Protein AF-A0A975H8K4-F1 (afdb_monomer_lite)

Structure (mmCIF, N/CA/C/O backbone):
data_AF-A0A975H8K4-F1
#
_entry.id   AF-A0A975H8K4-F1
#
loop_
_atom_site.group_PDB
_atom_site.id
_atom_site.type_symbol
_atom_site.label_atom_id
_atom_site.label_alt_id
_atom_site.label_comp_id
_atom_site.label_asym_id
_atom_site.label_entity_id
_atom_site.label_seq_id
_atom_site.pdbx_PDB_ins_code
_atom_site.Cartn_x
_atom_site.Cartn_y
_atom_site.Cartn_z
_atom_site.occupancy
_atom_site.B_iso_or_equiv
_atom_site.auth_seq_id
_atom_site.auth_comp_id
_atom_site.auth_asym_id
_atom_site.auth_atom_id
_atom_site.pdbx_PDB_model_num
ATOM 1 N N . MET A 1 1 ? 27.566 -12.452 -52.734 1.00 35.41 1 MET A N 1
ATOM 2 C CA . MET A 1 1 ? 27.056 -13.699 -52.132 1.00 35.41 1 MET A CA 1
ATOM 3 C C . MET A 1 1 ? 27.583 -13.811 -50.710 1.00 35.41 1 MET A C 1
ATOM 5 O O . MET A 1 1 ? 28.627 -14.406 -50.515 1.00 35.41 1 MET A O 1
ATOM 9 N N . ILE A 1 2 ? 26.891 -13.215 -49.740 1.00 30.59 2 ILE A N 1
ATOM 10 C CA . ILE A 1 2 ? 26.898 -13.660 -48.341 1.00 30.59 2 ILE A CA 1
ATOM 11 C C . ILE A 1 2 ? 25.443 -13.503 -47.901 1.00 30.59 2 ILE A C 1
ATOM 13 O O . ILE A 1 2 ? 24.845 -12.446 -48.091 1.00 30.59 2 ILE A O 1
ATOM 17 N N . GLN A 1 3 ? 24.848 -14.625 -47.516 1.00 28.48 3 GLN A N 1
ATOM 18 C CA . GLN A 1 3 ? 23.419 -14.814 -47.326 1.00 28.48 3 GLN A CA 1
ATOM 19 C C . GLN A 1 3 ? 22.925 -14.102 -46.065 1.00 28.48 3 GLN A C 1
ATOM 21 O O . GLN A 1 3 ? 23.463 -14.299 -44.979 1.00 28.48 3 GLN A O 1
ATOM 26 N N . ASN A 1 4 ? 21.844 -13.341 -46.233 1.00 30.23 4 ASN A N 1
ATOM 27 C CA . ASN A 1 4 ? 20.923 -12.965 -45.170 1.00 30.23 4 ASN A CA 1
ATOM 28 C C . ASN A 1 4 ? 20.310 -14.239 -44.576 1.00 30.23 4 ASN A C 1
ATOM 30 O O . ASN A 1 4 ? 19.493 -14.888 -45.228 1.00 30.23 4 ASN A O 1
ATOM 34 N N . GLN A 1 5 ? 20.659 -14.576 -43.338 1.00 28.14 5 GLN A N 1
ATOM 35 C CA . GLN A 1 5 ? 19.802 -15.405 -42.497 1.00 28.14 5 GLN A CA 1
ATOM 36 C C . GLN A 1 5 ? 18.831 -14.474 -41.769 1.00 28.14 5 GLN A C 1
ATOM 38 O O . GLN A 1 5 ? 19.069 -14.044 -40.645 1.00 28.14 5 GLN A O 1
ATOM 43 N N . ALA A 1 6 ? 17.742 -14.126 -42.455 1.00 30.73 6 ALA A N 1
ATOM 44 C CA . ALA A 1 6 ? 16.536 -13.676 -41.781 1.00 30.73 6 ALA A CA 1
ATOM 45 C C . ALA A 1 6 ? 15.956 -14.898 -41.062 1.00 30.73 6 ALA A C 1
ATOM 47 O O . ALA A 1 6 ? 15.593 -15.882 -41.705 1.00 30.73 6 ALA A O 1
ATOM 48 N N . ALA A 1 7 ? 15.937 -14.852 -39.733 1.00 31.00 7 ALA A N 1
ATOM 49 C CA . ALA A 1 7 ? 15.248 -15.838 -38.923 1.00 31.00 7 ALA A CA 1
ATOM 50 C C . ALA A 1 7 ? 13.764 -15.846 -39.319 1.00 31.00 7 ALA A C 1
ATOM 52 O O . ALA A 1 7 ? 13.081 -14.826 -39.217 1.00 31.00 7 ALA A O 1
ATOM 53 N N . GLU A 1 8 ? 13.286 -16.994 -39.797 1.00 29.86 8 GLU A N 1
ATOM 54 C CA . GLU A 1 8 ? 11.869 -17.280 -39.993 1.00 29.86 8 GLU A CA 1
ATOM 55 C C . GLU A 1 8 ? 11.163 -17.160 -38.638 1.00 29.86 8 GLU A C 1
ATOM 57 O O . GLU A 1 8 ? 11.212 -18.058 -37.797 1.00 29.86 8 GLU A O 1
ATOM 62 N N . SER A 1 9 ? 10.525 -16.017 -38.393 1.00 36.16 9 SER A N 1
ATOM 63 C CA . SER A 1 9 ? 9.577 -15.885 -37.300 1.00 36.16 9 SER A CA 1
ATOM 64 C C . SER A 1 9 ? 8.310 -16.651 -37.677 1.00 36.16 9 SER A C 1
ATOM 66 O O . SER A 1 9 ? 7.699 -16.418 -38.722 1.00 36.16 9 SER A O 1
ATOM 68 N N . ASN A 1 10 ? 7.943 -17.612 -36.824 1.00 37.59 10 ASN A N 1
ATOM 69 C CA . ASN A 1 10 ? 6.667 -18.327 -36.847 1.00 37.59 10 ASN A CA 1
ATOM 70 C C . ASN A 1 10 ? 5.536 -17.366 -37.239 1.00 37.59 10 ASN A C 1
ATOM 72 O O . ASN A 1 10 ? 5.459 -16.292 -36.654 1.00 37.59 10 ASN A O 1
ATOM 76 N N . GLY A 1 11 ? 4.688 -17.747 -38.204 1.00 35.19 11 GLY A N 1
ATOM 77 C CA . GLY A 1 11 ? 3.717 -16.904 -38.929 1.00 35.19 11 GLY A CA 1
ATOM 78 C C . GLY A 1 11 ? 2.617 -16.186 -38.122 1.00 35.19 11 GLY A C 1
ATOM 79 O O . GLY A 1 11 ? 1.448 -16.204 -38.508 1.00 35.19 11 GLY A O 1
ATOM 80 N N . LEU A 1 12 ? 2.964 -15.527 -37.019 1.00 47.84 12 LEU A N 1
ATOM 81 C CA . LEU A 1 12 ? 2.132 -14.590 -36.287 1.00 47.84 12 LEU A CA 1
ATOM 82 C C . LEU A 1 12 ? 2.156 -13.237 -37.003 1.00 47.84 12 LEU A C 1
ATOM 84 O O . LEU A 1 12 ? 3.206 -12.630 -37.208 1.00 47.84 12 LEU A O 1
ATOM 88 N N . LYS A 1 13 ? 0.971 -12.744 -37.377 1.00 51.69 13 LYS A N 1
ATOM 89 C CA . LYS A 1 13 ? 0.819 -11.391 -37.925 1.00 51.69 13 LYS A CA 1
ATOM 90 C C . LYS A 1 13 ? 1.237 -10.349 -36.870 1.00 51.69 13 LYS A C 1
ATOM 92 O O . LYS A 1 13 ? 0.873 -10.521 -35.704 1.00 51.69 13 LYS A O 1
ATOM 97 N N . PRO A 1 14 ? 1.942 -9.267 -37.261 1.00 51.59 14 PRO A N 1
ATOM 98 C CA . PRO A 1 14 ? 2.296 -8.182 -36.350 1.00 51.59 14 PRO A CA 1
ATOM 99 C C . PRO A 1 14 ? 1.039 -7.584 -35.696 1.00 51.59 14 PRO A C 1
ATOM 101 O O . PRO A 1 14 ? -0.010 -7.514 -36.351 1.00 51.59 14 PRO A O 1
ATOM 104 N N . PRO A 1 15 ? 1.106 -7.162 -34.419 1.00 57.44 15 PRO A N 1
ATOM 105 C CA . PRO A 1 15 ? 0.000 -6.459 -33.784 1.00 57.44 15 PRO A CA 1
ATOM 106 C C . PRO A 1 15 ? -0.314 -5.187 -34.573 1.00 57.44 15 PRO A C 1
ATOM 108 O O . PRO A 1 15 ? 0.580 -4.471 -35.022 1.00 57.44 15 PRO A O 1
ATOM 111 N N . PHE A 1 16 ? -1.603 -4.920 -34.766 1.00 53.22 16 PHE A N 1
ATOM 112 C CA . PHE A 1 16 ? -2.057 -3.766 -35.532 1.00 53.22 16 PHE A CA 1
ATOM 113 C C . PHE A 1 16 ? -2.240 -2.572 -34.593 1.00 53.22 16 PHE A C 1
ATOM 115 O O . PHE A 1 16 ? -2.993 -2.656 -33.618 1.00 53.22 16 PHE A O 1
ATOM 122 N N . THR A 1 17 ? -1.587 -1.453 -34.898 1.00 51.91 17 THR A N 1
ATOM 123 C CA . THR A 1 17 ? -1.872 -0.165 -34.264 1.00 51.91 17 THR A CA 1
ATOM 124 C C . THR A 1 17 ? -3.164 0.385 -34.860 1.00 51.91 17 THR A C 1
ATOM 126 O O . THR A 1 17 ? -3.251 0.713 -36.042 1.00 51.91 17 THR A O 1
ATOM 129 N N . SER A 1 18 ? -4.225 0.414 -34.059 1.00 49.50 18 SER A N 1
ATOM 130 C CA . SER A 1 18 ? -5.490 1.032 -34.462 1.00 49.50 18 SER A CA 1
ATOM 131 C C . SER A 1 18 ? -5.490 2.515 -34.092 1.00 49.50 18 SER A C 1
ATOM 133 O O . SER A 1 18 ? -4.680 2.942 -33.274 1.00 49.50 18 SER A O 1
ATOM 135 N N . LYS A 1 19 ? -6.457 3.288 -34.603 1.00 47.75 19 LYS A N 1
ATOM 136 C CA . LYS A 1 19 ? -6.717 4.657 -34.115 1.00 47.75 19 LYS A CA 1
ATOM 137 C C . LYS A 1 19 ? -7.014 4.727 -32.600 1.00 47.75 19 LYS A C 1
ATOM 139 O O . LYS A 1 19 ? -7.036 5.821 -32.064 1.00 47.75 19 LYS A O 1
ATOM 144 N N . ASN A 1 20 ? -7.207 3.583 -31.929 1.00 52.06 20 ASN A N 1
ATOM 145 C CA . ASN A 1 20 ? -7.594 3.463 -30.522 1.00 52.06 20 ASN A CA 1
ATOM 146 C C . ASN A 1 20 ? -6.581 2.609 -29.714 1.00 52.06 20 ASN A C 1
ATOM 148 O O . ASN A 1 20 ? -6.985 1.823 -28.853 1.00 52.06 20 ASN A O 1
ATOM 152 N N . GLY A 1 21 ? -5.283 2.665 -30.049 1.00 61.88 21 GLY A N 1
ATOM 153 C CA . GLY A 1 21 ? -4.206 1.977 -29.314 1.00 61.88 21 GLY A CA 1
ATOM 154 C C . GLY A 1 21 ? -3.690 0.663 -29.928 1.00 61.88 21 GLY A C 1
ATOM 155 O O . GLY A 1 21 ? -4.051 0.278 -31.052 1.00 61.88 21 GLY A O 1
ATOM 156 N N . ILE A 1 22 ? -2.813 -0.017 -29.174 1.00 69.75 22 ILE A N 1
ATOM 157 C CA . ILE A 1 22 ? -2.134 -1.274 -29.533 1.00 69.75 22 ILE A CA 1
ATOM 158 C C . ILE A 1 22 ? -3.016 -2.463 -29.129 1.00 69.75 22 ILE A C 1
ATOM 160 O O . ILE A 1 22 ? -3.084 -2.841 -27.962 1.00 69.75 22 ILE A O 1
ATOM 164 N N . ASN A 1 23 ? -3.644 -3.113 -30.110 1.00 71.19 23 ASN A N 1
ATOM 165 C CA . ASN A 1 23 ? -4.523 -4.254 -29.858 1.00 71.19 23 ASN A CA 1
ATOM 166 C C . ASN A 1 23 ? -3.874 -5.578 -30.289 1.00 71.19 23 ASN A C 1
ATOM 168 O O . ASN A 1 23 ? -3.678 -5.835 -31.481 1.00 71.19 23 ASN A O 1
ATOM 172 N N . PHE A 1 24 ? -3.598 -6.454 -29.319 1.00 80.88 24 PHE A N 1
ATOM 173 C CA . PHE A 1 24 ? -3.106 -7.810 -29.571 1.00 80.88 24 PHE A CA 1
ATOM 174 C C . PHE A 1 24 ? -4.263 -8.742 -29.952 1.00 80.88 24 PHE A C 1
ATOM 176 O O . PHE A 1 24 ? -5.242 -8.881 -29.214 1.00 80.88 24 PHE A O 1
ATOM 183 N N . ARG A 1 25 ? -4.154 -9.392 -31.117 1.00 83.94 25 ARG A N 1
ATOM 184 C CA . ARG A 1 25 ? -5.183 -10.294 -31.654 1.00 83.94 25 ARG A CA 1
ATOM 185 C C . ARG A 1 25 ? -4.705 -11.738 -31.668 1.00 83.94 25 ARG A C 1
ATOM 187 O O . ARG A 1 25 ? -3.551 -12.022 -31.974 1.00 83.94 25 ARG A O 1
ATOM 194 N N . CYS A 1 26 ? -5.620 -12.657 -31.384 1.00 86.38 26 CYS A N 1
ATOM 195 C CA . CYS A 1 26 ? -5.357 -14.087 -31.441 1.00 86.38 26 CYS A CA 1
ATOM 196 C C . CYS A 1 26 ? -5.047 -14.531 -32.887 1.00 86.38 26 CYS A C 1
ATOM 198 O O . CYS A 1 26 ? -5.858 -14.266 -33.777 1.00 86.38 26 CYS A O 1
ATOM 200 N N . PRO A 1 27 ? -3.954 -15.272 -33.145 1.00 85.38 27 PRO A N 1
ATOM 201 C CA . PRO A 1 27 ? -3.621 -15.753 -34.487 1.00 85.38 27 PRO A CA 1
ATOM 202 C C . PRO A 1 27 ? -4.645 -16.762 -35.031 1.00 85.38 27 PRO A C 1
ATOM 204 O O . PRO A 1 27 ? -4.815 -16.863 -36.242 1.00 85.38 27 PRO A O 1
ATOM 207 N N . LYS A 1 28 ? -5.361 -17.483 -34.155 1.00 87.00 28 LYS A N 1
ATOM 208 C CA . LYS A 1 28 ? -6.337 -18.514 -34.543 1.00 87.00 28 LYS A CA 1
ATOM 209 C C . LYS A 1 28 ? -7.712 -17.959 -34.920 1.00 87.00 28 LYS A C 1
ATOM 211 O O . LYS A 1 28 ? -8.334 -18.472 -35.841 1.00 87.00 28 LYS A O 1
ATOM 216 N N . CYS A 1 29 ? -8.216 -16.960 -34.194 1.00 88.81 29 CYS A N 1
ATOM 217 C CA . CYS A 1 29 ? -9.597 -16.472 -34.355 1.00 88.81 29 CYS A CA 1
ATOM 218 C C . CYS A 1 29 ? -9.731 -14.946 -34.447 1.00 88.81 29 CYS A C 1
ATOM 220 O O . CYS A 1 29 ? -10.844 -14.441 -34.514 1.00 88.81 29 CYS A O 1
ATOM 222 N N . ALA A 1 30 ? -8.620 -14.204 -34.422 1.00 85.12 30 ALA A N 1
ATOM 223 C CA . ALA A 1 30 ? -8.576 -12.740 -34.401 1.00 85.12 30 ALA A CA 1
ATOM 224 C C . ALA A 1 30 ? -9.266 -12.057 -33.199 1.00 85.12 30 ALA A C 1
ATOM 226 O O . ALA A 1 30 ? -9.311 -10.827 -33.156 1.00 85.12 30 ALA A O 1
ATOM 227 N N . GLY A 1 31 ? -9.742 -12.821 -32.210 1.00 83.81 31 GLY A N 1
ATOM 228 C CA . GLY A 1 31 ? -10.306 -12.293 -30.969 1.00 83.81 31 GLY A CA 1
ATOM 229 C C . GLY A 1 31 ? -9.288 -11.546 -30.105 1.00 83.81 31 GLY A C 1
ATOM 230 O O . GLY A 1 31 ? -8.077 -11.758 -30.227 1.00 83.81 31 GLY A O 1
ATOM 231 N N . ALA A 1 32 ? -9.789 -10.692 -29.210 1.00 83.88 32 ALA A N 1
ATOM 232 C CA . ALA A 1 32 ? -8.970 -9.946 -28.259 1.00 83.88 32 ALA A CA 1
ATOM 233 C C . ALA A 1 32 ? -8.244 -10.885 -27.281 1.00 83.88 32 ALA A C 1
ATOM 235 O O . ALA A 1 32 ? -8.795 -11.900 -26.835 1.00 83.88 32 ALA A O 1
ATOM 236 N N . LEU A 1 33 ? -6.993 -10.543 -26.973 1.00 86.94 33 LEU A N 1
ATOM 237 C CA . LEU A 1 33 ? -6.167 -11.223 -25.980 1.00 86.94 33 LEU A CA 1
ATOM 238 C C . LEU A 1 33 ? -6.152 -10.413 -24.680 1.00 86.94 33 LEU A C 1
ATOM 240 O O . LEU A 1 33 ? -5.948 -9.203 -24.716 1.00 86.94 33 LEU A O 1
ATOM 244 N N . LYS A 1 34 ? -6.335 -11.082 -23.540 1.00 88.31 34 LYS A N 1
ATOM 245 C CA . LYS A 1 34 ? -6.187 -10.496 -22.198 1.00 88.31 34 LYS A CA 1
ATOM 246 C C . LYS A 1 34 ? -5.190 -11.298 -21.387 1.00 88.31 34 LYS A C 1
ATOM 248 O O . LYS A 1 34 ? -5.109 -12.513 -21.548 1.00 88.31 34 LYS A O 1
ATOM 253 N N . PHE A 1 35 ? -4.423 -10.643 -20.526 1.00 89.81 35 PHE A N 1
ATOM 254 C CA . PHE A 1 35 ? -3.447 -11.346 -19.704 1.00 89.81 35 PHE A CA 1
ATOM 255 C C . PHE A 1 35 ? -4.149 -12.094 -18.556 1.00 89.81 35 PHE A C 1
ATOM 257 O O . PHE A 1 35 ? -4.890 -11.513 -17.765 1.00 89.81 35 PHE A O 1
ATOM 264 N N . ASP A 1 36 ? -3.960 -13.413 -18.500 1.00 91.50 36 ASP A N 1
ATOM 265 C CA . ASP A 1 36 ? -4.524 -14.298 -17.483 1.00 91.50 36 ASP A CA 1
ATOM 266 C C . ASP A 1 36 ? -3.492 -14.516 -16.370 1.00 91.50 36 ASP A C 1
ATOM 268 O O . ASP A 1 36 ? -2.432 -15.113 -16.571 1.00 91.50 36 ASP A O 1
ATOM 272 N N . ILE A 1 37 ? -3.826 -14.028 -15.175 1.00 92.06 37 ILE A N 1
ATOM 273 C CA . ILE A 1 37 ? -2.963 -14.045 -13.987 1.00 92.06 37 ILE A CA 1
ATOM 274 C C . ILE A 1 37 ? -2.663 -15.474 -13.512 1.00 92.06 37 ILE A C 1
ATOM 276 O O . ILE A 1 37 ? -1.603 -15.726 -12.938 1.00 92.06 37 ILE A O 1
ATOM 280 N N . ARG A 1 38 ? -3.599 -16.415 -13.702 1.00 90.69 38 ARG A N 1
ATOM 281 C CA . ARG A 1 38 ? -3.445 -17.794 -13.211 1.00 90.69 38 ARG A CA 1
ATOM 282 C C . ARG A 1 38 ? -2.427 -18.550 -14.046 1.00 90.69 38 ARG A C 1
ATOM 284 O O . ARG A 1 38 ? -1.573 -19.231 -13.486 1.00 90.69 38 ARG A O 1
ATOM 291 N N . GLU A 1 39 ? -2.526 -18.387 -15.359 1.00 91.00 39 GLU A N 1
ATOM 292 C CA . GLU A 1 39 ? -1.677 -19.065 -16.337 1.00 91.00 39 GLU A CA 1
ATOM 293 C C . GLU A 1 39 ? -0.371 -18.306 -16.622 1.00 91.00 39 GLU A C 1
ATOM 295 O O . GLU A 1 39 ? 0.571 -18.882 -17.166 1.00 91.00 39 GLU A O 1
ATOM 300 N N . GLY A 1 40 ? -0.305 -17.010 -16.291 1.00 89.81 40 GLY A N 1
ATOM 301 C CA . GLY A 1 40 ? 0.825 -16.139 -16.632 1.00 89.81 40 GLY A CA 1
ATOM 302 C C . GLY A 1 40 ? 0.983 -15.934 -18.144 1.00 89.81 40 GLY A C 1
ATOM 303 O O . GLY A 1 40 ? 2.091 -15.721 -18.636 1.00 89.81 40 GLY A O 1
ATOM 304 N N . LYS A 1 41 ? -0.116 -16.063 -18.895 1.00 92.44 41 LYS A N 1
ATOM 305 C CA . LYS A 1 41 ? -0.169 -16.068 -20.364 1.00 92.44 41 LYS A CA 1
ATOM 306 C C . LYS A 1 41 ? -1.342 -15.228 -20.849 1.00 92.44 41 LYS A C 1
ATOM 308 O O . LYS A 1 41 ? -2.281 -14.965 -20.109 1.00 92.44 41 LYS A O 1
ATOM 313 N N . LEU A 1 42 ? -1.323 -14.840 -22.116 1.00 90.38 42 LEU A N 1
ATOM 314 C CA . LEU A 1 42 ? -2.448 -14.174 -22.759 1.00 90.38 42 LEU A CA 1
ATOM 315 C C . LEU A 1 42 ? -3.506 -15.196 -23.151 1.00 90.38 42 LEU A C 1
ATOM 317 O O . LEU A 1 42 ? -3.223 -16.137 -23.889 1.00 90.38 42 LEU A O 1
ATOM 321 N N . ARG A 1 43 ? -4.733 -14.992 -22.688 1.00 92.00 43 ARG A N 1
ATOM 322 C CA . ARG A 1 43 ? -5.897 -15.806 -23.011 1.00 92.00 43 ARG A CA 1
ATOM 323 C C . ARG A 1 43 ? -6.790 -15.077 -24.006 1.00 92.00 43 ARG A C 1
ATOM 325 O O . ARG A 1 43 ? -7.144 -13.916 -23.813 1.00 92.00 43 ARG A O 1
ATOM 332 N N . CYS A 1 44 ? -7.182 -15.772 -25.069 1.00 90.88 44 CYS A N 1
ATOM 333 C CA . CYS A 1 44 ? -8.182 -15.268 -26.006 1.00 90.88 44 CYS A CA 1
ATOM 334 C C . CYS A 1 44 ? -9.597 -15.408 -25.437 1.00 90.88 44 CYS A C 1
ATOM 336 O O . CYS A 1 44 ? -10.000 -16.509 -25.067 1.00 90.88 44 CYS A O 1
ATOM 338 N N . GLU A 1 45 ? -10.387 -14.334 -25.450 1.00 86.12 45 GLU A N 1
ATOM 339 C CA . GLU A 1 45 ? -11.767 -14.370 -24.937 1.00 86.12 45 GLU A CA 1
ATOM 340 C C . GLU A 1 45 ? -12.720 -15.211 -25.800 1.00 86.12 45 GLU A C 1
ATOM 342 O O . GLU A 1 45 ? -13.691 -15.758 -25.289 1.00 86.12 45 GLU A O 1
ATOM 347 N N . GLN A 1 46 ? -12.435 -15.357 -27.098 1.00 89.69 46 GLN A N 1
ATOM 348 C CA . GLN A 1 46 ? -13.315 -16.070 -28.030 1.00 89.69 46 GLN A CA 1
ATOM 349 C C . GLN A 1 46 ? -13.017 -17.570 -28.110 1.00 89.69 46 GLN A C 1
ATOM 351 O O . GLN A 1 46 ? -13.928 -18.388 -28.046 1.00 89.69 46 GLN A O 1
ATOM 356 N N . CYS A 1 47 ? -11.744 -17.949 -28.260 1.00 91.75 47 CYS A N 1
ATOM 357 C CA . CYS A 1 47 ? -11.355 -19.351 -28.455 1.00 91.75 47 CYS A CA 1
ATOM 358 C C . CYS A 1 47 ? -10.617 -19.973 -27.261 1.00 91.75 47 CYS A C 1
ATOM 360 O O . CYS A 1 47 ? -10.225 -21.135 -27.337 1.00 91.75 47 CYS A O 1
ATOM 362 N N . SER A 1 48 ? -10.396 -19.215 -26.177 1.00 91.25 48 SER A N 1
ATOM 363 C CA . SER A 1 48 ? -9.662 -19.644 -24.973 1.00 91.25 48 SER A CA 1
ATOM 364 C C . SER A 1 48 ? -8.229 -20.151 -25.208 1.00 91.25 48 SER A C 1
ATOM 366 O O . SER A 1 48 ? -7.649 -20.767 -24.319 1.00 91.25 48 SER A O 1
ATOM 368 N N . GLN A 1 49 ? -7.620 -19.871 -26.366 1.00 91.19 49 GLN A N 1
ATOM 369 C CA . GLN A 1 49 ? -6.207 -20.175 -26.603 1.00 91.19 49 GLN A CA 1
ATOM 370 C C . GLN A 1 49 ? -5.311 -19.367 -25.656 1.00 91.19 49 GLN A C 1
ATOM 372 O O . GLN A 1 49 ? -5.533 -18.168 -25.474 1.00 91.19 49 GLN A O 1
ATOM 377 N N . LEU A 1 50 ? -4.289 -20.028 -25.107 1.00 92.12 50 LEU A N 1
ATOM 378 C CA . LEU A 1 50 ? -3.242 -19.423 -24.286 1.00 92.12 50 LEU A CA 1
ATOM 379 C C . LEU A 1 50 ? -1.985 -19.184 -25.128 1.00 92.12 50 LEU A C 1
ATOM 381 O O . LEU A 1 50 ? -1.523 -20.090 -25.819 1.00 92.12 50 LEU A O 1
ATOM 385 N N . LEU A 1 51 ? -1.434 -17.976 -25.049 1.00 90.75 51 LEU A N 1
ATOM 386 C CA . LEU A 1 51 ? -0.238 -17.542 -25.770 1.00 90.75 51 LEU A CA 1
ATOM 387 C C . LEU A 1 51 ? 0.754 -16.927 -24.776 1.00 90.75 51 LEU A C 1
ATOM 389 O O . LEU A 1 51 ? 0.360 -16.068 -23.982 1.00 90.75 51 LEU A O 1
ATOM 393 N N . PRO A 1 52 ? 2.027 -17.341 -24.767 1.00 90.69 52 PRO A N 1
ATOM 394 C CA . PRO A 1 52 ? 3.033 -16.681 -23.949 1.00 90.69 52 PRO A CA 1
ATOM 395 C C . PRO A 1 52 ? 3.345 -15.286 -24.505 1.00 90.69 52 PRO A C 1
ATOM 397 O O . PRO A 1 52 ? 3.327 -15.056 -25.712 1.00 90.69 52 PRO A O 1
ATOM 400 N N . VAL A 1 53 ? 3.642 -14.342 -23.611 1.00 87.94 53 VAL A N 1
ATOM 401 C CA . VAL A 1 53 ? 3.845 -12.933 -23.985 1.00 87.94 53 VAL A CA 1
ATOM 402 C C . VAL A 1 53 ? 5.061 -12.749 -24.901 1.00 87.94 53 VAL A C 1
ATOM 404 O O . VAL A 1 53 ? 4.984 -11.977 -25.848 1.00 87.94 53 VAL A O 1
ATOM 407 N N . GLY A 1 54 ? 6.151 -13.484 -24.657 1.00 82.00 54 GLY A N 1
ATOM 408 C CA . GLY A 1 54 ? 7.399 -13.355 -25.421 1.00 82.00 54 GLY A CA 1
ATOM 409 C C . GLY A 1 54 ? 7.351 -13.872 -26.864 1.00 82.00 54 GLY A C 1
ATOM 410 O O . GLY A 1 54 ? 8.268 -13.592 -27.623 1.00 82.00 54 GLY A O 1
ATOM 411 N N . GLU A 1 55 ? 6.309 -14.612 -27.257 1.00 80.75 55 GLU A N 1
ATOM 412 C CA . GLU A 1 55 ? 6.128 -15.071 -28.646 1.00 80.75 55 GLU A CA 1
ATOM 413 C C . GLU A 1 55 ? 5.372 -14.053 -29.513 1.00 80.75 55 GLU A C 1
ATOM 415 O O . GLU A 1 55 ? 5.266 -14.231 -30.728 1.00 80.75 55 GLU A O 1
ATOM 420 N N . LEU A 1 56 ? 4.817 -12.996 -28.909 1.00 80.44 56 LEU A N 1
ATOM 421 C CA . LEU A 1 56 ? 4.123 -11.961 -29.660 1.00 80.44 56 LEU A CA 1
ATOM 422 C C . LEU A 1 56 ? 5.114 -10.950 -30.243 1.00 80.44 56 LEU A C 1
ATOM 424 O O . LEU A 1 56 ? 6.077 -10.578 -29.574 1.00 80.44 56 LEU A O 1
ATOM 428 N N . PRO A 1 57 ? 4.864 -10.451 -31.465 1.00 76.88 57 PRO A N 1
ATOM 429 C CA . PRO A 1 57 ? 5.679 -9.389 -32.028 1.00 76.88 57 PRO A CA 1
ATOM 430 C C . PRO A 1 57 ? 5.483 -8.118 -31.202 1.00 76.88 57 PRO A C 1
ATOM 432 O O . PRO A 1 57 ? 4.347 -7.698 -30.970 1.00 76.88 57 PRO A O 1
ATOM 435 N N . ASP A 1 58 ? 6.576 -7.486 -30.788 1.00 75.06 58 ASP A N 1
ATOM 436 C CA . ASP A 1 58 ? 6.514 -6.210 -30.085 1.00 75.06 58 ASP A CA 1
ATOM 437 C C . ASP A 1 58 ? 6.461 -5.060 -31.109 1.00 75.06 58 ASP A C 1
ATOM 439 O O . ASP A 1 58 ? 7.414 -4.896 -31.881 1.00 75.06 58 ASP A O 1
ATOM 443 N N . PRO A 1 59 ? 5.388 -4.243 -31.124 1.00 66.31 59 PRO A N 1
ATOM 444 C CA . PRO A 1 59 ? 5.174 -3.201 -32.134 1.00 66.31 59 PRO A CA 1
ATOM 445 C C . PRO A 1 59 ? 6.223 -2.084 -32.111 1.00 66.31 59 PRO A C 1
ATOM 447 O O . PRO A 1 59 ? 6.331 -1.331 -33.078 1.00 66.31 59 PRO A O 1
ATOM 450 N N . VAL A 1 60 ? 6.967 -1.940 -31.010 1.00 63.78 60 VAL A N 1
ATOM 451 C CA . VAL A 1 60 ? 7.981 -0.891 -30.841 1.00 63.78 60 VAL A CA 1
ATOM 452 C C . VAL A 1 60 ? 9.388 -1.431 -31.119 1.00 63.78 60 VAL A C 1
ATOM 454 O O . VAL A 1 60 ? 10.229 -0.690 -31.620 1.00 63.78 60 VAL A O 1
ATOM 457 N N . SER A 1 61 ? 9.633 -2.726 -30.881 1.00 58.50 61 SER A N 1
ATOM 458 C CA . SER A 1 61 ? 10.950 -3.364 -31.076 1.00 58.50 61 SER A CA 1
ATOM 459 C C . SER A 1 61 ? 11.479 -3.314 -32.516 1.00 58.50 61 SER A C 1
ATOM 461 O O . SER A 1 61 ? 12.685 -3.360 -32.730 1.00 58.50 61 SER A O 1
ATOM 463 N N . SER A 1 62 ? 10.594 -3.178 -33.508 1.00 49.72 62 SER A N 1
ATOM 464 C CA . SER A 1 62 ? 10.962 -3.105 -34.925 1.00 49.72 62 SER A CA 1
ATOM 465 C C . SER A 1 62 ? 11.411 -1.711 -35.385 1.00 49.72 62 SER A C 1
ATOM 467 O O . SER A 1 62 ? 11.678 -1.523 -36.570 1.00 49.72 62 SER A O 1
ATOM 469 N N . ARG A 1 63 ? 11.448 -0.710 -34.494 1.00 52.69 63 ARG A N 1
ATOM 470 C CA . ARG A 1 63 ? 11.958 0.635 -34.793 1.00 52.69 63 ARG A CA 1
ATOM 471 C C . ARG A 1 63 ? 13.369 0.758 -34.214 1.00 52.69 63 ARG A C 1
ATOM 473 O O . ARG A 1 63 ? 13.535 1.134 -33.060 1.00 52.69 63 ARG A O 1
ATOM 480 N N . GLU A 1 64 ? 14.376 0.410 -35.016 1.00 36.81 64 GLU A N 1
ATOM 481 C CA . GLU A 1 64 ? 15.795 0.676 -34.739 1.00 36.81 64 GLU A CA 1
ATOM 482 C C . GLU A 1 64 ? 15.979 2.156 -34.384 1.00 36.81 64 GLU A C 1
ATOM 484 O O . GLU A 1 64 ? 15.871 2.999 -35.266 1.00 36.81 64 GLU A O 1
ATOM 489 N N . ASN A 1 65 ? 16.175 2.475 -33.099 1.00 37.44 65 ASN A N 1
ATOM 490 C CA . ASN A 1 65 ? 16.979 3.594 -32.593 1.00 37.44 65 ASN A CA 1
ATOM 491 C C . ASN A 1 65 ? 16.996 3.575 -31.054 1.00 37.44 65 ASN A C 1
ATOM 493 O O . ASN A 1 65 ? 15.958 3.609 -30.399 1.00 37.44 65 ASN A O 1
ATOM 497 N N . ALA A 1 66 ? 18.201 3.550 -30.483 1.00 38.88 66 ALA A N 1
ATOM 498 C CA . ALA A 1 66 ? 18.493 3.487 -29.052 1.00 38.88 66 ALA A CA 1
ATOM 499 C C . ALA A 1 66 ? 18.145 4.791 -28.292 1.00 38.88 66 ALA A C 1
ATOM 501 O O . ALA A 1 66 ? 19.017 5.564 -27.899 1.00 38.88 66 ALA A O 1
ATOM 502 N N . ARG A 1 67 ? 16.849 5.030 -28.077 1.00 46.44 67 ARG A N 1
ATOM 503 C CA . ARG A 1 67 ? 16.265 5.908 -27.042 1.00 46.44 67 ARG A CA 1
ATOM 504 C C . ARG A 1 67 ? 15.141 5.119 -26.356 1.00 46.44 67 ARG A C 1
ATOM 506 O O . ARG A 1 67 ? 14.659 4.172 -26.981 1.00 46.44 67 ARG A O 1
ATOM 513 N N . PRO A 1 68 ? 14.691 5.453 -25.129 1.00 53.56 68 PRO A N 1
ATOM 514 C CA . PRO A 1 68 ? 13.450 4.874 -24.623 1.00 53.56 68 PRO A CA 1
ATOM 515 C C . PRO A 1 68 ? 12.342 5.269 -25.603 1.00 53.56 68 PRO A C 1
ATOM 517 O O . PRO A 1 68 ? 11.955 6.431 -25.687 1.00 53.56 68 PRO A O 1
ATOM 520 N N . ALA A 1 69 ? 11.948 4.329 -26.458 1.00 67.81 69 ALA A N 1
ATOM 521 C CA . ALA A 1 69 ? 11.029 4.598 -27.544 1.00 67.81 69 ALA A CA 1
ATOM 522 C C . ALA A 1 69 ? 9.657 4.861 -26.933 1.00 67.81 69 ALA A C 1
ATOM 524 O O . ALA A 1 69 ? 9.100 3.972 -26.291 1.00 67.81 69 ALA A O 1
ATOM 525 N N . ASP A 1 70 ? 9.129 6.070 -27.111 1.00 73.62 70 ASP A N 1
ATOM 526 C CA . ASP A 1 70 ? 7.775 6.382 -26.670 1.00 73.62 70 ASP A CA 1
ATOM 527 C C . ASP A 1 70 ? 6.795 5.370 -27.267 1.00 73.62 70 ASP A C 1
ATOM 529 O O . ASP A 1 70 ? 6.852 5.034 -28.457 1.00 73.62 70 ASP A O 1
ATOM 533 N N . MET A 1 71 ? 5.889 4.874 -26.432 1.00 77.25 71 MET A N 1
ATOM 534 C CA . MET A 1 71 ? 4.817 3.993 -26.863 1.00 77.25 71 MET A CA 1
ATOM 535 C C . MET A 1 71 ? 3.513 4.773 -26.987 1.00 77.25 71 MET A C 1
ATOM 537 O O . MET A 1 71 ? 3.191 5.630 -26.164 1.00 77.25 71 MET A O 1
ATOM 541 N N . GLU A 1 72 ? 2.748 4.459 -28.030 1.00 75.69 72 GLU A N 1
ATOM 542 C CA . GLU A 1 72 ? 1.386 4.963 -28.174 1.00 75.69 72 GLU A CA 1
ATOM 543 C C . GLU A 1 72 ? 0.480 4.233 -27.182 1.00 75.69 72 GLU A C 1
ATOM 545 O O . GLU A 1 72 ? 0.427 3.000 -27.141 1.00 75.69 72 GLU A O 1
ATOM 550 N N . THR A 1 73 ? -0.215 5.015 -26.367 1.00 77.38 73 THR A N 1
ATOM 551 C CA . THR A 1 73 ? -1.094 4.544 -25.300 1.00 77.38 73 THR A CA 1
ATOM 552 C C . THR A 1 73 ? -2.428 5.255 -25.374 1.00 77.38 73 THR A C 1
ATOM 554 O O . THR A 1 73 ? -2.554 6.338 -25.951 1.00 77.38 73 THR A O 1
ATOM 557 N N . VAL A 1 74 ? -3.428 4.613 -24.787 1.00 79.44 74 VAL A N 1
ATOM 558 C CA . VAL A 1 74 ? -4.710 5.240 -24.520 1.00 79.44 74 VAL A CA 1
ATOM 559 C C . VAL A 1 74 ? -4.692 5.669 -23.061 1.00 79.44 74 VAL A C 1
ATOM 561 O O . VAL A 1 74 ? -4.647 4.815 -22.174 1.00 79.44 74 VAL A O 1
ATOM 564 N N . GLU A 1 75 ? -4.676 6.975 -22.831 1.00 83.62 75 GLU A N 1
ATOM 565 C CA . GLU A 1 75 ? -4.792 7.584 -21.513 1.00 83.62 75 GLU A CA 1
ATOM 566 C C . GLU A 1 75 ? -6.262 7.908 -21.227 1.00 83.62 75 GLU A C 1
ATOM 568 O O . GLU A 1 75 ? -7.003 8.378 -22.086 1.00 83.62 75 GLU A O 1
ATOM 573 N N . TYR A 1 76 ? -6.674 7.642 -20.000 1.00 80.88 76 TYR A N 1
ATOM 574 C CA . TYR A 1 76 ? -7.992 7.857 -19.450 1.00 80.88 76 TYR A CA 1
ATOM 575 C C . TYR A 1 76 ? -7.857 8.813 -18.275 1.00 80.88 76 TYR A C 1
ATOM 577 O O . TYR A 1 76 ? -7.262 8.470 -17.248 1.00 80.88 76 TYR A O 1
ATOM 585 N N . HIS A 1 77 ? -8.436 10.000 -18.418 1.00 81.88 77 HIS A N 1
ATOM 586 C CA . HIS A 1 77 ? -8.459 10.987 -17.351 1.00 81.88 77 HIS A CA 1
ATOM 587 C C . HIS A 1 77 ? -9.772 10.901 -16.569 1.00 81.88 77 HIS A C 1
ATOM 589 O O . HIS A 1 77 ? -10.861 10.896 -17.152 1.00 81.88 77 HIS A O 1
ATOM 595 N N . CYS A 1 78 ? -9.684 10.821 -15.239 1.00 79.81 78 CYS A N 1
ATOM 596 C CA . CYS A 1 78 ? -10.863 10.800 -14.380 1.00 79.81 78 CYS A CA 1
ATOM 597 C C . CYS A 1 78 ? -11.269 12.219 -13.942 1.00 79.81 78 CYS A C 1
ATOM 599 O O . CYS A 1 78 ? -10.577 12.798 -13.104 1.00 79.81 78 CYS A O 1
ATOM 601 N N . PRO A 1 79 ? -12.438 12.744 -14.359 1.00 74.69 79 PRO A N 1
ATOM 602 C CA . PRO A 1 79 ? -12.896 14.084 -13.972 1.00 74.69 79 PRO A CA 1
ATOM 603 C C . PRO A 1 79 ? -13.330 14.191 -12.501 1.00 74.69 79 PRO A C 1
ATOM 605 O O . PRO A 1 79 ? -13.603 15.278 -12.013 1.00 74.69 79 PRO A O 1
ATOM 608 N N . SER A 1 80 ? -13.430 13.074 -11.770 1.00 74.88 80 SER A N 1
ATOM 609 C CA . SER A 1 80 ? -13.797 13.089 -10.345 1.00 74.88 80 SER A CA 1
ATOM 610 C C . SER A 1 80 ? -12.595 13.148 -9.403 1.00 74.88 80 SER A C 1
ATOM 612 O O . SER A 1 80 ? -12.755 13.581 -8.270 1.00 74.88 80 SER A O 1
ATOM 614 N N . CYS A 1 81 ? -11.421 12.662 -9.820 1.00 74.44 81 CYS A N 1
ATOM 615 C CA . CYS A 1 81 ? -10.238 12.607 -8.951 1.00 74.44 81 CYS A CA 1
ATOM 616 C C . CYS A 1 81 ? -8.917 12.984 -9.632 1.00 74.44 81 CYS A C 1
ATOM 618 O O . CYS A 1 81 ? -7.870 12.865 -9.007 1.00 74.44 81 CYS A O 1
ATOM 620 N N . GLY A 1 82 ? -8.929 13.354 -10.913 1.00 74.31 82 GLY A N 1
ATOM 621 C CA . GLY A 1 82 ? -7.747 13.810 -11.644 1.00 74.31 82 GLY A CA 1
ATOM 622 C C . GLY A 1 82 ? -6.697 12.728 -11.901 1.00 74.31 82 GLY A C 1
ATOM 623 O O . GLY A 1 82 ? -5.571 13.066 -12.262 1.00 74.31 82 GLY A O 1
ATOM 624 N N . ALA A 1 83 ? -7.047 11.454 -11.693 1.00 76.25 83 ALA A N 1
ATOM 625 C CA . ALA A 1 83 ? -6.156 10.331 -11.951 1.00 76.25 83 ALA A CA 1
ATOM 626 C C . ALA A 1 83 ? -5.992 10.118 -13.459 1.00 76.25 83 ALA A C 1
ATOM 628 O O . ALA A 1 83 ? -6.986 10.123 -14.195 1.00 76.25 83 ALA A O 1
ATOM 629 N N . SER A 1 84 ? -4.750 9.888 -13.877 1.00 81.31 84 SER A N 1
ATOM 630 C CA . SER A 1 84 ? -4.379 9.541 -15.246 1.00 81.31 84 SER A CA 1
ATOM 631 C C . SER A 1 84 ? -4.008 8.064 -15.313 1.00 81.31 84 SER A C 1
ATOM 633 O O . SER A 1 84 ? -2.962 7.631 -14.831 1.00 81.31 84 SER A O 1
ATOM 635 N N . LEU A 1 85 ? -4.905 7.273 -15.895 1.00 83.31 85 LEU A N 1
ATOM 636 C CA . LEU A 1 85 ? -4.728 5.840 -16.107 1.00 83.31 85 LEU A CA 1
ATOM 637 C C . LEU A 1 85 ? -4.432 5.587 -17.575 1.00 83.31 85 LEU A C 1
ATOM 639 O O . LEU A 1 85 ? -5.091 6.154 -18.430 1.00 83.31 85 LEU A O 1
ATOM 643 N N . TYR A 1 86 ? -3.526 4.680 -17.897 1.00 84.81 86 TYR A N 1
ATOM 644 C CA . TYR A 1 86 ? -3.296 4.273 -19.274 1.00 84.81 86 TYR A CA 1
ATOM 645 C C . TYR A 1 86 ? -3.390 2.771 -19.464 1.00 84.81 86 TYR A C 1
ATOM 647 O O . TYR A 1 86 ? -3.207 1.968 -18.548 1.00 84.81 86 TYR A O 1
ATOM 655 N N . THR A 1 87 ? -3.690 2.380 -20.693 1.00 81.88 87 THR A N 1
ATOM 656 C CA . THR A 1 87 ? -3.672 0.986 -21.125 1.00 81.88 87 THR A CA 1
ATOM 657 C C . THR A 1 87 ? -3.312 0.906 -22.606 1.00 81.88 87 THR A C 1
ATOM 659 O O . THR A 1 87 ? -3.252 1.910 -23.323 1.00 81.88 87 THR A O 1
ATOM 662 N N . THR A 1 88 ? -3.005 -0.302 -23.067 1.00 72.94 88 THR A N 1
ATOM 663 C CA . THR A 1 88 ? -2.661 -0.569 -24.467 1.00 72.94 88 THR A CA 1
ATOM 664 C C . THR A 1 88 ? -3.897 -0.832 -25.318 1.00 72.94 88 THR A C 1
ATOM 666 O O . THR A 1 88 ? -3.896 -0.490 -26.499 1.00 72.94 88 THR A O 1
ATOM 669 N N . SER A 1 89 ? -4.964 -1.369 -24.718 1.00 64.69 89 SER A N 1
ATOM 670 C CA . SER A 1 89 ? -6.210 -1.728 -25.399 1.00 64.69 89 SER A CA 1
ATOM 671 C C . SER A 1 89 ? -7.351 -0.763 -25.080 1.00 64.69 89 SER A C 1
ATOM 673 O O . SER A 1 89 ? -7.583 -0.432 -23.919 1.00 64.69 89 SER A O 1
ATOM 675 N N . SER A 1 90 ? -8.126 -0.380 -26.092 1.00 57.12 90 SER A N 1
ATOM 676 C CA . SER A 1 90 ? -9.386 0.358 -25.926 1.00 57.12 90 SER A CA 1
ATOM 677 C C . SER A 1 90 ? -10.491 -0.533 -25.335 1.00 57.12 90 SER A C 1
ATOM 679 O O . SER A 1 90 ? -10.530 -1.739 -25.584 1.00 57.12 90 SER A O 1
ATOM 681 N N . GLY A 1 91 ? -11.409 0.055 -24.558 1.00 57.62 91 GLY A N 1
ATOM 682 C CA . GLY A 1 91 ? -12.587 -0.651 -24.021 1.00 57.62 91 GLY A CA 1
ATOM 683 C C . GLY A 1 91 ? -12.398 -1.303 -22.647 1.00 57.62 91 GLY A C 1
ATOM 684 O O . GLY A 1 91 ? -13.202 -2.145 -22.239 1.00 57.62 91 GLY A O 1
ATOM 685 N N . VAL A 1 92 ? -11.350 -0.926 -21.916 1.00 55.59 92 VAL A N 1
ATOM 686 C CA . VAL A 1 92 ? -11.183 -1.302 -20.512 1.00 55.59 92 VAL A CA 1
ATOM 687 C C . VAL A 1 92 ? -12.032 -0.315 -19.699 1.00 55.59 92 VAL A C 1
ATOM 689 O O . VAL A 1 92 ? -11.756 0.873 -19.716 1.00 55.59 92 VAL A O 1
ATOM 692 N N . THR A 1 93 ? -13.131 -0.819 -19.129 1.00 56.03 93 THR A N 1
ATOM 693 C CA . THR A 1 93 ? -14.036 -0.301 -18.069 1.00 56.03 93 THR A CA 1
ATOM 694 C C . THR A 1 93 ? -14.513 1.169 -18.020 1.00 56.03 93 THR A C 1
ATOM 696 O O . THR A 1 93 ? -13.755 2.122 -18.105 1.00 56.03 93 THR A O 1
ATOM 699 N N . THR A 1 94 ? -15.807 1.336 -17.709 1.00 59.91 94 THR A N 1
ATOM 700 C CA . THR A 1 94 ? -16.533 2.605 -17.464 1.00 59.91 94 THR A CA 1
ATOM 701 C C . THR A 1 94 ? -16.302 3.223 -16.071 1.00 59.91 94 THR A C 1
ATOM 703 O O . THR A 1 94 ? -17.088 4.065 -15.656 1.00 59.91 94 THR A O 1
ATOM 706 N N . PHE A 1 95 ? -15.291 2.779 -15.311 1.00 68.75 95 PHE A N 1
ATOM 707 C CA . PHE A 1 95 ? -15.140 3.109 -13.884 1.00 68.75 95 PHE A CA 1
ATOM 708 C C . PHE A 1 95 ? -13.687 3.439 -13.511 1.00 68.75 95 PHE A C 1
ATOM 710 O O . PHE A 1 95 ? -12.765 2.763 -13.964 1.00 68.75 95 PHE A O 1
ATOM 717 N N . CYS A 1 96 ? -13.474 4.419 -12.628 1.00 78.44 96 CYS A N 1
ATOM 718 C CA . CYS A 1 96 ? -12.140 4.812 -12.155 1.00 78.44 96 CYS A CA 1
ATOM 719 C C . CYS A 1 96 ? -11.607 3.899 -11.031 1.00 78.44 96 CYS A C 1
ATOM 721 O O . CYS A 1 96 ? -12.256 3.747 -9.995 1.00 78.44 96 CYS A O 1
ATOM 723 N N . SER A 1 97 ? -10.383 3.369 -11.171 1.00 77.69 97 SER A N 1
ATOM 724 C CA . SER A 1 97 ? -9.731 2.506 -10.163 1.00 77.69 97 SER A CA 1
ATOM 725 C C . SER A 1 97 ? -9.375 3.213 -8.847 1.00 77.69 97 SER A C 1
ATOM 727 O O . SER A 1 97 ? -9.234 2.546 -7.823 1.00 77.69 97 SER A O 1
ATOM 729 N N . PHE A 1 98 ? -9.242 4.543 -8.856 1.00 76.38 98 PHE A N 1
ATOM 730 C CA . PHE A 1 98 ? -8.821 5.322 -7.687 1.00 76.38 98 PHE A CA 1
ATOM 731 C C . PHE A 1 98 ? -9.983 5.892 -6.881 1.00 76.38 98 PHE A C 1
ATOM 733 O O . PHE A 1 98 ? -9.977 5.814 -5.662 1.00 76.38 98 PHE A O 1
ATOM 740 N N . CYS A 1 99 ? -11.000 6.464 -7.522 1.00 76.38 99 CYS A N 1
ATOM 741 C CA . CYS A 1 99 ? -12.135 7.031 -6.787 1.00 76.38 99 CYS A CA 1
ATOM 742 C C . CYS A 1 99 ? -13.387 6.149 -6.818 1.00 76.38 99 CYS A C 1
ATOM 744 O O . CYS A 1 99 ? -14.342 6.433 -6.100 1.00 76.38 99 CYS A O 1
ATOM 746 N N . GLY A 1 100 ? -13.396 5.087 -7.632 1.00 73.19 100 GLY A N 1
ATOM 747 C CA . GLY A 1 100 ? -14.570 4.235 -7.819 1.00 73.19 100 GLY A CA 1
ATOM 748 C C . GLY A 1 100 ? -15.735 4.946 -8.510 1.00 73.19 100 GLY A C 1
ATOM 749 O O . GLY A 1 100 ? -16.863 4.498 -8.370 1.00 73.19 100 GLY A O 1
ATOM 750 N N . SER A 1 101 ? -15.483 6.071 -9.191 1.00 71.94 101 SER A N 1
ATOM 751 C CA . SER A 1 101 ? -16.505 6.828 -9.918 1.00 71.94 101 SER A CA 1
ATOM 752 C C . SER A 1 101 ? -16.918 6.107 -11.201 1.00 71.94 101 SER A C 1
ATOM 754 O O . SER A 1 101 ? -16.057 5.631 -11.942 1.00 71.94 101 SER A O 1
ATOM 756 N N . ASP A 1 102 ? -18.224 6.102 -11.466 1.00 66.38 102 ASP A N 1
ATOM 757 C CA . ASP A 1 102 ? -18.885 5.523 -12.646 1.00 66.38 102 ASP A CA 1
ATOM 758 C C . ASP A 1 102 ? -18.889 6.468 -13.859 1.00 66.38 102 ASP A C 1
ATOM 760 O O . ASP A 1 102 ? -19.594 6.245 -14.846 1.00 66.38 102 ASP A O 1
ATOM 764 N N . VAL A 1 103 ? -18.146 7.572 -13.770 1.00 64.25 103 VAL A N 1
ATOM 765 C CA . VAL A 1 103 ? -18.082 8.577 -14.828 1.00 64.25 103 VAL A CA 1
ATOM 766 C C . VAL A 1 103 ? -17.273 8.044 -16.008 1.00 64.25 103 VAL A C 1
ATOM 768 O O . VAL A 1 103 ? -16.207 7.451 -15.837 1.00 64.25 103 VAL A O 1
ATOM 771 N N . VAL A 1 104 ? -17.781 8.310 -17.215 1.00 64.69 104 VAL A N 1
ATOM 772 C CA . VAL A 1 104 ? -17.076 8.054 -18.473 1.00 64.69 104 VAL A CA 1
ATOM 773 C C . VAL A 1 104 ? -15.728 8.767 -18.425 1.00 64.69 104 VAL A C 1
ATOM 775 O O . VAL A 1 104 ? -15.667 9.993 -18.361 1.00 64.69 104 VAL A O 1
ATOM 778 N N . LEU A 1 105 ? -14.653 7.983 -18.412 1.00 67.50 105 LEU A N 1
ATOM 779 C CA . LEU A 1 105 ? -13.292 8.499 -18.430 1.00 67.50 105 LEU A CA 1
ATOM 780 C C . LEU A 1 105 ? -13.018 9.160 -19.785 1.00 67.50 105 LEU A C 1
ATOM 782 O O . LEU A 1 105 ? -13.389 8.615 -20.826 1.00 67.50 105 LEU A O 1
ATOM 786 N N . GLU A 1 106 ? -12.364 10.319 -19.776 1.00 66.75 106 GLU A N 1
ATOM 787 C CA . GLU A 1 106 ? -11.983 10.989 -21.018 1.00 66.75 106 GLU A CA 1
ATOM 788 C C . GLU A 1 106 ? -10.822 10.239 -21.669 1.00 66.75 106 GLU A C 1
ATOM 790 O O . GLU A 1 106 ? -9.722 10.198 -21.118 1.00 66.75 106 GLU A O 1
ATOM 795 N N . GLU A 1 107 ? -11.075 9.649 -22.837 1.00 74.12 107 GLU A N 1
ATOM 796 C CA . GLU A 1 107 ? -10.072 8.931 -23.619 1.00 74.12 107 GLU A CA 1
ATOM 797 C C . GLU A 1 107 ? -9.237 9.915 -24.447 1.00 74.12 107 GLU A C 1
ATOM 799 O O . GLU A 1 107 ? -9.768 10.700 -25.239 1.00 74.12 107 GLU A O 1
ATOM 804 N N . ARG A 1 108 ? -7.915 9.861 -24.289 1.00 76.12 108 ARG A N 1
ATOM 805 C CA . ARG A 1 108 ? -6.957 10.643 -25.070 1.00 76.12 108 ARG A CA 1
ATOM 806 C C . ARG A 1 108 ? -5.827 9.734 -25.530 1.00 76.12 108 ARG A C 1
ATOM 808 O O . ARG A 1 108 ? -5.283 8.946 -24.762 1.00 76.12 108 ARG A O 1
ATOM 815 N N . MET A 1 109 ? -5.450 9.842 -26.800 1.00 72.88 109 MET A N 1
ATOM 816 C CA . MET A 1 109 ? -4.221 9.205 -27.260 1.00 72.88 109 MET A CA 1
ATOM 817 C C . MET A 1 109 ? -3.027 9.980 -26.719 1.00 72.88 109 MET A C 1
ATOM 819 O O . MET A 1 109 ? -2.931 11.187 -26.937 1.00 72.88 109 MET A O 1
ATOM 823 N N . ASN A 1 110 ? -2.105 9.274 -26.073 1.00 75.62 110 ASN A N 1
ATOM 824 C CA . ASN A 1 110 ? -0.885 9.868 -25.553 1.00 75.62 110 ASN A CA 1
ATOM 825 C C . ASN A 1 110 ? 0.345 9.038 -25.947 1.00 75.62 110 ASN A C 1
ATOM 827 O O . ASN A 1 110 ? 0.264 7.832 -26.209 1.00 75.62 110 ASN A O 1
ATOM 831 N N . ARG A 1 111 ? 1.499 9.700 -26.008 1.00 75.19 111 ARG A N 1
ATOM 832 C CA . ARG A 1 111 ? 2.811 9.073 -26.141 1.00 75.19 111 ARG A CA 1
ATOM 833 C C . ARG A 1 111 ? 3.498 9.145 -24.795 1.00 75.19 111 ARG A C 1
ATOM 835 O O . ARG A 1 111 ? 3.760 10.232 -24.296 1.00 75.19 111 ARG A O 1
ATOM 842 N N . MET A 1 112 ? 3.789 7.985 -24.229 1.00 78.19 112 MET A N 1
ATOM 843 C CA . MET A 1 112 ? 4.498 7.899 -22.961 1.00 78.19 112 MET A CA 1
ATOM 844 C C . MET A 1 112 ? 5.801 7.147 -23.109 1.00 78.19 112 MET A C 1
ATOM 846 O O . MET A 1 112 ? 5.908 6.225 -23.925 1.00 78.19 112 MET A O 1
ATOM 850 N N . ARG A 1 113 ? 6.764 7.516 -22.259 1.00 83.50 113 ARG A N 1
ATOM 851 C CA . ARG A 1 113 ? 8.011 6.780 -22.107 1.00 83.50 113 ARG A CA 1
ATOM 852 C C . ARG A 1 113 ? 7.673 5.318 -21.849 1.00 83.50 113 ARG A C 1
ATOM 854 O O . ARG A 1 113 ? 6.996 4.981 -20.880 1.00 83.50 113 ARG A O 1
ATOM 861 N N . ARG A 1 114 ? 8.165 4.447 -22.722 1.00 86.88 114 ARG A N 1
ATOM 862 C CA . ARG A 1 114 ? 8.027 3.009 -22.543 1.00 86.88 114 ARG A CA 1
ATOM 863 C C . ARG A 1 114 ? 8.738 2.579 -21.247 1.00 86.88 114 ARG A C 1
ATOM 865 O O . ARG A 1 114 ? 9.911 2.919 -21.086 1.00 86.88 114 ARG A O 1
ATOM 872 N N . PRO A 1 115 ? 8.068 1.827 -20.356 1.00 91.44 115 PRO A N 1
ATOM 873 C CA . PRO A 1 115 ? 8.717 1.230 -19.198 1.00 91.44 115 PRO A CA 1
ATOM 874 C C . PRO A 1 115 ? 9.838 0.277 -19.606 1.00 91.44 115 PRO A C 1
ATOM 876 O O . PRO A 1 115 ? 9.754 -0.389 -20.639 1.00 91.44 115 PRO A O 1
ATOM 879 N N . ASP A 1 116 ? 10.863 0.173 -18.771 1.00 91.56 116 ASP A N 1
ATOM 880 C CA . ASP A 1 116 ? 12.000 -0.711 -19.008 1.00 91.56 116 ASP A CA 1
ATOM 881 C C . ASP A 1 116 ? 11.652 -2.147 -18.581 1.00 91.56 116 ASP A C 1
ATOM 883 O O . ASP A 1 116 ? 11.914 -3.122 -19.297 1.00 91.56 116 ASP A O 1
ATOM 887 N N . ARG A 1 117 ? 10.986 -2.294 -17.427 1.00 91.75 117 ARG A N 1
ATOM 888 C CA . ARG A 1 117 ? 10.637 -3.595 -16.834 1.00 91.75 117 ARG A CA 1
ATOM 889 C C . ARG A 1 117 ? 9.214 -3.619 -16.286 1.00 91.75 117 ARG A C 1
ATOM 891 O O . ARG A 1 117 ? 8.602 -2.597 -15.986 1.00 91.75 117 ARG A O 1
ATOM 898 N N . ILE A 1 118 ? 8.682 -4.824 -16.126 1.00 92.44 118 ILE A N 1
ATOM 899 C CA . ILE A 1 118 ? 7.376 -5.077 -15.513 1.00 92.44 118 ILE A CA 1
ATOM 900 C C . ILE A 1 118 ? 7.436 -6.318 -14.645 1.00 92.44 118 ILE A C 1
ATOM 902 O O . ILE A 1 118 ? 8.051 -7.316 -15.014 1.00 92.44 118 ILE A O 1
ATOM 906 N N . VAL A 1 119 ? 6.778 -6.282 -13.494 1.00 92.50 119 VAL A N 1
ATOM 907 C CA . VAL A 1 119 ? 6.538 -7.483 -12.693 1.00 92.50 119 VAL A CA 1
ATOM 908 C C . VAL A 1 119 ? 5.188 -8.078 -13.116 1.00 92.50 119 VAL A C 1
ATOM 910 O O . VAL A 1 119 ? 4.156 -7.437 -12.929 1.00 92.50 119 VAL A O 1
ATOM 913 N N . PRO A 1 120 ? 5.124 -9.293 -13.685 1.00 92.25 120 PRO A N 1
ATOM 914 C CA . PRO A 1 120 ? 3.844 -9.879 -14.078 1.00 92.25 120 PRO A CA 1
ATOM 915 C C . PRO A 1 120 ? 2.908 -10.081 -12.876 1.00 92.25 120 PRO A C 1
ATOM 917 O O . PRO A 1 120 ? 3.343 -10.516 -11.805 1.00 92.25 120 PRO A O 1
ATOM 920 N N . PHE A 1 121 ? 1.609 -9.812 -13.051 1.00 91.94 121 PHE A N 1
ATOM 921 C CA . PHE A 1 121 ? 0.609 -10.176 -12.045 1.00 91.94 121 PHE A CA 1
ATOM 922 C C . PHE A 1 121 ? 0.639 -11.691 -11.818 1.00 91.94 121 PHE A C 1
ATOM 924 O O . PHE A 1 121 ? 0.538 -12.474 -12.759 1.00 91.94 121 PHE A O 1
ATOM 931 N N . THR A 1 122 ? 0.722 -12.106 -10.554 1.00 91.94 122 THR A N 1
ATOM 932 C CA . THR A 1 122 ? 0.598 -13.523 -10.161 1.00 91.94 122 THR A CA 1
ATOM 933 C C . THR A 1 122 ? -0.442 -13.734 -9.064 1.00 91.94 122 THR A C 1
ATOM 935 O O . THR A 1 122 ? -0.965 -14.837 -8.905 1.00 91.94 122 THR A O 1
ATOM 938 N N . MET A 1 123 ? -0.777 -12.691 -8.303 1.00 91.62 123 MET A N 1
ATOM 939 C CA . MET A 1 123 ? -1.834 -12.726 -7.300 1.00 91.62 123 MET A CA 1
ATOM 940 C C . MET A 1 123 ? -3.201 -12.635 -7.973 1.00 91.62 123 MET A C 1
ATOM 942 O O . MET A 1 123 ? -3.533 -11.622 -8.582 1.00 91.62 123 MET A O 1
ATOM 946 N N . THR A 1 124 ? -4.012 -13.678 -7.833 1.00 93.06 124 THR A N 1
ATOM 947 C CA . THR A 1 124 ? -5.388 -13.705 -8.341 1.00 93.06 124 THR A CA 1
ATOM 948 C C . THR A 1 124 ? -6.313 -12.834 -7.499 1.00 93.06 124 THR A C 1
ATOM 950 O O . THR A 1 124 ? -6.130 -12.738 -6.281 1.00 93.06 124 THR A O 1
ATOM 953 N N . ARG A 1 125 ? -7.377 -12.316 -8.117 1.00 92.25 125 ARG A N 1
ATOM 954 C CA . ARG A 1 125 ? -8.406 -11.527 -7.435 1.00 92.25 125 ARG A CA 1
ATOM 955 C C . ARG A 1 125 ? -9.005 -12.246 -6.227 1.00 92.25 125 ARG A C 1
ATOM 957 O O . ARG A 1 125 ? -9.098 -11.656 -5.158 1.00 92.25 125 ARG A O 1
ATOM 964 N N . GLU A 1 126 ? -9.339 -13.530 -6.355 1.00 93.56 126 GLU A N 1
ATOM 965 C CA . GLU A 1 126 ? -9.993 -14.286 -5.277 1.00 93.56 126 GLU A CA 1
ATOM 966 C C . GLU A 1 126 ? -9.112 -14.366 -4.025 1.00 93.56 126 GLU A C 1
ATOM 968 O O . GLU A 1 126 ? -9.589 -14.240 -2.896 1.00 93.56 126 GLU A O 1
ATOM 973 N N . LYS A 1 127 ? -7.798 -14.523 -4.227 1.00 93.44 127 LYS A N 1
ATOM 974 C CA . LYS A 1 127 ? -6.833 -14.553 -3.129 1.00 93.44 127 LYS A CA 1
ATOM 975 C C . LYS A 1 127 ? -6.662 -13.177 -2.481 1.00 93.44 127 LYS A C 1
ATOM 977 O O . LYS A 1 127 ? -6.581 -13.106 -1.258 1.00 93.44 127 LYS A O 1
ATOM 982 N N . CYS A 1 128 ? -6.665 -12.104 -3.272 1.00 93.38 128 CYS A N 1
ATOM 983 C CA . CYS A 1 128 ? -6.674 -10.730 -2.764 1.00 93.38 128 CYS A CA 1
ATOM 984 C C . CYS A 1 128 ? -7.903 -10.466 -1.879 1.00 93.38 128 CYS A C 1
ATOM 986 O O . CYS A 1 128 ? -7.769 -10.022 -0.738 1.00 93.38 128 CYS A O 1
ATOM 988 N N . GLU A 1 129 ? -9.097 -10.818 -2.363 1.00 94.44 129 GLU A N 1
ATOM 989 C CA . GLU A 1 129 ? -10.337 -10.675 -1.598 1.00 94.44 129 GLU A CA 1
ATOM 990 C C . GLU A 1 129 ? -10.308 -11.504 -0.303 1.00 94.44 129 GLU A C 1
ATOM 992 O O . GLU A 1 129 ? -10.773 -11.046 0.741 1.00 94.44 129 GLU A O 1
ATOM 997 N N . GLN A 1 130 ? -9.735 -12.713 -0.331 1.00 93.75 130 GLN A N 1
ATOM 998 C CA . GLN A 1 130 ? -9.559 -13.532 0.871 1.00 93.75 130 GLN A CA 1
ATOM 999 C C . GLN A 1 130 ? -8.674 -12.833 1.915 1.00 93.75 130 GLN A C 1
ATOM 1001 O O . GLN A 1 130 ? -9.083 -12.728 3.072 1.00 93.75 130 GLN A O 1
ATOM 1006 N N . LEU A 1 131 ? -7.497 -12.339 1.518 1.00 92.56 131 LEU A N 1
ATOM 1007 C CA . LEU A 1 131 ? -6.572 -11.647 2.424 1.00 92.56 131 LEU A CA 1
ATOM 1008 C C . LEU A 1 131 ? -7.219 -10.397 3.035 1.00 92.56 131 LEU A C 1
ATOM 1010 O O . LEU A 1 131 ? -7.058 -10.115 4.222 1.00 92.56 131 LEU A O 1
ATOM 1014 N N . TYR A 1 132 ? -8.005 -9.669 2.241 1.00 93.44 132 TYR A N 1
ATOM 1015 C CA . TYR A 1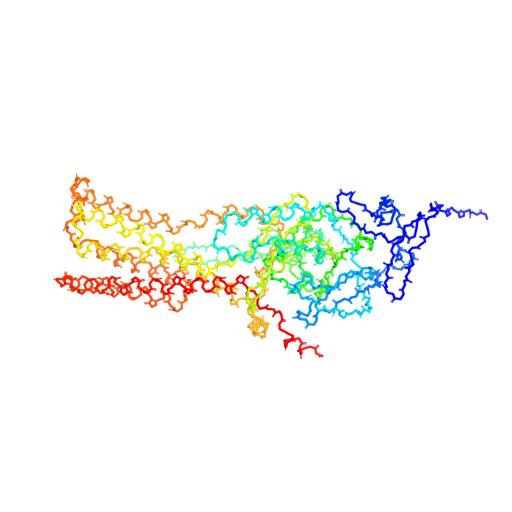 132 ? -8.766 -8.527 2.730 1.00 93.44 132 TYR A CA 1
ATOM 1016 C C . TYR A 1 132 ? -9.831 -8.931 3.761 1.00 93.44 132 TYR A C 1
ATOM 1018 O O . TYR A 1 132 ? -9.919 -8.326 4.832 1.00 93.44 132 TYR A O 1
ATOM 1026 N N . ARG A 1 133 ? -10.602 -9.999 3.497 1.00 93.31 133 ARG A N 1
ATOM 1027 C CA . ARG A 1 133 ? -11.583 -10.533 4.461 1.00 93.31 133 ARG A CA 1
ATOM 1028 C C . ARG A 1 133 ? -10.910 -10.963 5.765 1.00 93.31 133 ARG A C 1
ATOM 1030 O O . ARG A 1 133 ? -11.448 -10.689 6.835 1.00 93.31 133 ARG A O 1
ATOM 1037 N N . GLU A 1 134 ? -9.749 -11.611 5.691 1.00 92.12 134 GLU A N 1
ATOM 1038 C CA . GLU A 1 134 ? -8.947 -11.987 6.862 1.00 92.12 134 GLU A CA 1
ATOM 1039 C C . GLU A 1 134 ? -8.529 -10.747 7.659 1.00 92.12 134 GLU A C 1
ATOM 1041 O O . GLU A 1 134 ? -8.828 -10.662 8.849 1.00 92.12 134 GLU A O 1
ATOM 1046 N N . ARG A 1 135 ? -7.993 -9.719 6.991 1.00 90.50 135 ARG A N 1
ATOM 1047 C CA . ARG A 1 135 ? -7.620 -8.451 7.634 1.00 90.50 135 ARG A CA 1
ATOM 1048 C C . ARG A 1 135 ? -8.796 -7.765 8.337 1.00 90.50 135 ARG A C 1
ATOM 1050 O O . ARG A 1 135 ? -8.610 -7.167 9.400 1.00 90.50 135 ARG A O 1
ATOM 1057 N N . LEU A 1 136 ? -9.999 -7.844 7.763 1.00 91.00 136 LEU A N 1
ATOM 1058 C CA . LEU A 1 136 ? -11.219 -7.277 8.343 1.00 91.00 136 LEU A CA 1
ATOM 1059 C C . LEU A 1 136 ? -11.755 -8.076 9.542 1.00 91.00 136 LEU A C 1
ATOM 1061 O O . LEU A 1 136 ? -12.452 -7.495 10.381 1.00 91.00 136 LEU A O 1
ATOM 1065 N N . LYS A 1 137 ? -11.473 -9.380 9.665 1.00 89.19 137 LYS A N 1
ATOM 1066 C CA . LYS A 1 137 ? -11.904 -10.177 10.834 1.00 89.19 137 LYS A CA 1
ATOM 1067 C C . LYS A 1 137 ? -11.289 -9.646 12.127 1.00 89.19 137 LYS A C 1
ATOM 1069 O O . LYS A 1 137 ? -12.011 -9.477 13.106 1.00 89.19 137 LYS A O 1
ATOM 1074 N N . ASP A 1 138 ? -10.024 -9.241 12.077 1.00 85.50 138 ASP A N 1
ATOM 1075 C CA . ASP A 1 138 ? -9.278 -8.717 13.230 1.00 85.50 138 ASP A CA 1
ATOM 1076 C C . ASP A 1 138 ? -9.639 -7.267 13.594 1.00 85.50 138 ASP A C 1
ATOM 1078 O O . ASP A 1 138 ? -9.032 -6.654 14.470 1.00 85.50 138 ASP A O 1
ATOM 1082 N N . SER A 1 139 ? -10.593 -6.647 12.895 1.00 87.44 139 SER A N 1
ATOM 1083 C CA . SER A 1 139 ? -10.920 -5.224 13.054 1.00 87.44 139 SER A CA 1
ATOM 1084 C C . SER A 1 139 ? -12.436 -5.002 13.161 1.00 87.44 139 SER A C 1
ATOM 1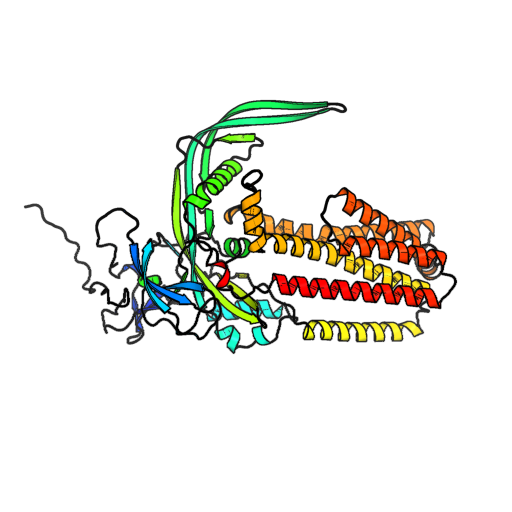086 O O . SER A 1 139 ? -13.060 -4.457 12.246 1.00 87.44 139 SER A O 1
ATOM 1088 N N . PRO A 1 140 ? -13.079 -5.409 14.276 1.00 87.00 140 PRO A N 1
ATOM 1089 C CA . PRO A 1 140 ? -14.544 -5.422 14.419 1.00 87.00 140 PRO A CA 1
ATOM 1090 C C . PRO A 1 140 ? -15.190 -4.033 14.299 1.00 87.00 140 PRO A C 1
ATOM 1092 O O . PRO A 1 140 ? -16.336 -3.900 13.859 1.00 87.00 140 PRO A O 1
ATOM 1095 N N . LEU A 1 141 ? -14.437 -2.985 14.635 1.00 89.12 141 LEU A N 1
ATOM 1096 C CA . LEU A 1 141 ? -14.918 -1.607 14.650 1.00 89.12 141 LEU A CA 1
ATOM 1097 C C . LEU A 1 141 ? -15.030 -0.959 13.265 1.00 89.12 141 LEU A C 1
ATOM 1099 O O . LEU A 1 141 ? -15.592 0.126 13.163 1.00 89.12 141 LEU A O 1
ATOM 1103 N N . VAL A 1 142 ? -14.550 -1.606 12.204 1.00 90.81 142 VAL A N 1
ATOM 1104 C CA . VAL A 1 142 ? -14.610 -1.075 10.832 1.00 90.81 142 VAL A CA 1
ATOM 1105 C C . VAL A 1 142 ? -16.059 -0.863 10.374 1.00 90.81 142 VAL A C 1
ATOM 1107 O O . VAL A 1 142 ? -16.908 -1.703 10.694 1.00 90.81 142 VAL A O 1
ATOM 1110 N N . PRO A 1 143 ? -16.375 0.216 9.629 1.00 89.81 143 PRO A N 1
ATOM 1111 C CA . PRO A 1 143 ? -17.676 0.424 8.998 1.00 89.81 143 PRO A CA 1
ATOM 1112 C C . PRO A 1 143 ? -18.199 -0.801 8.238 1.00 89.81 143 PRO A C 1
ATOM 1114 O O . PRO A 1 143 ? -17.447 -1.564 7.635 1.00 89.81 143 PRO A O 1
ATOM 1117 N N . GLY A 1 144 ? -19.521 -0.994 8.269 1.00 88.38 144 GLY A N 1
ATOM 1118 C CA . GLY A 1 144 ? -20.164 -2.135 7.610 1.00 88.38 144 GLY A CA 1
ATOM 1119 C C . GLY A 1 144 ? -20.007 -2.125 6.091 1.00 88.38 144 GLY A C 1
ATOM 1120 O O . GLY A 1 144 ? -19.908 -3.193 5.498 1.00 88.38 144 GLY A O 1
ATOM 1121 N N . ASP A 1 145 ? -19.918 -0.944 5.479 1.00 88.56 145 ASP A N 1
ATOM 1122 C CA . ASP A 1 145 ? -19.823 -0.792 4.024 1.00 88.56 145 ASP A CA 1
ATOM 1123 C C . ASP A 1 145 ? -18.552 -1.420 3.440 1.00 88.56 145 ASP A C 1
ATOM 1125 O O . ASP A 1 145 ? -18.603 -2.011 2.368 1.00 88.56 145 ASP A O 1
ATOM 1129 N N . MET A 1 146 ? -17.440 -1.401 4.182 1.00 90.75 146 MET A N 1
ATOM 1130 C CA . MET A 1 146 ? -16.182 -2.049 3.779 1.00 90.75 146 MET A CA 1
ATOM 1131 C C . MET A 1 146 ? -16.259 -3.584 3.810 1.00 90.75 146 MET A C 1
ATOM 1133 O O . MET A 1 146 ? -15.415 -4.264 3.240 1.00 90.75 146 MET A O 1
ATOM 1137 N N . ARG A 1 147 ? -17.264 -4.148 4.492 1.00 91.25 147 ARG A N 1
ATOM 1138 C CA . ARG A 1 147 ? -17.473 -5.601 4.615 1.00 91.25 147 ARG A CA 1
ATOM 1139 C C . ARG A 1 147 ? -18.482 -6.145 3.606 1.00 91.25 147 ARG A C 1
ATOM 1141 O O . ARG A 1 147 ? -18.673 -7.355 3.563 1.00 91.25 147 ARG A O 1
ATOM 1148 N N . LYS A 1 148 ? -19.167 -5.278 2.854 1.00 92.25 148 LYS A N 1
ATOM 1149 C CA . LYS A 1 148 ? -20.138 -5.704 1.842 1.00 92.25 148 LYS A CA 1
ATOM 1150 C C . LYS A 1 148 ? -19.405 -6.423 0.716 1.00 92.25 148 LYS A C 1
ATOM 1152 O O . LYS A 1 148 ? -18.394 -5.925 0.226 1.00 92.25 148 LYS A O 1
ATOM 1157 N N . GLU A 1 149 ? -19.943 -7.558 0.281 1.00 92.25 149 GLU A N 1
ATOM 1158 C CA . GLU A 1 149 ? -19.373 -8.315 -0.842 1.00 92.25 149 GLU A CA 1
ATOM 1159 C C . GLU A 1 149 ? -19.370 -7.495 -2.137 1.00 92.25 149 GLU A C 1
ATOM 1161 O O . GLU A 1 149 ? -18.434 -7.600 -2.919 1.00 92.25 149 GLU A O 1
ATOM 1166 N N . GLU A 1 150 ? -20.341 -6.593 -2.311 1.00 89.31 150 GLU A N 1
ATOM 1167 C CA . GLU A 1 150 ? -20.333 -5.597 -3.387 1.00 89.31 150 GLU A CA 1
ATOM 1168 C C . GLU A 1 150 ? -19.049 -4.763 -3.355 1.00 89.31 150 GLU A C 1
ATOM 1170 O O . GLU A 1 150 ? -18.327 -4.732 -4.342 1.00 89.31 150 GLU A O 1
ATOM 1175 N N . THR A 1 151 ? -18.695 -4.154 -2.218 1.00 89.38 151 THR A N 1
ATOM 1176 C CA . THR A 1 151 ? -17.458 -3.368 -2.062 1.00 89.38 151 THR A CA 1
ATOM 1177 C C . THR A 1 151 ? -16.215 -4.217 -2.314 1.00 89.38 151 THR A C 1
ATOM 1179 O O . THR A 1 151 ? -15.326 -3.804 -3.050 1.00 89.38 151 THR A O 1
ATOM 1182 N N . ILE A 1 152 ? -16.160 -5.431 -1.759 1.00 91.88 152 ILE A N 1
ATOM 1183 C CA . ILE A 1 152 ? -15.027 -6.350 -1.948 1.00 91.88 152 ILE A CA 1
ATOM 1184 C C . ILE A 1 152 ? -14.876 -6.718 -3.434 1.00 91.88 152 ILE A C 1
ATOM 1186 O O . ILE A 1 152 ? -13.762 -6.789 -3.949 1.00 91.88 152 ILE A O 1
ATOM 1190 N N . ALA A 1 153 ? -15.980 -6.843 -4.171 1.00 89.06 153 ALA A N 1
ATOM 1191 C CA . ALA A 1 153 ? -15.958 -7.105 -5.603 1.00 89.06 153 ALA A CA 1
ATOM 1192 C C . ALA A 1 153 ? -15.431 -5.924 -6.458 1.00 89.06 153 ALA A C 1
ATOM 1194 O O . ALA A 1 153 ? -15.253 -6.061 -7.678 1.00 89.06 153 ALA A O 1
ATOM 1195 N N . HIS A 1 154 ? -15.144 -4.769 -5.852 1.00 88.06 154 HIS A N 1
ATOM 1196 C CA . HIS A 1 154 ? -14.552 -3.619 -6.532 1.00 88.06 154 HIS A CA 1
ATOM 1197 C C . HIS A 1 154 ? -13.019 -3.607 -6.532 1.00 88.06 154 HIS A C 1
ATOM 1199 O O . HIS A 1 154 ? -12.454 -2.657 -7.058 1.00 88.06 154 HIS A O 1
ATOM 1205 N N . PHE A 1 155 ? -12.324 -4.647 -6.047 1.00 90.12 155 PHE A N 1
ATOM 1206 C CA . PHE A 1 155 ? -10.871 -4.748 -6.255 1.00 90.12 155 PHE A CA 1
ATOM 1207 C C . PHE A 1 155 ? -10.520 -4.662 -7.750 1.00 90.12 155 PHE A C 1
ATOM 1209 O O . PHE A 1 155 ? -11.122 -5.346 -8.592 1.00 90.12 155 PHE A O 1
ATOM 1216 N N . ARG A 1 156 ? -9.545 -3.810 -8.080 1.00 87.75 156 ARG A N 1
ATOM 1217 C CA . ARG A 1 156 ? -9.056 -3.577 -9.442 1.00 87.75 156 ARG A CA 1
ATOM 1218 C C . ARG A 1 156 ? -7.554 -3.823 -9.521 1.00 87.75 156 ARG A C 1
ATOM 1220 O O . ARG A 1 156 ? -6.830 -3.397 -8.624 1.00 87.75 156 ARG A O 1
ATOM 1227 N N . PRO A 1 157 ? -7.075 -4.504 -10.569 1.00 90.31 157 PRO A N 1
ATOM 1228 C CA . PRO A 1 157 ? -5.652 -4.662 -10.782 1.00 90.31 157 PRO A CA 1
ATOM 1229 C C . PRO A 1 157 ? -5.109 -3.437 -11.529 1.00 90.31 157 PRO A C 1
ATOM 1231 O O . PRO A 1 157 ? -5.594 -3.089 -12.608 1.00 90.31 157 PRO A O 1
ATOM 1234 N N . VAL A 1 158 ? -4.108 -2.785 -10.947 1.00 90.25 158 VAL A N 1
ATOM 1235 C CA . VAL A 1 158 ? -3.438 -1.605 -11.500 1.00 90.25 158 VAL A CA 1
ATOM 1236 C C . VAL A 1 158 ? -1.928 -1.797 -11.402 1.00 90.25 158 VAL A C 1
ATOM 1238 O O . VAL A 1 158 ? -1.423 -2.368 -10.436 1.00 90.25 158 VAL A O 1
ATOM 1241 N N . TYR A 1 159 ? -1.211 -1.342 -12.417 1.00 91.81 159 TYR A N 1
ATOM 1242 C CA . TYR A 1 159 ? 0.236 -1.219 -12.410 1.00 91.81 159 TYR A CA 1
ATOM 1243 C C . TYR A 1 159 ? 0.647 0.169 -11.924 1.00 91.81 159 TYR A C 1
ATOM 1245 O O . TYR A 1 159 ? 0.243 1.166 -12.514 1.00 91.81 159 TYR A O 1
ATOM 1253 N N . ILE A 1 160 ? 1.464 0.226 -10.879 1.00 90.81 160 ILE A N 1
ATOM 1254 C CA . ILE A 1 160 ? 2.015 1.476 -10.346 1.00 90.81 160 ILE A CA 1
ATOM 1255 C C . ILE A 1 160 ? 3.476 1.585 -10.805 1.00 90.81 160 ILE A C 1
ATOM 1257 O O . ILE A 1 160 ? 4.217 0.600 -10.668 1.00 90.81 160 ILE A O 1
ATOM 1261 N N . PRO A 1 161 ? 3.891 2.708 -11.413 1.00 91.94 161 PRO A N 1
ATOM 1262 C CA . PRO A 1 161 ? 5.259 2.903 -11.868 1.00 91.94 161 PRO A CA 1
ATOM 1263 C C . PRO A 1 161 ? 6.196 3.281 -10.715 1.00 91.94 161 PRO A C 1
ATOM 1265 O O . PRO A 1 161 ? 5.872 4.103 -9.870 1.00 91.94 161 PRO A O 1
ATOM 1268 N N . PHE A 1 162 ? 7.393 2.704 -10.724 1.00 90.25 162 PHE A N 1
ATOM 1269 C CA . PHE A 1 162 ? 8.478 3.031 -9.803 1.00 90.25 162 PHE A CA 1
ATOM 1270 C C . PHE A 1 162 ? 9.762 3.288 -10.583 1.00 90.25 162 PHE A C 1
ATOM 1272 O O . PHE A 1 162 ? 10.066 2.576 -11.545 1.00 90.25 162 PHE A O 1
ATOM 1279 N N . TRP A 1 163 ? 10.558 4.246 -10.123 1.00 90.06 163 TRP A N 1
ATOM 1280 C CA . TRP A 1 163 ? 11.946 4.390 -10.541 1.00 90.06 163 TRP A CA 1
ATOM 1281 C C . TRP A 1 163 ? 12.816 3.414 -9.756 1.00 90.06 163 TRP A C 1
ATOM 1283 O O . TRP A 1 163 ? 12.885 3.477 -8.530 1.00 90.06 163 TRP A O 1
ATOM 1293 N N . CYS A 1 164 ? 13.471 2.498 -10.464 1.00 90.56 164 CYS A N 1
ATOM 1294 C CA . CYS A 1 164 ? 14.413 1.538 -9.909 1.00 90.56 164 CYS A CA 1
ATOM 1295 C C . CYS A 1 164 ? 15.840 1.981 -10.220 1.00 90.56 164 CYS A C 1
ATOM 1297 O O . CYS A 1 164 ? 16.274 1.947 -11.372 1.00 90.56 164 CYS A O 1
ATOM 1299 N N . PHE A 1 165 ? 16.579 2.351 -9.182 1.00 89.62 165 PHE A N 1
ATOM 1300 C CA . PHE A 1 165 ? 17.968 2.761 -9.279 1.00 89.62 165 PHE A CA 1
ATOM 1301 C C . PHE A 1 165 ? 18.903 1.601 -8.978 1.00 89.62 165 PHE A C 1
ATOM 1303 O O . PHE A 1 165 ? 18.740 0.860 -8.004 1.00 89.62 165 PHE A O 1
ATOM 1310 N N . SER A 1 166 ? 19.910 1.454 -9.830 1.00 90.44 166 SER A N 1
ATOM 1311 C CA . SER A 1 166 ? 21.061 0.594 -9.584 1.00 90.44 166 SER A CA 1
ATOM 1312 C C . SER A 1 166 ? 22.322 1.338 -9.981 1.00 90.44 166 SER A C 1
ATOM 1314 O O . SER A 1 166 ? 22.387 1.931 -11.056 1.00 90.44 166 SER A O 1
ATOM 1316 N N . GLY A 1 167 ? 23.327 1.319 -9.118 1.00 89.50 167 GLY A N 1
ATOM 1317 C CA . GLY A 1 167 ? 24.562 2.052 -9.323 1.00 89.50 167 GLY A CA 1
ATOM 1318 C C . GLY A 1 167 ? 25.756 1.307 -8.764 1.00 89.50 167 GLY A C 1
ATOM 1319 O O . GLY A 1 167 ? 25.657 0.590 -7.769 1.00 89.50 167 GLY A O 1
ATOM 1320 N N . LYS A 1 168 ? 26.895 1.469 -9.428 1.00 90.56 168 LYS A N 1
ATOM 1321 C CA . LYS A 1 168 ? 28.170 0.919 -8.975 1.00 90.56 168 LYS A CA 1
ATOM 1322 C C . LYS A 1 168 ? 29.290 1.913 -9.233 1.00 90.56 168 LYS A C 1
ATOM 1324 O O . LYS A 1 168 ? 29.279 2.620 -10.242 1.00 90.56 168 LYS A O 1
ATOM 1329 N N . GLY A 1 169 ? 30.245 1.948 -8.318 1.00 87.81 169 GLY A N 1
ATOM 1330 C CA . GLY A 1 169 ? 31.451 2.755 -8.406 1.00 87.81 169 GLY A CA 1
ATOM 1331 C C . GLY A 1 169 ? 32.602 2.041 -7.717 1.00 87.81 169 GLY A C 1
ATOM 1332 O O . GLY A 1 169 ? 32.429 1.447 -6.653 1.00 87.81 169 GLY A O 1
ATOM 1333 N N . ASP A 1 170 ? 33.763 2.106 -8.348 1.00 85.19 170 ASP A N 1
ATOM 1334 C CA . ASP A 1 170 ? 35.010 1.514 -7.878 1.00 85.19 170 ASP A CA 1
ATOM 1335 C C . ASP A 1 170 ? 36.037 2.622 -7.742 1.00 85.19 170 ASP A C 1
ATOM 1337 O O . ASP A 1 170 ? 36.518 3.136 -8.752 1.00 85.19 170 ASP A O 1
ATOM 1341 N N . GLY A 1 171 ? 36.421 2.998 -6.532 1.00 82.69 171 GLY A N 1
ATOM 1342 C CA . GLY A 1 171 ? 37.465 3.999 -6.432 1.00 82.69 171 GLY A CA 1
ATOM 1343 C C . GLY A 1 171 ? 37.687 4.539 -5.048 1.00 82.69 171 GLY A C 1
ATOM 1344 O O . GLY A 1 171 ? 37.299 3.963 -4.034 1.00 82.69 171 GLY A O 1
ATOM 1345 N N . THR A 1 172 ? 38.379 5.659 -5.034 1.00 80.62 172 THR A N 1
ATOM 1346 C CA . THR A 1 172 ? 38.715 6.350 -3.812 1.00 80.62 172 THR A CA 1
ATOM 1347 C C . THR A 1 172 ? 37.551 7.240 -3.394 1.00 80.62 172 THR A C 1
ATOM 1349 O O . THR A 1 172 ? 37.165 8.141 -4.131 1.00 80.62 172 THR A O 1
ATOM 1352 N N . CYS A 1 173 ? 37.025 7.006 -2.196 1.00 80.81 173 CYS A N 1
ATOM 1353 C CA . CYS A 1 173 ? 36.188 7.970 -1.497 1.00 80.81 173 CYS A CA 1
ATOM 1354 C C . CYS A 1 173 ? 37.092 8.846 -0.629 1.00 80.81 173 CYS A C 1
ATOM 1356 O O . CYS A 1 173 ? 37.883 8.328 0.165 1.00 80.81 173 CYS A O 1
ATOM 1358 N N . THR A 1 174 ? 36.968 10.163 -0.763 1.00 78.94 174 THR A N 1
ATOM 1359 C CA . THR A 1 174 ? 37.618 11.125 0.136 1.00 78.94 174 THR A CA 1
ATOM 1360 C C . THR A 1 174 ? 36.576 11.715 1.072 1.00 78.94 174 THR A C 1
ATOM 1362 O O . THR A 1 174 ? 35.424 11.929 0.680 1.00 78.94 174 THR A O 1
ATOM 1365 N N . GLY A 1 175 ? 36.955 11.950 2.322 1.00 80.62 175 GLY A N 1
ATOM 1366 C CA . GLY A 1 175 ? 36.051 12.540 3.293 1.00 80.62 175 GLY A CA 1
ATOM 1367 C C . GLY A 1 175 ? 36.735 13.030 4.553 1.00 80.62 175 GLY A C 1
ATOM 1368 O O . GLY A 1 175 ? 37.942 12.880 4.734 1.00 80.62 175 GLY A O 1
ATOM 1369 N N . GLU A 1 176 ? 35.932 13.614 5.431 1.00 80.56 176 GLU A N 1
ATOM 1370 C CA . GLU A 1 176 ? 36.362 14.058 6.752 1.00 80.56 176 GLU A CA 1
ATOM 1371 C C . GLU A 1 176 ? 35.723 13.183 7.824 1.00 80.56 176 GLU A C 1
ATOM 1373 O O . GLU A 1 176 ? 34.497 13.057 7.877 1.00 80.56 176 GLU A O 1
ATOM 1378 N N . GLN A 1 177 ? 36.544 12.597 8.692 1.00 78.00 177 GLN A N 1
ATOM 1379 C CA . GLN A 1 177 ? 36.089 11.857 9.862 1.00 78.00 177 GLN A CA 1
ATOM 1380 C C . GLN A 1 177 ? 36.332 12.690 11.117 1.00 78.00 177 GLN A C 1
ATOM 1382 O O . GLN A 1 177 ? 37.447 13.154 11.354 1.00 78.00 177 GLN A O 1
ATOM 1387 N N . ASN A 1 178 ? 35.290 12.850 11.931 1.00 79.44 178 ASN A N 1
ATOM 1388 C CA . ASN A 1 178 ? 35.374 13.572 13.194 1.00 79.44 178 ASN A CA 1
ATOM 1389 C C . ASN A 1 178 ? 35.432 12.587 14.361 1.00 79.44 178 ASN A C 1
ATOM 1391 O O . ASN A 1 178 ? 34.525 11.773 14.540 1.00 79.44 178 ASN A O 1
ATOM 1395 N N . GLU A 1 179 ? 36.471 12.697 15.178 1.00 78.06 179 GLU A N 1
ATOM 1396 C CA . GLU A 1 179 ? 36.573 12.011 16.461 1.00 78.06 179 GLU A CA 1
ATOM 1397 C C . GLU A 1 179 ? 36.305 13.020 17.578 1.00 78.06 179 GLU A C 1
ATOM 1399 O O . GLU A 1 179 ? 36.969 14.054 17.674 1.00 78.06 179 GLU A O 1
ATOM 1404 N N . VAL A 1 180 ? 35.274 12.751 18.382 1.00 79.31 180 VAL A N 1
ATOM 1405 C CA . VAL A 1 180 ? 34.869 13.625 19.486 1.00 79.31 180 VAL A CA 1
ATOM 1406 C C . VAL A 1 180 ? 35.341 13.005 20.790 1.00 79.31 180 VAL A C 1
ATOM 1408 O O . VAL A 1 180 ? 34.761 12.034 21.275 1.00 79.31 180 VAL A O 1
ATOM 1411 N N . GLU A 1 181 ? 36.367 13.600 21.383 1.00 79.69 181 GLU A N 1
ATOM 1412 C CA . GLU A 1 181 ? 36.819 13.264 22.726 1.00 79.69 181 GLU A CA 1
ATOM 1413 C C . GLU A 1 181 ? 36.147 14.206 23.726 1.00 79.69 181 GLU A C 1
ATOM 1415 O O . GLU A 1 181 ? 36.238 15.431 23.626 1.00 79.69 181 GLU A O 1
ATOM 1420 N N . THR A 1 182 ? 35.426 13.629 24.689 1.00 78.88 182 THR A N 1
ATOM 1421 C CA . THR A 1 182 ? 34.795 14.390 25.774 1.00 78.88 182 THR A CA 1
ATOM 1422 C C . THR A 1 182 ? 35.551 14.135 27.069 1.00 78.88 182 THR A C 1
ATOM 1424 O O . THR A 1 182 ? 35.511 13.025 27.599 1.00 78.88 182 THR A O 1
ATOM 1427 N N . ASP A 1 183 ? 36.200 15.172 27.590 1.00 79.56 183 ASP A N 1
ATOM 1428 C CA . ASP A 1 183 ? 36.741 15.204 28.948 1.00 79.56 183 ASP A CA 1
ATOM 1429 C C . ASP A 1 183 ? 35.823 16.062 29.840 1.00 79.56 183 ASP A C 1
ATOM 1431 O O . ASP A 1 183 ? 34.999 16.845 29.367 1.00 79.56 183 ASP A O 1
ATOM 1435 N N . SER A 1 184 ? 35.970 15.920 31.152 1.00 78.38 184 SER A N 1
ATOM 1436 C CA . SER A 1 184 ? 35.219 16.568 32.229 1.00 78.38 184 SER A CA 1
ATOM 1437 C C . SER A 1 184 ? 34.930 18.068 32.046 1.00 78.38 184 SER A C 1
ATOM 1439 O O . SER A 1 184 ? 33.903 18.525 32.543 1.00 78.38 184 SER A O 1
ATOM 1441 N N . ASN A 1 185 ? 35.772 18.815 31.318 1.00 80.25 185 ASN A N 1
ATOM 1442 C CA . ASN A 1 185 ? 35.600 20.252 31.059 1.00 80.25 185 ASN A CA 1
ATOM 1443 C C . ASN A 1 185 ? 35.702 20.672 29.576 1.00 80.25 185 ASN A C 1
ATOM 1445 O O . ASN A 1 185 ? 35.486 21.847 29.279 1.00 80.25 185 ASN A O 1
ATOM 1449 N N . TYR A 1 186 ? 36.033 19.763 28.651 1.00 70.06 186 TYR A N 1
ATOM 1450 C CA . TYR A 1 186 ? 36.309 20.104 27.249 1.00 70.06 186 TYR A CA 1
ATOM 1451 C C . TYR A 1 186 ? 35.727 19.070 26.283 1.00 70.06 186 TYR A C 1
ATOM 1453 O O . TYR A 1 186 ? 35.749 17.870 26.545 1.00 70.06 186 TYR A O 1
ATOM 1461 N N . ILE A 1 187 ? 35.243 19.556 25.139 1.00 79.06 187 ILE A N 1
ATOM 1462 C CA . ILE A 1 187 ? 34.880 18.731 23.985 1.00 79.06 187 ILE A CA 1
ATOM 1463 C C . ILE A 1 187 ? 35.913 19.033 22.901 1.00 79.06 187 ILE A C 1
ATOM 1465 O O . ILE A 1 187 ? 35.902 20.122 22.326 1.00 79.06 187 ILE A O 1
ATOM 1469 N N . THR A 1 188 ? 36.809 18.086 22.641 1.00 78.75 188 THR A N 1
ATOM 1470 C CA . THR A 1 188 ? 37.799 18.178 21.564 1.00 78.75 188 THR A CA 1
ATOM 1471 C C . THR A 1 188 ? 37.247 17.447 20.348 1.00 78.75 188 THR A C 1
ATOM 1473 O O . THR A 1 188 ? 36.864 16.285 20.442 1.00 78.75 188 THR A O 1
ATOM 1476 N N . THR A 1 189 ? 37.168 18.130 19.206 1.00 81.62 189 THR A N 1
ATOM 1477 C CA . THR A 1 189 ? 36.788 17.515 17.925 1.00 81.62 189 THR A CA 1
ATOM 1478 C C . THR A 1 189 ? 38.020 17.475 17.033 1.00 81.62 189 THR A C 1
ATOM 1480 O O . THR A 1 189 ? 38.487 18.524 16.594 1.00 81.62 189 THR A O 1
ATOM 1483 N N . ASN A 1 190 ? 38.551 16.279 16.791 1.00 79.69 190 ASN A N 1
ATOM 1484 C CA . ASN A 1 190 ? 39.650 16.057 15.859 1.00 79.69 190 ASN A CA 1
ATOM 1485 C C . ASN A 1 190 ? 39.060 15.709 14.489 1.00 79.69 190 ASN A C 1
ATOM 1487 O O . ASN A 1 190 ? 38.357 14.708 14.356 1.00 79.69 190 ASN A O 1
ATOM 1491 N N . THR A 1 191 ? 39.333 16.535 13.480 1.00 80.88 191 THR A N 1
ATOM 1492 C CA . THR A 1 191 ? 38.896 16.305 12.096 1.00 80.88 191 THR A CA 1
ATOM 1493 C C . THR A 1 191 ? 40.058 15.741 11.290 1.00 80.88 191 THR A C 1
ATOM 1495 O O . THR A 1 191 ? 41.078 16.408 11.111 1.00 80.88 191 THR A O 1
ATOM 1498 N N . TYR A 1 192 ? 39.908 14.514 10.800 1.00 81.69 192 TYR A N 1
ATOM 1499 C CA . TYR A 1 192 ? 40.892 13.838 9.961 1.00 81.69 192 TYR A CA 1
ATOM 1500 C C . TYR A 1 192 ? 40.427 13.835 8.506 1.00 81.69 192 TYR A C 1
ATOM 1502 O O . TYR A 1 192 ? 39.295 13.446 8.224 1.00 81.69 192 TYR A O 1
ATOM 1510 N N . ALA A 1 193 ? 41.310 14.210 7.578 1.00 82.38 193 ALA A N 1
ATOM 1511 C CA . ALA A 1 193 ? 41.107 13.934 6.160 1.00 82.38 193 ALA A CA 1
ATOM 1512 C C . ALA A 1 193 ? 41.420 12.457 5.905 1.00 82.38 193 ALA A C 1
ATOM 1514 O O . ALA A 1 193 ? 42.536 12.001 6.166 1.00 82.38 193 ALA A O 1
ATOM 1515 N N . VAL A 1 194 ? 40.430 11.709 5.428 1.00 81.38 194 VAL A N 1
ATOM 1516 C CA . VAL A 1 194 ? 40.529 10.266 5.230 1.00 81.38 194 VAL A CA 1
ATOM 1517 C C . VAL A 1 194 ? 40.268 9.923 3.772 1.00 81.38 194 VAL A C 1
ATOM 1519 O O . VAL A 1 194 ? 39.349 10.435 3.133 1.00 81.38 194 VAL A O 1
ATOM 1522 N N . GLU A 1 195 ? 41.097 9.025 3.256 1.00 82.50 195 GLU A N 1
ATOM 1523 C CA . GLU A 1 195 ? 41.020 8.507 1.902 1.00 82.50 195 GLU A CA 1
ATOM 1524 C C . GLU A 1 195 ? 40.846 6.985 1.970 1.00 82.50 195 GLU A C 1
ATOM 1526 O O . GLU A 1 195 ? 41.681 6.272 2.533 1.00 82.50 195 GLU A O 1
ATOM 1531 N N . HIS A 1 196 ? 39.741 6.475 1.424 1.00 78.75 196 HIS A N 1
ATOM 1532 C CA . HIS A 1 196 ? 39.423 5.049 1.435 1.00 78.75 196 HIS A CA 1
ATOM 1533 C C . HIS A 1 196 ? 39.170 4.533 0.022 1.00 78.75 196 HIS A C 1
ATOM 1535 O O . HIS A 1 196 ? 38.248 4.975 -0.662 1.00 78.75 196 HIS A O 1
ATOM 1541 N N . SER A 1 197 ? 39.936 3.526 -0.399 1.00 82.69 197 SER A N 1
ATOM 1542 C CA . SER A 1 197 ? 39.590 2.747 -1.588 1.00 82.69 197 SER A CA 1
ATOM 1543 C C . SER A 1 197 ? 38.407 1.840 -1.258 1.00 82.69 197 SER A C 1
ATOM 1545 O O . SER A 1 197 ? 38.492 0.999 -0.362 1.00 82.69 197 SER A O 1
ATOM 1547 N N . THR A 1 198 ? 37.283 2.048 -1.937 1.00 80.62 198 THR A N 1
ATOM 1548 C CA . THR A 1 198 ? 36.018 1.373 -1.645 1.00 80.62 198 THR A CA 1
ATOM 1549 C C . THR A 1 198 ? 35.295 0.974 -2.925 1.00 80.62 198 THR A C 1
ATOM 1551 O O . THR A 1 198 ? 35.391 1.621 -3.970 1.00 80.62 198 THR A O 1
ATOM 1554 N N . HIS A 1 199 ? 34.556 -0.127 -2.820 1.00 85.38 199 HIS A N 1
ATOM 1555 C CA . HIS A 1 199 ? 33.578 -0.543 -3.811 1.00 85.38 199 HIS A CA 1
ATOM 1556 C C . HIS A 1 199 ? 32.195 -0.172 -3.284 1.00 85.38 199 HIS A C 1
ATOM 1558 O O . HIS A 1 199 ? 31.749 -0.734 -2.280 1.00 85.38 199 HIS A O 1
ATOM 1564 N N . VAL A 1 200 ? 31.521 0.764 -3.948 1.00 85.62 200 VAL A N 1
ATOM 1565 C CA . VAL A 1 200 ? 30.164 1.180 -3.585 1.00 85.62 200 VAL A CA 1
ATOM 1566 C C . VAL A 1 200 ? 29.201 0.598 -4.597 1.00 85.62 200 VAL A C 1
ATOM 1568 O O . VAL A 1 200 ? 29.332 0.822 -5.802 1.00 85.62 200 VAL A O 1
ATOM 1571 N N . SER A 1 201 ? 28.208 -0.140 -4.109 1.00 87.12 201 SER A N 1
ATOM 1572 C CA . SER A 1 201 ? 27.155 -0.675 -4.961 1.00 87.12 201 SER A CA 1
ATOM 1573 C C . SER A 1 201 ? 25.790 -0.501 -4.313 1.00 87.12 201 SER A C 1
ATOM 1575 O O . SER A 1 201 ? 25.594 -0.810 -3.138 1.00 87.12 201 SER A O 1
ATOM 1577 N N . VAL A 1 202 ? 24.853 0.004 -5.105 1.00 85.69 202 VAL A N 1
ATOM 1578 C CA . VAL A 1 202 ? 23.450 0.187 -4.753 1.00 85.69 202 VAL A CA 1
ATOM 1579 C C . VAL A 1 202 ? 22.636 -0.608 -5.757 1.00 85.69 202 VAL A C 1
ATOM 1581 O O . VAL A 1 202 ? 22.793 -0.439 -6.964 1.00 85.69 202 VAL A O 1
ATOM 1584 N N . TRP A 1 203 ? 21.766 -1.479 -5.262 1.00 86.06 203 TRP A N 1
ATOM 1585 C CA . TRP A 1 203 ? 20.957 -2.358 -6.099 1.00 86.06 203 TRP A CA 1
ATOM 1586 C C . TRP A 1 203 ? 19.494 -2.254 -5.707 1.00 86.06 203 TRP A C 1
ATOM 1588 O O . TRP A 1 203 ? 19.174 -2.298 -4.518 1.00 86.06 203 TRP A O 1
ATOM 1598 N N . ASP A 1 204 ? 18.622 -2.196 -6.716 1.00 81.88 204 ASP A N 1
ATOM 1599 C CA . ASP A 1 204 ? 17.170 -2.287 -6.546 1.00 81.88 204 ASP A CA 1
ATOM 1600 C C . ASP A 1 204 ? 16.615 -1.281 -5.516 1.00 81.88 204 ASP A C 1
ATOM 1602 O O . ASP A 1 204 ? 15.852 -1.636 -4.612 1.00 81.88 204 ASP A O 1
ATOM 1606 N N . VAL A 1 205 ? 17.016 -0.012 -5.636 1.00 84.88 205 VAL A N 1
ATOM 1607 C CA . VAL A 1 205 ? 16.441 1.084 -4.847 1.00 84.88 205 VAL A CA 1
ATOM 1608 C C . VAL A 1 205 ? 15.230 1.651 -5.580 1.00 84.88 205 VAL A C 1
ATOM 1610 O O . VAL A 1 205 ? 15.362 2.132 -6.699 1.00 84.88 205 VAL A O 1
ATOM 1613 N N . TYR A 1 206 ? 14.055 1.591 -4.951 1.00 85.00 206 TYR A N 1
ATOM 1614 C CA . TYR A 1 206 ? 12.793 2.016 -5.558 1.00 85.00 206 TYR A CA 1
ATOM 1615 C C . TYR A 1 206 ? 12.295 3.332 -4.972 1.00 85.00 206 TYR A C 1
ATOM 1617 O O . TYR A 1 206 ? 12.220 3.467 -3.748 1.00 85.00 206 TYR A O 1
ATOM 1625 N N . TYR A 1 207 ? 11.869 4.227 -5.856 1.00 85.69 207 TYR A N 1
ATOM 1626 C CA . TYR A 1 207 ? 11.105 5.430 -5.540 1.00 85.69 207 TYR A CA 1
ATOM 1627 C C . TYR A 1 207 ? 9.822 5.457 -6.370 1.00 85.69 207 TYR A C 1
ATOM 1629 O O . TYR A 1 207 ? 9.814 4.961 -7.499 1.00 85.69 207 TYR A O 1
ATOM 1637 N N . ASP A 1 208 ? 8.737 5.975 -5.794 1.00 85.12 208 ASP A N 1
ATOM 1638 C CA . ASP A 1 208 ? 7.477 6.149 -6.522 1.00 85.12 208 ASP A CA 1
ATOM 1639 C C . ASP A 1 208 ? 7.694 7.090 -7.711 1.00 85.12 208 ASP A C 1
ATOM 1641 O O . ASP A 1 208 ? 8.439 8.064 -7.607 1.00 85.12 208 ASP A O 1
ATOM 1645 N N . ALA A 1 209 ? 7.079 6.780 -8.847 1.00 85.56 209 ALA A N 1
ATOM 1646 C CA . ALA A 1 209 ? 7.054 7.684 -9.990 1.00 85.56 209 ALA A CA 1
ATOM 1647 C C . ALA A 1 209 ? 5.743 8.489 -10.069 1.00 85.56 209 ALA A C 1
ATOM 1649 O O . ALA A 1 209 ? 5.570 9.238 -11.033 1.00 85.56 209 ALA A O 1
ATOM 1650 N N . CYS A 1 210 ? 4.848 8.312 -9.090 1.00 79.81 210 CYS A N 1
ATOM 1651 C CA . CYS A 1 210 ? 3.539 8.943 -8.987 1.00 79.81 210 CYS A CA 1
ATOM 1652 C C . CYS A 1 210 ? 3.375 9.719 -7.671 1.00 79.81 210 CYS A C 1
ATOM 1654 O O . CYS A 1 210 ? 3.819 9.284 -6.613 1.00 79.81 210 CYS A O 1
ATOM 1656 N N . THR A 1 211 ? 2.651 10.841 -7.708 1.00 73.50 211 THR A N 1
ATOM 1657 C CA . THR A 1 211 ? 2.334 11.639 -6.504 1.00 73.50 211 THR A CA 1
ATOM 1658 C C . THR A 1 211 ? 1.044 11.223 -5.783 1.00 73.50 211 THR A C 1
ATOM 1660 O O . THR A 1 211 ? 0.675 11.799 -4.757 1.00 73.50 211 THR A O 1
ATOM 1663 N N . GLN A 1 212 ? 0.302 10.248 -6.319 1.00 70.94 212 GLN A N 1
ATOM 1664 C CA . GLN A 1 212 ? -1.054 9.943 -5.857 1.00 70.94 212 GLN A CA 1
ATOM 1665 C C . GLN A 1 212 ? -1.100 9.209 -4.502 1.00 70.94 212 GLN A C 1
ATOM 1667 O O . GLN A 1 212 ? -2.067 9.362 -3.739 1.00 70.94 212 GLN A O 1
ATOM 1672 N N . PHE A 1 213 ? -0.073 8.420 -4.183 1.00 70.00 213 PHE A N 1
ATOM 1673 C CA . PHE A 1 213 ? 0.084 7.780 -2.878 1.00 70.00 213 PHE A CA 1
ATOM 1674 C C . PHE A 1 213 ? 0.991 8.609 -1.966 1.00 70.00 213 PHE A C 1
ATOM 1676 O O . PHE A 1 213 ? 1.792 9.411 -2.421 1.00 70.00 213 PHE A O 1
ATOM 1683 N N . ASP A 1 214 ? 0.829 8.443 -0.651 1.00 69.19 214 ASP A N 1
ATOM 1684 C CA . ASP A 1 214 ? 1.812 9.004 0.282 1.00 69.19 214 ASP A CA 1
ATOM 1685 C C . ASP A 1 214 ? 3.079 8.142 0.266 1.00 69.19 214 ASP A C 1
ATOM 1687 O O . ASP A 1 214 ? 3.004 6.935 0.005 1.00 69.19 214 ASP A O 1
ATOM 1691 N N . ASP A 1 215 ? 4.205 8.735 0.653 1.00 66.75 215 ASP A N 1
ATOM 1692 C CA . ASP A 1 215 ? 5.506 8.068 0.674 1.00 66.75 215 ASP A CA 1
ATOM 1693 C C . ASP A 1 215 ? 5.498 6.747 1.458 1.00 66.75 215 ASP A C 1
ATOM 1695 O O . ASP A 1 215 ? 6.149 5.786 1.051 1.00 66.75 215 ASP A O 1
ATOM 1699 N N . GLU A 1 216 ? 4.745 6.635 2.562 1.00 69.19 216 GLU A N 1
ATOM 1700 C CA . GLU A 1 216 ? 4.725 5.414 3.376 1.00 69.19 216 GLU A CA 1
ATOM 1701 C C . GLU A 1 216 ? 3.968 4.272 2.681 1.00 69.19 216 GLU A C 1
ATOM 1703 O O . GLU A 1 216 ? 4.372 3.100 2.744 1.00 69.19 216 GLU A O 1
ATOM 1708 N N . THR A 1 217 ? 2.858 4.587 2.011 1.00 73.81 217 THR A N 1
ATOM 1709 C CA . THR A 1 217 ? 2.128 3.608 1.196 1.00 73.81 217 THR A CA 1
ATOM 1710 C C . THR A 1 217 ? 2.932 3.224 -0.035 1.00 73.81 217 THR A C 1
ATOM 1712 O O . THR A 1 217 ? 3.058 2.029 -0.307 1.00 73.81 217 THR A O 1
ATOM 1715 N N . ALA A 1 218 ? 3.519 4.192 -0.735 1.00 74.75 218 ALA A N 1
ATOM 1716 C CA . ALA A 1 218 ? 4.342 3.949 -1.912 1.00 74.75 218 ALA A CA 1
ATOM 1717 C C . ALA A 1 218 ? 5.582 3.103 -1.584 1.00 74.75 218 ALA A C 1
ATOM 1719 O O . ALA A 1 218 ? 5.858 2.092 -2.231 1.00 74.75 218 ALA A O 1
ATOM 1720 N N . GLN A 1 219 ? 6.276 3.424 -0.492 1.00 75.69 219 GLN A N 1
ATOM 1721 C CA . GLN A 1 219 ? 7.409 2.640 -0.008 1.00 75.69 219 GLN A CA 1
ATOM 1722 C C . GLN A 1 219 ? 6.997 1.221 0.402 1.00 75.69 219 GLN A C 1
ATOM 1724 O O . GLN A 1 219 ? 7.739 0.267 0.172 1.00 75.69 219 GLN A O 1
ATOM 1729 N N . TRP A 1 220 ? 5.819 1.050 1.007 1.00 82.19 220 TRP A N 1
ATOM 1730 C CA . TRP A 1 220 ? 5.308 -0.283 1.333 1.00 82.19 220 TRP A CA 1
ATOM 1731 C C . TRP A 1 220 ? 4.956 -1.095 0.082 1.00 82.19 220 TRP A C 1
ATOM 1733 O O . TRP A 1 220 ? 5.123 -2.322 0.074 1.00 82.19 220 TRP A O 1
ATOM 1743 N N . LEU A 1 221 ? 4.463 -0.418 -0.957 1.00 79.38 221 LEU A N 1
ATOM 1744 C CA . LEU A 1 221 ? 4.166 -0.998 -2.260 1.00 79.38 221 LEU A CA 1
ATOM 1745 C C . LEU A 1 221 ? 5.428 -1.419 -3.002 1.00 79.38 221 LEU A C 1
ATOM 1747 O O . LEU A 1 221 ? 5.378 -2.432 -3.695 1.00 79.38 221 LEU A O 1
ATOM 1751 N N . ALA A 1 222 ? 6.548 -0.724 -2.807 1.00 77.62 222 ALA A N 1
ATOM 1752 C CA . ALA A 1 222 ? 7.825 -1.141 -3.354 1.00 77.62 222 ALA A CA 1
ATOM 1753 C C . ALA A 1 222 ? 8.220 -2.534 -2.829 1.00 77.62 222 ALA A C 1
ATOM 1755 O O . ALA A 1 222 ? 8.204 -2.835 -1.630 1.00 77.62 222 ALA A O 1
ATOM 1756 N N . PHE A 1 223 ? 8.591 -3.425 -3.741 1.00 72.88 223 PHE A N 1
ATOM 1757 C CA . PHE A 1 223 ? 9.163 -4.724 -3.405 1.00 72.88 223 PHE A CA 1
ATOM 1758 C C . PHE A 1 223 ? 10.240 -5.105 -4.417 1.00 72.88 223 PHE A C 1
ATOM 1760 O O . PHE A 1 223 ? 10.256 -4.621 -5.546 1.00 72.88 223 PHE A O 1
ATOM 1767 N N . SER A 1 224 ? 11.160 -5.978 -3.999 1.00 67.56 224 SER A N 1
ATOM 1768 C CA . SER A 1 224 ? 12.315 -6.359 -4.814 1.00 67.56 224 SER A CA 1
ATOM 1769 C C . SER A 1 224 ? 11.875 -6.942 -6.161 1.00 67.56 224 SER A C 1
ATOM 1771 O O . SER A 1 224 ? 11.190 -7.965 -6.221 1.00 67.56 224 SER A O 1
ATOM 1773 N N . SER A 1 225 ? 12.303 -6.308 -7.253 1.00 62.72 225 SER A N 1
ATOM 1774 C CA . SER A 1 225 ? 11.913 -6.650 -8.622 1.00 62.72 225 SER A CA 1
ATOM 1775 C C . SER A 1 225 ? 12.720 -7.810 -9.218 1.00 62.72 225 SER A C 1
ATOM 1777 O O . SER A 1 225 ? 12.805 -7.937 -10.438 1.00 62.72 225 SER A O 1
ATOM 1779 N N . ARG A 1 226 ? 13.274 -8.721 -8.400 1.00 69.81 226 ARG A N 1
ATOM 1780 C CA . ARG A 1 226 ? 14.054 -9.885 -8.886 1.00 69.81 226 ARG A CA 1
ATOM 1781 C C . ARG A 1 226 ? 13.303 -10.753 -9.904 1.00 69.81 226 ARG A C 1
ATOM 1783 O O . ARG A 1 226 ? 13.932 -11.496 -10.647 1.00 69.81 226 ARG A O 1
ATOM 1790 N N . LYS A 1 227 ? 11.970 -10.664 -9.938 1.00 75.25 227 LYS A N 1
ATOM 1791 C CA . LYS A 1 227 ? 11.087 -11.356 -10.892 1.00 75.25 227 LYS A CA 1
ATOM 1792 C C . LYS A 1 227 ? 10.494 -10.465 -11.980 1.00 75.25 227 LYS A C 1
ATOM 1794 O O . LYS A 1 227 ? 9.610 -10.912 -12.709 1.00 75.25 227 LYS A O 1
ATOM 1799 N N . SER A 1 228 ? 10.916 -9.209 -12.076 1.00 88.25 228 SER A N 1
ATOM 1800 C CA . SER A 1 228 ? 10.519 -8.390 -13.212 1.00 88.25 228 SER A CA 1
ATOM 1801 C C . SER A 1 228 ? 11.175 -8.912 -14.485 1.00 88.25 228 SER A C 1
ATOM 1803 O O . SER A 1 228 ? 12.291 -9.433 -14.482 1.00 88.25 228 SER A O 1
ATOM 1805 N N . VAL A 1 229 ? 10.439 -8.781 -15.574 1.00 91.44 229 VAL A N 1
ATOM 1806 C CA . VAL A 1 229 ? 10.847 -9.156 -16.923 1.00 91.44 229 VAL A CA 1
ATOM 1807 C C . VAL A 1 229 ? 10.950 -7.888 -17.769 1.00 91.44 229 VAL A C 1
ATOM 1809 O O . VAL A 1 229 ? 10.346 -6.872 -17.400 1.00 91.44 229 VAL A O 1
ATOM 1812 N N . PRO A 1 230 ? 11.682 -7.913 -18.897 1.00 91.62 230 PRO A N 1
ATOM 1813 C CA . PRO A 1 230 ? 11.647 -6.818 -19.858 1.00 91.62 230 PRO A CA 1
ATOM 1814 C C . PRO A 1 230 ? 10.202 -6.459 -20.204 1.00 91.62 230 PRO A C 1
ATOM 1816 O O . PRO A 1 230 ? 9.367 -7.345 -20.421 1.00 91.62 230 PRO A O 1
ATOM 1819 N N . PHE A 1 231 ? 9.892 -5.164 -20.203 1.00 90.88 231 PHE A N 1
ATOM 1820 C CA . PHE A 1 231 ? 8.535 -4.712 -20.468 1.00 90.88 231 PHE A CA 1
ATOM 1821 C C . PHE A 1 231 ? 8.085 -5.158 -21.859 1.00 90.88 231 PHE A C 1
ATOM 1823 O O . PHE A 1 231 ? 8.821 -5.017 -22.834 1.00 90.88 231 PHE A O 1
ATOM 1830 N N . HIS A 1 232 ? 6.850 -5.651 -21.946 1.00 89.06 232 HIS A N 1
ATOM 1831 C CA . HIS A 1 232 ? 6.159 -5.915 -23.201 1.00 89.06 232 HIS A CA 1
ATOM 1832 C C . HIS A 1 232 ? 4.720 -5.374 -23.098 1.00 89.06 232 HIS A C 1
ATOM 1834 O O . HIS A 1 232 ? 4.023 -5.718 -22.137 1.00 89.06 232 HIS A O 1
ATOM 1840 N N . PRO A 1 233 ? 4.217 -4.587 -24.071 1.00 86.38 233 PRO A N 1
ATOM 1841 C CA . PRO A 1 233 ? 2.906 -3.929 -23.970 1.00 86.38 233 PRO A CA 1
ATOM 1842 C C . PRO A 1 233 ? 1.719 -4.883 -23.752 1.00 86.38 233 PRO A C 1
ATOM 1844 O O . PRO A 1 233 ? 0.687 -4.486 -23.212 1.00 86.38 233 PRO A O 1
ATOM 1847 N N . ALA A 1 234 ? 1.852 -6.153 -24.146 1.00 87.69 234 ALA A N 1
ATOM 1848 C CA . ALA A 1 234 ? 0.791 -7.144 -23.965 1.00 87.69 234 ALA A CA 1
ATOM 1849 C C . ALA A 1 234 ? 0.501 -7.484 -22.490 1.00 87.69 234 ALA A C 1
ATOM 1851 O O . ALA A 1 234 ? -0.592 -7.949 -22.184 1.00 87.69 234 ALA A O 1
ATOM 1852 N N . TYR A 1 235 ? 1.419 -7.207 -21.557 1.00 89.94 235 TYR A N 1
ATOM 1853 C CA . TYR A 1 235 ? 1.121 -7.339 -20.123 1.00 89.94 235 TYR A CA 1
ATOM 1854 C C . TYR A 1 235 ? 0.032 -6.361 -19.651 1.00 89.94 235 TYR A C 1
ATOM 1856 O O . TYR A 1 235 ? -0.664 -6.650 -18.683 1.00 89.94 235 TYR A O 1
ATOM 1864 N N . LEU A 1 236 ? -0.155 -5.237 -20.351 1.00 87.88 236 LEU A N 1
ATOM 1865 C CA . LEU A 1 236 ? -1.210 -4.261 -20.060 1.00 87.88 236 LEU A CA 1
ATOM 1866 C C . LEU A 1 236 ? -2.551 -4.613 -20.722 1.00 87.88 236 LEU A C 1
ATOM 1868 O O . LEU A 1 236 ? -3.541 -3.915 -20.521 1.00 87.88 236 LEU A O 1
ATOM 1872 N N . SER A 1 237 ? -2.628 -5.699 -21.497 1.00 85.06 237 SER A N 1
ATOM 1873 C CA . SER A 1 237 ? -3.878 -6.109 -22.140 1.00 85.06 237 SER A CA 1
ATOM 1874 C C . SER A 1 237 ? -4.890 -6.603 -21.102 1.00 85.06 237 SER A C 1
ATOM 1876 O O . SER A 1 237 ? -4.780 -7.716 -20.581 1.00 85.06 237 SER A O 1
ATOM 1878 N N . GLY A 1 238 ? -5.892 -5.767 -20.817 1.00 80.69 238 GLY A N 1
ATOM 1879 C CA . GLY A 1 238 ? -6.887 -5.992 -19.764 1.00 80.69 238 GLY A CA 1
ATOM 1880 C C . GLY A 1 238 ? -6.520 -5.415 -18.391 1.00 80.69 238 GLY A C 1
ATOM 1881 O O . GLY A 1 238 ? -7.252 -5.658 -17.434 1.00 80.69 238 GLY A O 1
ATOM 1882 N N . PHE A 1 239 ? -5.431 -4.648 -18.297 1.00 86.38 239 PHE A N 1
ATOM 1883 C CA . PHE A 1 239 ? -4.969 -3.985 -17.076 1.00 86.38 239 PHE A CA 1
ATOM 1884 C C . PHE A 1 239 ? -4.757 -2.489 -17.319 1.00 86.38 239 PHE A C 1
ATOM 1886 O O . PHE A 1 239 ? -4.518 -2.059 -18.450 1.00 86.38 239 PHE A O 1
ATOM 1893 N N . TYR A 1 240 ? -4.818 -1.706 -16.244 1.00 85.94 240 TYR A N 1
ATOM 1894 C CA . TYR A 1 240 ? -4.387 -0.312 -16.259 1.00 85.94 240 TYR A CA 1
ATOM 1895 C C . TYR A 1 240 ? -3.004 -0.167 -15.656 1.00 85.94 240 TYR A C 1
ATOM 1897 O O . TYR A 1 240 ? -2.616 -0.950 -14.790 1.00 85.94 240 TYR A O 1
ATOM 1905 N N . ALA A 1 241 ? -2.315 0.881 -16.070 1.00 88.88 241 ALA A N 1
ATOM 1906 C CA . ALA A 1 241 ? -1.156 1.418 -15.394 1.00 88.88 241 ALA A CA 1
ATOM 1907 C C . ALA A 1 241 ? -1.388 2.899 -15.079 1.00 88.88 241 ALA A C 1
ATOM 1909 O O . ALA A 1 241 ? -2.123 3.577 -15.792 1.00 88.88 241 ALA A O 1
ATOM 1910 N N . GLU A 1 242 ? -0.800 3.393 -14.002 1.00 86.94 242 GLU A N 1
ATOM 1911 C CA . GLU A 1 242 ? -0.796 4.818 -13.675 1.00 86.94 242 GLU A CA 1
ATOM 1912 C C . GLU A 1 242 ? 0.320 5.527 -14.444 1.00 86.94 242 GLU A C 1
ATOM 1914 O O . GLU A 1 242 ? 1.421 4.985 -14.570 1.00 86.94 242 GLU A O 1
ATOM 1919 N N . ALA A 1 243 ? 0.029 6.706 -14.999 1.00 84.38 243 ALA A N 1
ATOM 1920 C CA . ALA A 1 243 ? 1.018 7.499 -15.720 1.00 84.38 243 ALA A CA 1
ATOM 1921 C C . ALA A 1 243 ? 2.044 8.107 -14.740 1.00 84.38 243 ALA A C 1
ATOM 1923 O O . ALA A 1 243 ? 1.627 8.733 -13.766 1.00 84.38 243 ALA A O 1
ATOM 1924 N N . PRO A 1 244 ? 3.361 7.956 -14.983 1.00 85.56 244 PRO A N 1
ATOM 1925 C CA . PRO A 1 244 ? 4.374 8.575 -14.134 1.00 85.56 244 PRO A CA 1
ATOM 1926 C C . PRO A 1 244 ? 4.346 10.102 -14.290 1.00 85.56 244 PRO A C 1
ATOM 1928 O O . PRO A 1 244 ? 4.348 10.606 -15.416 1.00 85.56 244 PRO A O 1
ATOM 1931 N N . ASP A 1 245 ? 4.354 10.828 -13.173 1.00 83.19 245 ASP A N 1
ATOM 1932 C CA . ASP A 1 245 ? 4.379 12.297 -13.121 1.00 83.19 245 ASP A CA 1
ATOM 1933 C C . ASP A 1 245 ? 5.708 12.862 -12.576 1.00 83.19 245 ASP A C 1
ATOM 1935 O O . ASP A 1 245 ? 6.012 14.033 -12.812 1.00 83.19 245 ASP A O 1
ATOM 1939 N N . MET A 1 246 ? 6.543 12.027 -11.945 1.00 82.00 246 MET A N 1
ATOM 1940 C CA . MET A 1 246 ? 7.875 12.390 -11.438 1.00 82.00 246 MET A CA 1
ATOM 1941 C C . MET A 1 246 ? 9.010 11.915 -12.353 1.00 82.00 246 MET A C 1
ATOM 1943 O O . MET A 1 246 ? 8.943 10.836 -12.956 1.00 82.00 246 MET A O 1
ATOM 1947 N N . LYS A 1 247 ? 10.103 12.685 -12.436 1.00 85.69 247 LYS A N 1
ATOM 1948 C CA . LYS A 1 247 ? 11.279 12.333 -13.249 1.00 85.69 247 LYS A CA 1
ATOM 1949 C C . LYS A 1 247 ? 12.310 11.579 -12.411 1.00 85.69 247 LYS A C 1
ATOM 1951 O O . LYS A 1 247 ? 12.432 11.784 -11.211 1.00 85.69 247 LYS A O 1
ATOM 1956 N N . SER A 1 248 ? 13.119 10.740 -13.059 1.00 86.50 248 SER A N 1
ATOM 1957 C CA . SER A 1 248 ? 14.220 10.034 -12.385 1.00 86.50 248 SER A CA 1
ATOM 1958 C C . SER A 1 248 ? 15.243 10.986 -11.758 1.00 86.50 248 SER A C 1
ATOM 1960 O O . SER A 1 248 ? 15.821 10.678 -10.719 1.00 86.50 248 SER A O 1
ATOM 1962 N N . ASP A 1 249 ? 15.469 12.142 -12.381 1.00 85.62 249 ASP A N 1
ATOM 1963 C CA . ASP A 1 249 ? 16.489 13.103 -11.950 1.00 85.62 249 ASP A CA 1
ATOM 1964 C C . ASP A 1 249 ? 16.172 13.695 -10.568 1.00 85.62 249 ASP A C 1
ATOM 1966 O O . ASP A 1 249 ? 17.094 14.008 -9.815 1.00 85.62 249 ASP A O 1
ATOM 1970 N N . ASP A 1 250 ? 14.888 13.737 -10.196 1.00 83.44 250 ASP A N 1
ATOM 1971 C CA . ASP A 1 250 ? 14.409 14.231 -8.901 1.00 83.44 250 ASP A CA 1
ATOM 1972 C C . ASP A 1 250 ? 14.923 13.366 -7.727 1.00 83.44 250 ASP A C 1
ATOM 1974 O O . ASP A 1 250 ? 15.041 13.843 -6.599 1.00 83.44 250 ASP A O 1
ATOM 1978 N N . PHE A 1 251 ? 15.295 12.105 -7.990 1.00 83.56 251 PHE A N 1
ATOM 1979 C CA . PHE A 1 251 ? 15.745 11.142 -6.978 1.00 83.56 251 PHE A CA 1
ATOM 1980 C C . PHE A 1 251 ? 17.254 10.860 -7.003 1.00 83.56 251 PHE A C 1
ATOM 1982 O O . PHE A 1 251 ? 17.760 10.195 -6.099 1.00 83.56 251 PHE A O 1
ATOM 1989 N N . SER A 1 252 ? 17.998 11.368 -7.993 1.00 82.19 252 SER A N 1
ATOM 1990 C CA . SER A 1 252 ? 19.440 11.093 -8.144 1.00 82.19 252 SER A CA 1
ATOM 1991 C C . SER A 1 252 ? 20.242 11.488 -6.896 1.00 82.19 252 SER A C 1
ATOM 1993 O O . SER A 1 252 ? 21.065 10.711 -6.410 1.00 82.19 252 SER A O 1
ATOM 1995 N N . ALA A 1 253 ? 19.952 12.653 -6.306 1.00 82.81 253 ALA A N 1
ATOM 1996 C CA . ALA A 1 253 ? 20.603 13.089 -5.068 1.00 82.81 253 ALA A CA 1
ATOM 1997 C C . ALA A 1 253 ? 20.349 12.109 -3.906 1.00 82.81 253 ALA A C 1
ATOM 1999 O O . ALA A 1 253 ? 21.283 11.713 -3.216 1.00 82.81 253 ALA A O 1
ATOM 2000 N N . LEU A 1 254 ? 19.108 11.636 -3.757 1.00 81.75 254 LEU A N 1
ATOM 2001 C CA . LEU A 1 254 ? 18.711 10.708 -2.693 1.00 81.75 254 LEU A CA 1
ATOM 2002 C C . LEU A 1 254 ? 19.385 9.338 -2.830 1.00 81.75 254 LEU A C 1
ATOM 2004 O O . LEU A 1 254 ? 19.783 8.731 -1.836 1.00 81.75 254 LEU A O 1
ATOM 2008 N N . VAL A 1 255 ? 19.548 8.853 -4.062 1.00 83.75 255 VAL A N 1
ATOM 2009 C CA . VAL A 1 255 ? 20.248 7.591 -4.351 1.00 83.75 255 VAL A CA 1
ATOM 2010 C C . VAL A 1 255 ? 21.726 7.703 -4.000 1.00 83.75 255 VAL A C 1
ATOM 2012 O O . VAL A 1 255 ? 22.290 6.781 -3.408 1.00 83.75 255 VAL A O 1
ATOM 2015 N N . ARG A 1 256 ? 22.352 8.837 -4.325 1.00 84.81 256 ARG A N 1
ATOM 2016 C CA . ARG A 1 256 ? 23.748 9.108 -3.969 1.00 84.81 256 ARG A CA 1
ATOM 2017 C C . ARG A 1 256 ? 23.932 9.233 -2.465 1.00 84.81 256 ARG A C 1
ATOM 2019 O O . ARG A 1 256 ? 24.869 8.646 -1.932 1.00 84.81 256 ARG A O 1
ATOM 2026 N N . ASP A 1 257 ? 23.014 9.898 -1.775 1.00 82.81 257 ASP A N 1
ATOM 2027 C CA . ASP A 1 257 ? 23.015 9.966 -0.313 1.00 82.81 257 ASP A CA 1
ATOM 2028 C C . ASP A 1 257 ? 22.867 8.573 0.307 1.00 82.81 257 ASP A C 1
ATOM 2030 O O . ASP A 1 257 ? 23.579 8.229 1.250 1.00 82.81 257 ASP A O 1
ATOM 2034 N N . TYR A 1 258 ? 22.000 7.724 -0.249 1.00 82.31 258 TYR A N 1
ATOM 2035 C CA . TYR A 1 258 ? 21.886 6.334 0.185 1.00 82.31 258 TYR A CA 1
ATOM 2036 C C . TYR A 1 258 ? 23.172 5.531 -0.068 1.00 82.31 258 TYR A C 1
ATOM 2038 O O . TYR A 1 258 ? 23.608 4.765 0.796 1.00 82.31 258 TYR A O 1
ATOM 2046 N N . ALA A 1 259 ? 23.814 5.728 -1.223 1.00 83.62 259 ALA A N 1
ATOM 2047 C CA . ALA A 1 259 ? 25.105 5.125 -1.538 1.00 83.62 259 ALA A CA 1
ATOM 2048 C C . ALA A 1 259 ? 26.185 5.566 -0.534 1.00 83.62 259 ALA A C 1
ATOM 2050 O O . ALA A 1 259 ? 26.946 4.731 -0.047 1.00 83.62 259 ALA A O 1
ATOM 2051 N N . LEU A 1 260 ? 26.205 6.844 -0.153 1.00 81.25 260 LEU A N 1
ATOM 2052 C CA . LEU A 1 260 ? 27.105 7.376 0.872 1.00 81.25 260 LEU A CA 1
ATOM 2053 C C . LEU A 1 260 ? 26.824 6.780 2.252 1.00 81.25 260 LEU A C 1
ATOM 2055 O O . LEU A 1 260 ? 27.747 6.348 2.933 1.00 81.25 260 LEU A O 1
ATOM 2059 N N . GLN A 1 261 ? 25.556 6.677 2.653 1.00 79.00 261 GLN A N 1
ATOM 2060 C CA . GLN A 1 261 ? 25.179 6.049 3.924 1.00 79.00 261 GLN A CA 1
ATOM 2061 C C . GLN A 1 261 ? 25.610 4.578 3.997 1.00 79.00 261 GLN A C 1
ATOM 2063 O O . GLN A 1 261 ? 25.935 4.084 5.078 1.00 79.00 261 GLN A O 1
ATOM 2068 N N . SER A 1 262 ? 25.658 3.878 2.858 1.00 75.88 262 SER A N 1
ATOM 2069 C CA . SER A 1 262 ? 26.116 2.485 2.798 1.00 75.88 262 SER A CA 1
ATOM 2070 C C . SER A 1 262 ? 27.605 2.304 3.131 1.00 75.88 262 SER A C 1
ATOM 2072 O O . SER A 1 262 ? 28.001 1.206 3.521 1.00 75.88 262 SER A O 1
ATOM 2074 N N . LEU A 1 263 ? 28.413 3.373 3.063 1.00 74.50 263 LEU A N 1
ATOM 2075 C CA . LEU A 1 263 ? 29.823 3.364 3.472 1.00 74.50 263 LEU A CA 1
ATOM 2076 C C . LEU A 1 263 ? 30.001 3.265 4.998 1.00 74.50 263 LEU A C 1
ATOM 2078 O O . LEU A 1 263 ? 31.070 2.876 5.463 1.00 74.50 263 LEU A O 1
ATOM 2082 N N . GLY A 1 264 ? 28.957 3.557 5.785 1.00 63.19 264 GLY A N 1
ATOM 2083 C CA . GLY A 1 264 ? 28.904 3.255 7.220 1.00 63.19 264 GLY A CA 1
ATOM 2084 C C . GLY A 1 264 ? 29.840 4.069 8.123 1.00 63.19 264 GLY A C 1
ATOM 2085 O O . GLY A 1 264 ? 29.974 3.734 9.300 1.00 63.19 264 GLY A O 1
ATOM 2086 N N . SER A 1 265 ? 30.482 5.121 7.617 1.00 60.50 265 SER A N 1
ATOM 2087 C CA . SER A 1 265 ? 31.476 5.912 8.345 1.00 60.50 265 SER A CA 1
ATOM 2088 C C . SER A 1 265 ? 30.892 7.225 8.908 1.00 60.50 265 SER A C 1
ATOM 2090 O O . SER A 1 265 ? 30.178 7.939 8.201 1.00 60.50 265 SER A O 1
ATOM 2092 N N . PRO A 1 266 ? 31.180 7.583 10.179 1.00 53.84 266 PRO A N 1
ATOM 2093 C CA . PRO A 1 266 ? 30.778 8.859 10.767 1.00 53.84 266 PRO A CA 1
ATOM 2094 C C . PRO A 1 266 ? 31.645 9.988 10.191 1.00 53.84 266 PRO A C 1
ATOM 2096 O O . PRO A 1 266 ? 32.684 10.346 10.742 1.00 53.84 266 PRO A O 1
ATOM 2099 N N . GLY A 1 267 ? 31.241 10.520 9.043 1.00 60.44 267 GLY A N 1
ATOM 2100 C CA . GLY A 1 267 ? 31.968 11.577 8.353 1.00 60.44 267 GLY A CA 1
ATOM 2101 C C . GLY A 1 267 ? 31.279 12.035 7.074 1.00 60.44 267 GLY A C 1
ATOM 2102 O O . GLY A 1 267 ? 30.322 11.412 6.612 1.00 60.44 267 GLY A O 1
ATOM 2103 N N . THR A 1 268 ? 31.765 13.133 6.505 1.00 70.56 268 THR A N 1
ATOM 2104 C CA . THR A 1 268 ? 31.298 13.634 5.206 1.00 70.56 268 THR A CA 1
ATOM 2105 C C . THR A 1 268 ? 32.172 13.008 4.133 1.00 70.56 268 THR A C 1
ATOM 2107 O O . THR A 1 268 ? 33.316 13.421 3.967 1.00 70.56 268 THR A O 1
ATOM 2110 N N . PHE A 1 269 ? 31.662 11.994 3.437 1.00 74.19 269 PHE A N 1
ATOM 2111 C CA . PHE A 1 269 ? 32.376 11.305 2.361 1.00 74.19 269 PHE A CA 1
ATOM 2112 C C . PHE A 1 269 ? 31.807 11.687 0.998 1.00 74.19 269 PHE A C 1
ATOM 2114 O O . PHE A 1 269 ? 30.624 11.997 0.866 1.00 74.19 269 PHE A O 1
ATOM 2121 N N . THR A 1 270 ? 32.659 11.649 -0.020 1.00 82.75 270 THR A N 1
ATOM 2122 C CA . THR A 1 270 ? 32.278 11.782 -1.428 1.00 82.75 270 THR A CA 1
ATOM 2123 C C . THR A 1 270 ? 32.255 10.411 -2.095 1.00 82.75 270 THR A C 1
ATOM 2125 O O . THR A 1 270 ? 33.026 9.524 -1.731 1.00 82.75 270 THR A O 1
ATOM 2128 N N . LEU A 1 271 ? 31.345 10.220 -3.056 1.00 83.31 271 LEU A N 1
ATOM 2129 C CA . LEU A 1 271 ? 31.308 8.997 -3.860 1.00 83.31 271 LEU A CA 1
ATOM 2130 C C . LEU A 1 271 ? 32.505 8.952 -4.820 1.00 83.31 271 LEU A C 1
ATOM 2132 O O . LEU A 1 271 ? 32.998 10.010 -5.212 1.00 83.31 271 LEU A O 1
ATOM 2136 N N . PRO A 1 272 ? 32.925 7.756 -5.270 1.00 82.44 272 PRO A N 1
ATOM 2137 C CA . PRO A 1 272 ? 33.969 7.633 -6.281 1.00 82.44 272 PRO A CA 1
ATOM 2138 C C . PRO A 1 272 ? 33.604 8.380 -7.574 1.00 82.44 272 PRO A C 1
ATOM 2140 O O . PRO A 1 272 ? 32.456 8.323 -8.019 1.00 82.44 272 PRO A O 1
ATOM 2143 N N . ASP A 1 273 ? 34.586 8.993 -8.245 1.00 82.94 273 ASP A N 1
ATOM 2144 C CA . ASP A 1 273 ? 34.389 9.750 -9.501 1.00 82.94 273 ASP A CA 1
ATOM 2145 C C . ASP A 1 273 ? 33.718 8.933 -10.622 1.00 82.94 273 ASP A C 1
ATOM 2147 O O . ASP A 1 273 ? 33.031 9.457 -11.511 1.00 82.94 273 ASP A O 1
ATOM 2151 N N . ASN A 1 274 ? 33.923 7.616 -10.596 1.00 85.62 274 ASN A N 1
ATOM 2152 C CA . ASN A 1 274 ? 33.359 6.678 -11.556 1.00 85.62 274 ASN A CA 1
ATOM 2153 C C . ASN A 1 274 ? 32.021 6.072 -11.114 1.00 85.62 274 ASN A C 1
ATOM 2155 O O . ASN A 1 274 ? 31.520 5.189 -11.812 1.00 85.62 274 ASN A O 1
ATOM 2159 N N . PHE A 1 275 ? 31.437 6.518 -9.998 1.00 86.75 275 PHE A N 1
ATOM 2160 C CA . PHE A 1 275 ? 30.103 6.090 -9.615 1.00 86.75 275 PHE A CA 1
ATOM 2161 C C . PHE A 1 275 ? 29.121 6.483 -10.720 1.00 86.75 275 PHE A C 1
ATOM 2163 O O . PHE A 1 275 ? 29.019 7.641 -11.148 1.00 86.75 275 PHE A O 1
ATOM 2170 N N . ARG A 1 276 ? 28.433 5.472 -11.243 1.00 88.31 276 ARG A N 1
ATOM 2171 C CA . ARG A 1 276 ? 27.405 5.624 -12.265 1.00 88.31 276 ARG A CA 1
ATOM 2172 C C . ARG A 1 276 ? 26.161 4.913 -11.779 1.00 88.31 276 ARG A C 1
ATOM 2174 O O . ARG A 1 276 ? 26.211 3.733 -11.433 1.00 88.31 276 ARG A O 1
ATOM 2181 N N . GLU A 1 277 ? 25.061 5.644 -11.784 1.00 89.12 277 GLU A N 1
ATOM 2182 C CA . GLU A 1 277 ? 23.728 5.135 -11.497 1.00 89.12 277 GLU A CA 1
ATOM 2183 C C . GLU A 1 277 ? 22.913 5.059 -12.786 1.00 89.12 277 GLU A C 1
ATOM 2185 O O . GLU A 1 277 ? 23.089 5.861 -13.705 1.00 89.12 277 GLU A O 1
ATOM 2190 N N . ASN A 1 278 ? 22.043 4.061 -12.856 1.00 90.69 278 ASN A N 1
ATOM 2191 C CA . ASN A 1 278 ? 21.055 3.894 -13.904 1.00 90.69 278 ASN A CA 1
ATOM 2192 C C . ASN A 1 278 ? 19.665 3.878 -13.270 1.00 90.69 278 ASN A C 1
ATOM 2194 O O . ASN A 1 278 ? 19.484 3.274 -12.210 1.00 90.69 278 ASN A O 1
ATOM 2198 N N . ALA A 1 279 ? 18.707 4.513 -13.939 1.00 91.06 279 ALA A N 1
ATOM 2199 C CA . ALA A 1 279 ? 17.315 4.577 -13.527 1.00 91.06 279 ALA A CA 1
ATOM 2200 C C . ALA A 1 279 ? 16.443 3.846 -14.553 1.00 91.06 279 ALA A C 1
ATOM 2202 O O . ALA A 1 279 ? 16.349 4.257 -15.712 1.00 91.06 279 ALA A O 1
ATOM 2203 N N . GLU A 1 280 ? 15.800 2.770 -14.115 1.00 91.00 280 GLU A N 1
ATOM 2204 C CA . GLU A 1 280 ? 14.861 1.982 -14.913 1.00 91.00 280 GLU A CA 1
ATOM 2205 C C . GLU A 1 280 ? 13.430 2.263 -14.446 1.00 91.00 280 GLU A C 1
ATOM 2207 O O . GLU A 1 280 ? 13.149 2.240 -13.247 1.00 91.00 280 GLU A O 1
ATOM 2212 N N . LEU A 1 281 ? 12.507 2.493 -15.379 1.00 91.44 281 LEU A N 1
ATOM 2213 C CA . LEU A 1 281 ? 11.083 2.597 -15.071 1.00 91.44 281 LEU A CA 1
ATOM 2214 C C . LEU A 1 281 ? 10.483 1.190 -14.963 1.00 91.44 281 LEU A C 1
ATOM 2216 O O . LEU A 1 281 ? 10.467 0.432 -15.939 1.00 91.44 281 LEU A O 1
ATOM 2220 N N . VAL A 1 282 ? 9.971 0.839 -13.783 1.00 91.88 282 VAL A N 1
ATOM 2221 C CA . VAL A 1 282 ? 9.453 -0.498 -13.470 1.00 91.88 282 VAL A CA 1
ATOM 2222 C C . VAL A 1 282 ? 7.977 -0.430 -13.103 1.00 91.88 282 VAL A C 1
ATOM 2224 O O . VAL A 1 282 ? 7.594 0.277 -12.178 1.00 91.88 282 VAL A O 1
ATOM 2227 N N . LEU A 1 283 ? 7.141 -1.216 -13.782 1.00 92.81 283 LEU A N 1
ATOM 2228 C CA . LEU A 1 283 ? 5.725 -1.349 -13.429 1.00 92.81 283 LEU A CA 1
ATOM 2229 C C . LEU A 1 283 ? 5.502 -2.462 -12.400 1.00 92.81 283 LEU A C 1
ATOM 2231 O O . LEU A 1 283 ? 5.802 -3.634 -12.659 1.00 92.81 283 LEU A O 1
ATOM 2235 N N . MET A 1 284 ? 4.917 -2.105 -11.254 1.00 91.75 284 MET A N 1
ATOM 2236 C CA . MET A 1 284 ? 4.601 -3.029 -10.165 1.00 91.75 284 MET A CA 1
ATOM 2237 C C . MET A 1 284 ? 3.094 -3.328 -10.083 1.00 91.75 284 MET A C 1
ATOM 2239 O O . MET A 1 284 ? 2.285 -2.404 -10.074 1.00 91.75 284 MET A O 1
ATOM 2243 N N . PRO A 1 285 ? 2.684 -4.607 -10.018 1.00 92.69 285 PRO A N 1
ATOM 2244 C CA . PRO A 1 285 ? 1.288 -5.009 -9.972 1.00 92.69 285 PRO A CA 1
ATOM 2245 C C . PRO A 1 285 ? 0.708 -4.816 -8.569 1.00 92.69 285 PRO A C 1
ATOM 2247 O O . PRO A 1 285 ? 1.254 -5.319 -7.583 1.00 92.69 285 PRO A O 1
ATOM 2250 N N . VAL A 1 286 ? -0.442 -4.154 -8.483 1.00 91.94 286 VAL A N 1
ATOM 2251 C CA . VAL A 1 286 ? -1.148 -3.861 -7.233 1.00 91.94 286 VAL A CA 1
ATOM 2252 C C . VAL A 1 286 ? -2.644 -4.089 -7.412 1.00 91.94 286 VAL A C 1
ATOM 2254 O O . VAL A 1 286 ? -3.247 -3.700 -8.408 1.00 91.94 286 VAL A O 1
ATOM 2257 N N . TRP A 1 287 ? -3.268 -4.734 -6.434 1.00 92.62 287 TRP A N 1
ATOM 2258 C CA . TRP A 1 287 ? -4.718 -4.761 -6.305 1.00 92.62 287 TRP A CA 1
ATOM 2259 C C . TRP A 1 287 ? -5.159 -3.592 -5.440 1.00 92.62 287 TRP A C 1
ATOM 2261 O O . TRP A 1 287 ? -4.856 -3.553 -4.246 1.00 92.62 287 TRP A O 1
ATOM 2271 N N . LEU A 1 288 ? -5.884 -2.660 -6.047 1.00 90.38 288 LEU A N 1
ATOM 2272 C CA . LEU A 1 288 ? -6.381 -1.460 -5.398 1.00 90.38 288 LEU A CA 1
ATOM 2273 C C . LEU A 1 288 ? -7.887 -1.578 -5.160 1.00 90.38 288 LEU A C 1
ATOM 2275 O O . LEU A 1 288 ? -8.640 -2.035 -6.023 1.00 90.38 288 LEU A O 1
ATOM 2279 N N . LEU A 1 289 ? -8.327 -1.163 -3.978 1.00 90.38 289 LEU A N 1
ATOM 2280 C CA . LEU A 1 289 ? -9.731 -0.977 -3.645 1.00 90.38 289 LEU A CA 1
ATOM 2281 C C . LEU A 1 289 ? -9.909 0.408 -3.034 1.00 90.38 289 LEU A C 1
ATOM 2283 O O . LEU A 1 289 ? -9.354 0.712 -1.977 1.00 90.38 289 LEU A O 1
ATOM 2287 N N . ALA A 1 290 ? -10.735 1.213 -3.685 1.00 86.94 290 ALA A N 1
ATOM 2288 C CA . ALA A 1 290 ? -11.162 2.506 -3.196 1.00 86.94 290 ALA A CA 1
ATOM 2289 C C . ALA A 1 290 ? -12.554 2.380 -2.577 1.00 86.94 290 ALA A C 1
ATOM 2291 O O . ALA A 1 290 ? -13.505 1.981 -3.245 1.00 86.94 290 ALA A O 1
ATOM 2292 N N . THR A 1 291 ? -12.684 2.698 -1.289 1.00 86.94 291 THR A N 1
ATOM 2293 C CA . THR A 1 291 ? -13.981 2.669 -0.602 1.00 86.94 291 THR A CA 1
ATOM 2294 C C . THR A 1 291 ? -14.375 4.056 -0.128 1.00 86.94 291 THR A C 1
ATOM 2296 O O . THR A 1 291 ? -13.645 4.694 0.631 1.00 86.94 291 THR A O 1
ATOM 2299 N N . ARG A 1 292 ? -15.570 4.501 -0.521 1.00 83.25 292 ARG A N 1
ATOM 2300 C CA . ARG A 1 292 ? -16.129 5.779 -0.081 1.00 83.25 292 ARG A CA 1
ATOM 2301 C C . ARG A 1 292 ? -16.627 5.698 1.362 1.00 83.25 292 ARG A C 1
ATOM 2303 O O . ARG A 1 292 ? -17.329 4.761 1.740 1.00 83.25 292 ARG A O 1
ATOM 2310 N N . GLN A 1 293 ? -16.263 6.690 2.168 1.00 82.88 293 GLN A N 1
ATOM 2311 C CA . GLN A 1 293 ? -16.667 6.883 3.560 1.00 82.88 293 GLN A CA 1
ATOM 2312 C C . GLN A 1 293 ? -17.135 8.337 3.735 1.00 82.88 293 GLN A C 1
ATOM 2314 O O . GLN A 1 293 ? -16.379 9.217 4.143 1.00 82.88 293 GLN A O 1
ATOM 2319 N N . GLY A 1 294 ? -18.396 8.602 3.377 1.00 78.62 294 GLY A N 1
ATOM 2320 C CA . GLY A 1 294 ? -18.939 9.964 3.315 1.00 78.62 294 GLY A CA 1
ATOM 2321 C C . GLY A 1 294 ? -18.344 10.761 2.149 1.00 78.62 294 GLY A C 1
ATOM 2322 O O . GLY A 1 294 ? -18.476 10.363 0.990 1.00 78.62 294 GLY A O 1
ATOM 2323 N N . GLU A 1 295 ? -17.689 11.879 2.458 1.00 74.38 295 GLU A N 1
ATOM 2324 C CA . GLU A 1 295 ? -16.986 12.744 1.489 1.00 74.38 295 GLU A CA 1
ATOM 2325 C C . GLU A 1 295 ? -15.514 12.356 1.286 1.00 74.38 295 GLU A C 1
ATOM 2327 O O . GLU A 1 295 ? -14.802 12.978 0.505 1.00 74.38 295 GLU A O 1
ATOM 2332 N N . LYS A 1 296 ? -15.048 11.320 1.989 1.00 78.62 296 LYS A N 1
ATOM 2333 C CA . LYS A 1 296 ? -13.656 10.873 1.963 1.00 78.62 296 LYS A CA 1
ATOM 2334 C C . LYS A 1 296 ? -13.528 9.457 1.406 1.00 78.62 296 LYS A C 1
ATOM 2336 O O . LYS A 1 296 ? -14.492 8.690 1.400 1.00 78.62 296 LYS A O 1
ATOM 2341 N N . MET A 1 297 ? -12.328 9.100 0.970 1.00 79.56 297 MET A N 1
ATOM 2342 C CA . MET A 1 297 ? -11.966 7.797 0.418 1.00 79.56 297 MET A CA 1
ATOM 2343 C C . MET A 1 297 ? -10.976 7.080 1.327 1.00 79.56 297 MET A C 1
ATOM 2345 O O . MET A 1 297 ? -10.126 7.696 1.967 1.00 79.56 297 MET A O 1
ATOM 2349 N N . VAL A 1 298 ? -11.078 5.758 1.361 1.00 85.38 298 VAL A N 1
ATOM 2350 C CA . VAL A 1 298 ? -10.101 4.875 1.997 1.00 85.38 298 VAL A CA 1
ATOM 2351 C C . VAL A 1 298 ? -9.538 3.953 0.934 1.00 85.38 298 VAL A C 1
ATOM 2353 O O . VAL A 1 298 ? -10.298 3.275 0.236 1.00 85.38 298 VAL A O 1
ATOM 2356 N N . TYR A 1 299 ? -8.214 3.920 0.837 1.00 85.44 299 TYR A N 1
ATOM 2357 C CA . TYR A 1 299 ? -7.496 3.072 -0.102 1.00 85.44 299 TYR A CA 1
ATOM 2358 C C . TYR A 1 299 ? -7.024 1.803 0.593 1.00 85.44 299 TYR A C 1
ATOM 2360 O O . TYR A 1 299 ? -6.460 1.823 1.687 1.00 85.44 299 TYR A O 1
ATOM 2368 N N . THR A 1 300 ? -7.273 0.677 -0.056 1.00 89.69 300 THR A N 1
ATOM 2369 C CA . THR A 1 300 ? -6.710 -0.612 0.319 1.00 89.69 300 THR A CA 1
ATOM 2370 C C . THR A 1 300 ? -5.846 -1.100 -0.821 1.00 89.69 300 THR A C 1
ATOM 2372 O O . THR A 1 300 ? -6.327 -1.199 -1.947 1.00 89.69 300 THR A O 1
ATOM 2375 N N . ALA A 1 301 ? -4.601 -1.439 -0.513 1.00 90.62 301 ALA A N 1
ATOM 2376 C CA . ALA A 1 301 ? -3.653 -1.944 -1.484 1.00 90.62 301 ALA A CA 1
ATOM 2377 C C . ALA A 1 301 ? -3.153 -3.335 -1.082 1.00 90.62 301 ALA A C 1
ATOM 2379 O O . ALA A 1 301 ? -2.823 -3.601 0.079 1.00 90.62 301 ALA A O 1
ATOM 2380 N N . VAL A 1 302 ? -3.095 -4.237 -2.055 1.00 91.81 302 VAL A N 1
ATOM 2381 C CA . VAL A 1 302 ? -2.546 -5.587 -1.897 1.00 91.81 302 VAL A CA 1
ATOM 2382 C C . VAL A 1 302 ? -1.536 -5.820 -3.005 1.00 91.81 302 VAL A C 1
ATOM 2384 O O . VAL A 1 302 ? -1.831 -5.579 -4.175 1.00 91.81 302 VAL A O 1
ATOM 2387 N N . LYS A 1 303 ? -0.344 -6.305 -2.657 1.00 90.69 303 LYS A N 1
ATOM 2388 C CA . LYS A 1 303 ? 0.692 -6.593 -3.655 1.00 90.69 303 LYS A CA 1
ATOM 2389 C C . LYS A 1 303 ? 0.198 -7.646 -4.651 1.00 90.69 303 LYS A C 1
ATOM 2391 O O . LYS A 1 303 ? -0.384 -8.666 -4.278 1.00 90.69 303 LYS A O 1
ATOM 2396 N N . GLY A 1 304 ? 0.452 -7.413 -5.936 1.00 89.31 304 GLY A N 1
ATOM 2397 C CA . GLY A 1 304 ? 0.033 -8.272 -7.046 1.00 89.31 304 GLY A CA 1
ATOM 2398 C C . GLY A 1 304 ? 0.880 -9.535 -7.234 1.00 89.31 304 GLY A C 1
ATOM 2399 O O . GLY A 1 304 ? 0.706 -10.251 -8.225 1.00 89.31 304 GLY A O 1
ATOM 2400 N N . THR A 1 305 ? 1.780 -9.838 -6.296 1.00 88.44 305 THR A N 1
ATOM 2401 C CA . THR A 1 305 ? 2.709 -10.975 -6.339 1.00 88.44 305 THR A CA 1
ATOM 2402 C C . THR A 1 305 ? 2.442 -11.996 -5.235 1.00 88.44 305 THR A C 1
ATOM 2404 O O . THR A 1 305 ? 2.217 -11.617 -4.090 1.00 88.44 305 THR A O 1
ATOM 2407 N N . LYS A 1 306 ? 2.541 -13.299 -5.539 1.00 83.62 306 LYS A N 1
ATOM 2408 C CA . LYS A 1 306 ? 2.327 -14.384 -4.552 1.00 83.62 306 LYS A CA 1
ATOM 2409 C C . LYS A 1 306 ? 3.360 -14.451 -3.414 1.00 83.62 306 LYS A C 1
ATOM 2411 O O . LYS A 1 306 ? 3.080 -15.091 -2.408 1.00 83.62 306 LYS A O 1
ATOM 2416 N N . GLU A 1 307 ? 4.536 -13.852 -3.579 1.00 73.06 307 GLU A N 1
ATOM 2417 C CA . GLU A 1 307 ? 5.671 -14.008 -2.651 1.00 73.06 307 GLU A CA 1
ATOM 2418 C C . GLU A 1 307 ? 5.529 -13.205 -1.359 1.00 73.06 307 GLU A C 1
ATOM 2420 O O . GLU A 1 307 ? 5.996 -13.645 -0.313 1.00 73.06 307 GLU A O 1
ATOM 2425 N N . ASP A 1 308 ? 4.849 -12.059 -1.425 1.00 72.25 308 ASP A N 1
ATOM 2426 C CA . ASP A 1 308 ? 4.588 -11.194 -0.275 1.00 72.25 308 ASP A CA 1
ATOM 2427 C C . ASP A 1 308 ? 3.089 -10.850 -0.218 1.00 72.25 308 ASP A C 1
ATOM 2429 O O . ASP A 1 308 ? 2.681 -9.756 -0.618 1.00 72.25 308 ASP A O 1
ATOM 2433 N N . PRO A 1 309 ? 2.231 -11.795 0.215 1.00 74.62 309 PRO A N 1
ATOM 2434 C CA . PRO A 1 309 ? 0.784 -11.611 0.287 1.00 74.62 309 PRO A CA 1
ATOM 2435 C C . PRO A 1 309 ? 0.407 -10.737 1.492 1.00 74.62 309 PRO A C 1
ATOM 2437 O O . PRO A 1 309 ? -0.252 -11.190 2.428 1.00 74.62 309 PRO A O 1
ATOM 2440 N N . LYS A 1 310 ? 0.843 -9.477 1.493 1.00 81.75 310 LYS A N 1
ATOM 2441 C CA . LYS A 1 310 ? 0.505 -8.498 2.528 1.00 81.75 310 LYS A CA 1
ATOM 2442 C C . LYS A 1 310 ? -0.554 -7.529 2.017 1.00 81.75 310 LYS A C 1
ATOM 2444 O O . LYS A 1 310 ? -0.551 -7.123 0.857 1.00 81.75 310 LYS A O 1
ATOM 2449 N N . VAL A 1 311 ? -1.453 -7.153 2.921 1.00 86.81 311 VAL A N 1
ATOM 2450 C CA . VAL A 1 311 ? -2.508 -6.160 2.698 1.00 86.81 311 VAL A CA 1
ATOM 2451 C C . VAL A 1 311 ? -2.169 -4.928 3.518 1.00 86.81 311 VAL A C 1
ATOM 2453 O O . VAL A 1 311 ? -2.092 -5.014 4.747 1.00 86.81 311 VAL A O 1
ATOM 2456 N N . ARG A 1 312 ? -2.025 -3.780 2.857 1.00 86.19 312 ARG A N 1
ATOM 2457 C CA . ARG A 1 312 ? -2.011 -2.480 3.521 1.00 86.19 312 ARG A CA 1
ATOM 2458 C C . ARG A 1 312 ? -3.399 -1.890 3.395 1.00 86.19 312 ARG A C 1
ATOM 2460 O O . ARG A 1 312 ? -3.905 -1.616 2.311 1.00 86.19 312 ARG A O 1
ATOM 2467 N N . CYS A 1 313 ? -4.044 -1.773 4.542 1.00 82.69 313 CYS A N 1
ATOM 2468 C CA . CYS A 1 313 ? -5.361 -1.190 4.663 1.00 82.69 313 CYS A CA 1
ATOM 2469 C C . CYS A 1 313 ? -5.380 -0.398 5.956 1.00 82.69 313 CYS A C 1
ATOM 2471 O O . CYS A 1 313 ? -5.318 -0.972 7.052 1.00 82.69 313 CYS A O 1
ATOM 2473 N N . GLU A 1 314 ? -5.442 0.915 5.815 1.00 81.69 314 GLU A N 1
ATOM 2474 C CA . GLU A 1 314 ? -5.713 1.787 6.936 1.00 81.69 314 GLU A CA 1
ATOM 2475 C C . GLU A 1 314 ? -7.223 1.803 7.150 1.00 81.69 314 GLU A C 1
ATOM 2477 O O . GLU A 1 314 ? -8.008 2.109 6.255 1.00 81.69 314 GLU A O 1
ATOM 2482 N N . LEU A 1 315 ? -7.645 1.356 8.330 1.00 87.88 315 LEU A N 1
ATOM 2483 C CA . LEU A 1 315 ? -9.039 1.043 8.599 1.00 87.88 315 LEU A CA 1
ATOM 2484 C C . LEU A 1 315 ? -9.675 2.138 9.463 1.00 87.88 315 LEU A C 1
ATOM 2486 O O . LEU A 1 315 ? -9.240 2.333 10.608 1.00 87.88 315 LEU A O 1
ATOM 2490 N N . PRO A 1 316 ? -10.708 2.843 8.963 1.00 88.75 316 PRO A N 1
ATOM 2491 C CA . PRO A 1 316 ? -11.448 3.784 9.780 1.00 88.75 316 PRO A CA 1
ATOM 2492 C C . PRO A 1 316 ? -12.255 3.026 10.831 1.00 88.75 316 PRO A C 1
ATOM 2494 O O . PRO A 1 316 ? -12.660 1.872 10.657 1.00 88.75 316 PRO A O 1
ATOM 2497 N N . ILE A 1 317 ? -12.530 3.703 11.934 1.00 88.06 317 ILE A N 1
ATOM 2498 C CA . ILE A 1 317 ? -13.308 3.174 13.044 1.00 88.06 317 ILE A CA 1
ATOM 2499 C C . ILE A 1 317 ? -14.727 3.743 12.927 1.00 88.06 317 ILE A C 1
ATOM 2501 O O . ILE A 1 317 ? -14.934 4.953 12.850 1.00 88.06 317 ILE A O 1
ATOM 2505 N N . SER A 1 318 ? -15.741 2.880 12.914 1.00 88.62 318 SER A N 1
ATOM 2506 C CA . SER A 1 318 ? -17.143 3.294 12.862 1.00 88.62 318 SER A CA 1
ATOM 2507 C C . SER A 1 318 ? -17.568 3.909 14.201 1.00 88.62 318 SER A C 1
ATOM 2509 O O . SER A 1 318 ? -17.507 3.216 15.222 1.00 88.62 318 SER A O 1
ATOM 2511 N N . PRO A 1 319 ? -18.086 5.155 14.223 1.00 83.06 319 PRO A N 1
ATOM 2512 C CA . PRO A 1 319 ? -18.469 5.816 15.471 1.00 83.06 319 PRO A CA 1
ATOM 2513 C C . PRO A 1 319 ? -19.587 5.057 16.187 1.00 83.06 319 PRO A C 1
ATOM 2515 O O . PRO A 1 319 ? -19.543 4.877 17.399 1.00 83.06 319 PRO A O 1
ATOM 2518 N N . LYS A 1 320 ? -20.557 4.527 15.430 1.00 87.06 320 LYS A N 1
ATOM 2519 C CA . LYS A 1 320 ? -21.679 3.756 15.980 1.00 87.06 320 LYS A CA 1
ATOM 2520 C C . LYS A 1 320 ? -21.206 2.471 16.663 1.00 87.06 320 LYS A C 1
ATOM 2522 O O . LYS A 1 320 ? -21.633 2.182 17.775 1.00 87.06 320 LYS A O 1
ATOM 2527 N N . ARG A 1 321 ? -20.307 1.713 16.020 1.00 87.19 321 ARG A N 1
ATOM 2528 C CA . ARG A 1 321 ? -19.773 0.456 16.581 1.00 87.19 321 ARG A CA 1
ATOM 2529 C C . ARG A 1 321 ? -18.873 0.713 17.784 1.00 87.19 321 ARG A C 1
ATOM 2531 O O . ARG A 1 321 ? -18.945 -0.031 18.755 1.00 87.19 321 ARG A O 1
ATOM 2538 N N . PHE A 1 322 ? -18.069 1.773 17.729 1.00 85.06 322 PHE A N 1
ATOM 2539 C CA . PHE A 1 322 ? -17.218 2.189 18.839 1.00 85.06 322 PHE A CA 1
ATOM 2540 C C . PHE A 1 322 ? -18.043 2.573 20.074 1.00 85.06 322 PHE A C 1
ATOM 2542 O O . PHE A 1 322 ? -17.807 2.034 21.153 1.00 85.06 322 PHE A O 1
ATOM 2549 N N . ILE A 1 323 ? -19.057 3.433 19.905 1.00 83.56 323 ILE A N 1
ATOM 2550 C CA . ILE A 1 323 ? -19.958 3.835 20.995 1.00 83.56 323 ILE A CA 1
ATOM 2551 C C . ILE A 1 323 ? -20.705 2.619 21.550 1.00 83.56 323 ILE A C 1
ATOM 2553 O O . ILE A 1 323 ? -20.743 2.443 22.762 1.00 83.56 323 ILE A O 1
ATOM 2557 N N . LEU A 1 324 ? -21.243 1.747 20.690 1.00 87.62 324 LEU A N 1
ATOM 2558 C CA . LEU A 1 324 ? -21.945 0.537 21.127 1.00 87.62 324 LEU A CA 1
ATOM 2559 C C . LEU A 1 324 ? -21.047 -0.375 21.975 1.00 87.62 324 LEU A C 1
ATOM 2561 O O . LEU A 1 324 ? -21.459 -0.804 23.051 1.00 87.62 324 LEU A O 1
ATOM 2565 N N . LEU A 1 325 ? -19.821 -0.645 21.517 1.00 85.81 325 LEU A N 1
ATOM 2566 C CA . LEU A 1 325 ? -18.853 -1.451 22.262 1.00 85.81 325 LEU A CA 1
ATOM 2567 C C . LEU A 1 325 ? -18.557 -0.825 23.630 1.00 85.81 325 LEU A C 1
ATOM 2569 O O . LEU A 1 325 ? -18.572 -1.523 24.643 1.00 85.81 325 LEU A O 1
ATOM 2573 N N . PHE A 1 326 ? -18.331 0.490 23.663 1.00 83.31 326 PHE A N 1
ATOM 2574 C CA . PHE A 1 326 ? -18.081 1.218 24.902 1.00 83.31 326 PHE A CA 1
ATOM 2575 C C . PHE A 1 326 ? -19.283 1.163 25.853 1.00 83.31 326 PHE A C 1
ATOM 2577 O O . PHE A 1 326 ? -19.105 0.905 27.039 1.00 83.31 326 PHE A O 1
ATOM 2584 N N . CYS A 1 327 ? -20.508 1.325 25.347 1.00 84.44 327 CYS A N 1
ATOM 2585 C CA . CYS A 1 327 ? -21.730 1.198 26.141 1.00 84.44 327 CYS A CA 1
ATOM 2586 C C . CYS A 1 327 ? -21.885 -0.210 26.732 1.00 84.44 327 CYS A C 1
ATOM 2588 O O . CYS A 1 327 ? -22.199 -0.334 27.913 1.00 84.44 327 CYS A O 1
ATOM 2590 N N . ILE A 1 328 ? -21.626 -1.267 25.955 1.00 86.62 328 ILE A N 1
ATOM 2591 C CA . ILE A 1 328 ? -21.694 -2.656 26.439 1.00 86.62 328 ILE A CA 1
ATOM 2592 C C . ILE A 1 328 ? -20.666 -2.886 27.553 1.00 86.62 328 ILE A C 1
ATOM 2594 O O . ILE A 1 328 ? -21.018 -3.375 28.626 1.00 86.62 328 ILE A O 1
ATOM 2598 N N . LEU A 1 329 ? -19.411 -2.487 27.330 1.00 83.62 329 LEU A N 1
ATOM 2599 C CA . LEU A 1 329 ? -18.349 -2.571 28.337 1.00 83.62 329 LEU A CA 1
ATOM 2600 C C . LEU A 1 329 ? -18.702 -1.777 29.601 1.00 83.62 329 LEU A C 1
ATOM 2602 O O . LEU A 1 329 ? -18.513 -2.279 30.706 1.00 83.62 329 LEU A O 1
ATOM 2606 N N . ALA A 1 330 ? -19.256 -0.571 29.450 1.00 79.19 330 ALA A N 1
ATOM 2607 C CA . ALA A 1 330 ? -19.680 0.269 30.564 1.00 79.19 330 ALA A CA 1
ATOM 2608 C C . ALA A 1 330 ? -20.807 -0.381 31.378 1.00 79.19 330 ALA A C 1
ATOM 2610 O O . ALA A 1 330 ? -20.751 -0.362 32.606 1.00 79.19 330 ALA A O 1
ATOM 2611 N N . VAL A 1 331 ? -21.797 -0.999 30.728 1.00 84.06 331 VAL A N 1
ATOM 2612 C CA . VAL A 1 331 ? -22.875 -1.739 31.404 1.00 84.06 331 VAL A CA 1
ATOM 2613 C C . VAL A 1 331 ? -22.320 -2.947 32.159 1.00 84.06 331 VAL A C 1
ATOM 2615 O O . VAL A 1 331 ? -22.639 -3.112 33.334 1.00 84.06 331 VAL A O 1
ATOM 2618 N N . ILE A 1 332 ? -21.450 -3.750 31.533 1.00 81.25 332 ILE A N 1
ATOM 2619 C CA . ILE A 1 332 ? -20.820 -4.917 32.176 1.00 81.25 332 ILE A CA 1
ATOM 2620 C C . ILE A 1 332 ? -20.010 -4.478 33.399 1.00 81.25 332 ILE A C 1
ATOM 2622 O O . ILE A 1 332 ? -20.157 -5.048 34.480 1.00 81.25 332 ILE A O 1
ATOM 2626 N N . LEU A 1 333 ? -19.190 -3.437 33.248 1.00 78.75 333 LEU A N 1
ATOM 2627 C CA . LEU A 1 333 ? -18.366 -2.910 34.329 1.00 78.75 333 LEU A CA 1
ATOM 2628 C C . LEU A 1 333 ? -19.236 -2.344 35.459 1.00 78.75 333 LEU A C 1
ATOM 2630 O O . LEU A 1 333 ? -18.966 -2.604 36.627 1.00 78.75 333 LEU A O 1
ATOM 2634 N N . THR A 1 334 ? -20.309 -1.625 35.123 1.00 76.12 334 THR A N 1
ATOM 2635 C CA . THR A 1 334 ? -21.247 -1.064 36.107 1.00 76.12 334 THR A CA 1
ATOM 2636 C C . THR A 1 334 ? -21.973 -2.172 36.865 1.00 76.12 334 THR A C 1
ATOM 2638 O O . THR A 1 334 ? -22.059 -2.110 38.088 1.00 76.12 334 THR A O 1
ATOM 2641 N N . ALA A 1 335 ? -22.436 -3.219 36.179 1.00 78.50 335 ALA A N 1
ATOM 2642 C CA . ALA A 1 335 ? -23.068 -4.378 36.807 1.00 78.50 335 ALA A CA 1
ATOM 2643 C C . ALA A 1 335 ? -22.096 -5.125 37.735 1.00 78.50 335 ALA A C 1
ATOM 2645 O O . ALA A 1 335 ? -22.467 -5.486 38.851 1.00 78.50 335 ALA A O 1
ATOM 2646 N N . LEU A 1 336 ? -20.837 -5.294 37.314 1.00 76.12 336 LEU A N 1
ATOM 2647 C CA . LEU A 1 336 ? -19.784 -5.908 38.124 1.00 76.12 336 LEU A CA 1
ATOM 2648 C C . LEU A 1 336 ? -19.467 -5.068 39.369 1.00 76.12 336 LEU A C 1
ATOM 2650 O O . LEU A 1 336 ? -19.380 -5.612 40.468 1.00 76.12 336 LEU A O 1
ATOM 2654 N N . ILE A 1 337 ? -19.368 -3.743 39.226 1.00 71.81 337 ILE A N 1
ATOM 2655 C CA . ILE A 1 337 ? -19.159 -2.819 40.349 1.00 71.81 337 ILE A CA 1
ATOM 2656 C C . ILE A 1 337 ? -20.352 -2.846 41.312 1.00 71.81 337 ILE A C 1
ATOM 2658 O O . ILE A 1 337 ? -20.143 -2.930 42.517 1.00 71.81 337 ILE A O 1
ATOM 2662 N N . LEU A 1 338 ? -21.592 -2.814 40.814 1.00 72.31 338 LEU A N 1
ATOM 2663 C CA . LEU A 1 338 ? -22.803 -2.878 41.643 1.00 72.31 338 LEU A CA 1
ATOM 2664 C C . LEU A 1 338 ? -22.933 -4.224 42.373 1.00 72.31 338 LEU A C 1
ATOM 2666 O O . LEU A 1 338 ? -23.292 -4.249 43.548 1.00 72.31 338 LEU A O 1
ATOM 2670 N N . GLY A 1 339 ? -22.589 -5.334 41.714 1.00 72.88 339 GLY A N 1
ATOM 2671 C CA . GLY A 1 339 ? -22.552 -6.660 42.336 1.00 72.88 339 GLY A CA 1
ATOM 2672 C C . GLY A 1 339 ? -21.479 -6.768 43.424 1.00 72.88 339 GLY A C 1
ATOM 2673 O O . GLY A 1 339 ? -21.730 -7.313 44.499 1.00 72.88 339 GLY A O 1
ATOM 2674 N N . LEU A 1 340 ? -20.304 -6.178 43.185 1.00 67.12 340 LEU A N 1
ATOM 2675 C CA . LEU A 1 340 ? -19.206 -6.123 44.152 1.00 67.12 340 LEU A CA 1
ATOM 2676 C C . LEU A 1 340 ? -19.425 -5.092 45.261 1.00 67.12 340 LEU A C 1
ATOM 2678 O O . LEU A 1 340 ? -18.867 -5.262 46.341 1.00 67.12 340 LEU A O 1
ATOM 2682 N N . HIS A 1 341 ? -20.259 -4.068 45.058 1.00 66.12 341 HIS A N 1
ATOM 2683 C CA . HIS A 1 341 ? -20.581 -3.060 46.076 1.00 66.12 341 HIS A CA 1
ATOM 2684 C C . HIS A 1 341 ? -21.156 -3.708 47.346 1.00 66.12 341 HIS A C 1
ATOM 2686 O O . HIS A 1 341 ? -20.949 -3.212 48.454 1.00 66.12 341 HIS A O 1
ATOM 2692 N N . ARG A 1 342 ? -21.849 -4.848 47.226 1.00 57.34 342 ARG A N 1
ATOM 2693 C CA . ARG A 1 342 ? -22.354 -5.593 48.391 1.00 57.34 342 ARG A CA 1
ATOM 2694 C C . ARG A 1 342 ? -21.233 -6.164 49.275 1.00 57.34 342 ARG A C 1
ATOM 2696 O O . ARG A 1 342 ? -21.464 -6.399 50.456 1.00 57.34 342 ARG A O 1
ATOM 2703 N N . TYR A 1 343 ? -20.035 -6.349 48.722 1.00 58.06 343 TYR A N 1
ATOM 2704 C CA . TYR A 1 343 ? -18.872 -6.947 49.385 1.00 58.06 343 TYR A CA 1
ATOM 2705 C C . TYR A 1 343 ? -17.725 -5.949 49.620 1.00 58.06 343 TYR A C 1
ATOM 2707 O O . TYR A 1 343 ? -16.918 -6.138 50.526 1.00 58.06 343 TYR A O 1
ATOM 2715 N N . ILE A 1 344 ? -17.658 -4.872 48.833 1.00 58.06 344 ILE A N 1
ATOM 2716 C CA . ILE A 1 344 ? -16.619 -3.841 48.874 1.00 58.06 344 ILE A CA 1
ATOM 2717 C C . ILE A 1 344 ? -17.293 -2.510 49.218 1.00 58.06 344 ILE A C 1
ATOM 2719 O O . ILE A 1 344 ? -17.986 -1.919 48.392 1.00 58.06 344 ILE A O 1
ATOM 2723 N N . LEU A 1 345 ? -17.067 -2.006 50.434 1.00 56.31 345 LEU A N 1
ATOM 2724 C CA . LEU A 1 345 ? -17.431 -0.640 50.823 1.00 56.31 345 LEU A CA 1
ATOM 2725 C C . LEU A 1 345 ? -16.572 0.351 50.023 1.00 56.31 345 LEU A C 1
ATOM 2727 O O . LEU A 1 345 ? -15.514 0.790 50.479 1.00 56.31 345 LEU A O 1
ATOM 2731 N N . LEU A 1 346 ? -17.021 0.692 48.815 1.00 60.72 346 LEU A N 1
ATOM 2732 C CA . LEU A 1 346 ? -16.410 1.699 47.952 1.00 60.72 346 LEU A CA 1
ATOM 2733 C C . LEU A 1 346 ? -16.504 3.066 48.639 1.00 60.72 346 LEU A C 1
ATOM 2735 O O . LEU A 1 346 ? -17.475 3.809 48.504 1.00 60.72 346 LEU A O 1
ATOM 2739 N N . ARG A 1 347 ? -15.482 3.400 49.434 1.00 68.12 347 ARG A N 1
ATOM 2740 C CA . ARG A 1 347 ? -15.353 4.731 50.029 1.00 68.12 347 ARG A CA 1
ATOM 2741 C C . ARG A 1 347 ? -15.205 5.756 48.888 1.00 68.12 347 ARG A C 1
ATOM 2743 O O . ARG A 1 347 ? -14.393 5.516 47.993 1.00 68.12 347 ARG A O 1
ATOM 2750 N N . PRO A 1 348 ? -15.862 6.933 48.960 1.00 65.00 348 PRO A N 1
ATOM 2751 C CA . PRO A 1 348 ? -15.804 7.982 47.928 1.00 65.00 348 PRO A CA 1
ATOM 2752 C C . PRO A 1 348 ? -14.386 8.379 47.486 1.00 65.00 348 PRO A C 1
ATOM 2754 O O . PRO A 1 348 ? -14.154 8.823 46.365 1.00 65.00 348 PRO A O 1
ATOM 2757 N N . ARG A 1 349 ? -13.405 8.239 48.384 1.00 62.25 349 ARG A N 1
ATOM 2758 C CA . ARG A 1 349 ? -12.000 8.551 48.099 1.00 62.25 349 ARG A CA 1
ATOM 2759 C C . ARG A 1 349 ? -11.337 7.508 47.193 1.00 62.25 349 ARG A C 1
ATOM 2761 O O . ARG A 1 349 ? -10.548 7.883 46.335 1.00 62.25 349 ARG A O 1
ATOM 2768 N N . ILE A 1 350 ? -11.685 6.230 47.345 1.00 66.38 350 ILE A N 1
ATOM 2769 C CA . ILE A 1 350 ? -11.124 5.123 46.557 1.00 66.38 350 ILE A CA 1
ATOM 2770 C C . ILE A 1 350 ? -11.660 5.181 45.126 1.00 66.38 350 ILE A C 1
ATOM 2772 O O . ILE A 1 350 ? -10.885 5.093 44.182 1.00 66.38 350 ILE A O 1
ATOM 2776 N N . THR A 1 351 ? -12.968 5.402 44.955 1.00 68.25 351 THR A N 1
ATOM 2777 C CA . THR A 1 351 ? -13.596 5.546 43.629 1.00 68.25 351 THR A CA 1
ATOM 2778 C C . THR A 1 351 ? -12.999 6.710 42.848 1.00 68.25 351 THR A C 1
ATOM 2780 O O . THR A 1 351 ? -12.673 6.569 41.671 1.00 68.25 351 THR A O 1
ATOM 2783 N N . THR A 1 352 ? -12.794 7.847 43.518 1.00 67.06 352 THR A N 1
ATOM 2784 C CA . THR A 1 352 ? -12.198 9.033 42.896 1.00 67.06 352 THR A CA 1
ATOM 2785 C C . THR A 1 352 ? -10.741 8.771 42.513 1.00 67.06 352 THR A C 1
ATOM 2787 O O . THR A 1 352 ? -10.368 8.997 41.366 1.00 67.06 352 THR A O 1
ATOM 2790 N N . ALA A 1 353 ? -9.930 8.195 43.406 1.00 67.12 353 ALA A N 1
ATOM 2791 C CA . ALA A 1 353 ? -8.539 7.864 43.092 1.00 67.12 353 ALA A CA 1
ATOM 2792 C C . ALA A 1 353 ? -8.409 6.855 41.934 1.00 67.12 353 ALA A C 1
ATOM 2794 O O . ALA A 1 353 ? -7.553 7.020 41.067 1.00 67.12 353 ALA A O 1
ATOM 2795 N N . LEU A 1 354 ? -9.292 5.854 41.873 1.00 68.25 354 LEU A N 1
ATOM 2796 C CA . LEU A 1 354 ? -9.308 4.859 40.801 1.00 68.25 354 LEU A CA 1
ATOM 2797 C C . LEU A 1 354 ? -9.729 5.473 39.455 1.00 68.25 354 LEU A C 1
ATOM 2799 O O . LEU A 1 354 ? -9.124 5.165 38.431 1.00 68.25 354 LEU A O 1
ATOM 2803 N N . SER A 1 355 ? -10.695 6.402 39.455 1.00 69.19 355 SER A N 1
ATOM 2804 C CA . SER A 1 355 ? -11.067 7.170 38.255 1.00 69.19 355 SER A CA 1
ATOM 2805 C C . SER A 1 355 ? -9.920 8.052 37.748 1.00 69.19 355 SER A C 1
ATOM 2807 O O . SER A 1 355 ? -9.653 8.074 36.547 1.00 69.19 355 SER A O 1
ATOM 2809 N N . CYS A 1 356 ? -9.181 8.706 38.651 1.00 68.31 356 CYS A N 1
ATOM 2810 C CA . CYS A 1 356 ? -8.005 9.498 38.298 1.00 68.31 356 CYS A CA 1
ATOM 2811 C C . CYS A 1 356 ? -6.880 8.622 37.730 1.00 68.31 356 CYS A C 1
ATOM 2813 O O . CYS A 1 356 ? -6.250 9.011 36.750 1.00 68.31 356 CYS A O 1
ATOM 2815 N N . LEU A 1 357 ? -6.651 7.433 38.299 1.00 69.12 357 LEU A N 1
ATOM 2816 C CA . LEU A 1 357 ? -5.667 6.472 37.794 1.00 69.12 357 LEU A CA 1
ATOM 2817 C C . LEU A 1 357 ? -6.049 5.941 36.402 1.00 69.12 357 LEU A C 1
ATOM 2819 O O . LEU A 1 357 ? -5.205 5.917 35.511 1.00 69.12 357 LEU A O 1
ATOM 2823 N N . LEU A 1 358 ? -7.316 5.582 36.177 1.00 70.88 358 LEU A N 1
ATOM 2824 C CA . LEU A 1 358 ? -7.812 5.159 34.860 1.00 70.88 358 LEU A CA 1
ATOM 2825 C C . LEU A 1 358 ? -7.682 6.268 33.811 1.00 70.88 358 LEU A C 1
ATOM 2827 O O . LEU A 1 358 ? -7.188 6.004 32.715 1.00 70.88 358 LEU A O 1
ATOM 2831 N N . ALA A 1 359 ? -8.065 7.502 34.156 1.00 68.81 359 ALA A N 1
ATOM 2832 C CA . ALA A 1 359 ? -7.878 8.667 33.294 1.00 68.81 359 ALA A CA 1
ATOM 2833 C C . ALA A 1 359 ? -6.398 8.848 32.927 1.00 68.81 359 ALA A C 1
ATOM 2835 O O . ALA A 1 359 ? -6.060 9.047 31.762 1.00 68.81 359 ALA A O 1
ATOM 2836 N N . MET A 1 360 ? -5.502 8.681 33.904 1.00 68.44 360 MET A N 1
ATOM 2837 C CA . MET A 1 360 ? -4.062 8.792 33.695 1.00 68.44 360 MET A CA 1
ATOM 2838 C C . MET A 1 360 ? -3.495 7.689 32.793 1.00 68.44 360 MET A C 1
ATOM 2840 O O . MET A 1 360 ? -2.659 7.964 31.933 1.00 68.44 360 MET A O 1
ATOM 2844 N N . LEU A 1 361 ? -3.932 6.441 32.965 1.00 70.75 361 LEU A N 1
ATOM 2845 C CA . LEU A 1 361 ? -3.511 5.328 32.111 1.00 70.75 361 LEU A CA 1
ATOM 2846 C C . LEU A 1 361 ? -4.002 5.515 30.673 1.00 70.75 361 LEU A C 1
ATOM 2848 O O . LEU A 1 361 ? -3.217 5.356 29.738 1.00 70.75 361 LEU A O 1
ATOM 2852 N N . CYS A 1 362 ? -5.265 5.920 30.498 1.00 69.50 362 CYS A N 1
ATOM 2853 C CA . CYS A 1 362 ? -5.821 6.247 29.184 1.00 69.50 362 CYS A CA 1
ATOM 2854 C C . CYS A 1 362 ? -5.022 7.367 28.515 1.00 69.50 362 CYS A C 1
ATOM 2856 O O . CYS A 1 362 ? -4.709 7.278 27.332 1.00 69.50 362 CYS A O 1
ATOM 2858 N N . TRP A 1 363 ? -4.634 8.384 29.284 1.00 67.00 363 TRP A N 1
ATOM 2859 C CA . TRP A 1 363 ? -3.847 9.505 28.795 1.00 67.00 363 TRP A CA 1
ATOM 2860 C C . TRP A 1 363 ? -2.449 9.096 28.324 1.00 67.00 363 TRP A C 1
ATOM 2862 O O . TRP A 1 363 ? -2.037 9.432 27.217 1.00 67.00 363 TRP A O 1
ATOM 2872 N N . ASN A 1 364 ? -1.726 8.325 29.141 1.00 65.38 364 ASN A N 1
ATOM 2873 C CA . ASN A 1 364 ? -0.392 7.837 28.784 1.00 65.38 364 ASN A CA 1
ATOM 2874 C C . ASN A 1 364 ? -0.416 6.923 27.549 1.00 65.38 364 ASN A C 1
ATOM 2876 O O . ASN A 1 364 ? 0.571 6.866 26.819 1.00 65.38 364 ASN A O 1
ATOM 2880 N N . ALA A 1 365 ? -1.532 6.234 27.297 1.00 67.38 365 ALA A N 1
ATOM 2881 C CA . ALA A 1 365 ? -1.729 5.448 26.084 1.00 67.38 365 ALA A CA 1
ATOM 2882 C C . ALA A 1 365 ? -2.122 6.314 24.867 1.00 67.38 365 ALA A C 1
ATOM 2884 O O . ALA A 1 365 ? -1.598 6.103 23.774 1.00 67.38 365 ALA A O 1
ATOM 2885 N N . ALA A 1 366 ? -3.017 7.292 25.042 1.00 66.75 366 ALA A N 1
ATOM 2886 C CA . ALA A 1 366 ? -3.551 8.118 23.955 1.00 66.75 366 ALA A CA 1
ATOM 2887 C C . ALA A 1 366 ? -2.602 9.245 23.512 1.00 66.75 366 ALA A C 1
ATOM 2889 O O . ALA A 1 366 ? -2.558 9.567 22.329 1.00 66.75 366 ALA A O 1
ATOM 2890 N N . GLY A 1 367 ? -1.822 9.827 24.426 1.00 65.38 367 GLY A N 1
ATOM 2891 C CA . GLY A 1 367 ? -0.943 10.970 24.153 1.00 65.38 367 GLY A CA 1
ATOM 2892 C C . GLY A 1 367 ? 0.107 10.704 23.065 1.00 65.38 367 GLY A C 1
ATOM 2893 O O . GLY A 1 367 ? 0.160 11.449 22.087 1.00 65.38 367 GLY A O 1
ATOM 2894 N N . PRO A 1 368 ? 0.910 9.624 23.153 1.00 66.38 368 PRO A N 1
ATOM 2895 C CA . PRO A 1 368 ? 1.866 9.276 22.101 1.00 66.38 368 PRO A CA 1
ATOM 2896 C C . PRO A 1 368 ? 1.197 8.998 20.748 1.00 66.38 368 PRO A C 1
ATOM 2898 O O . PRO A 1 368 ? 1.743 9.355 19.707 1.00 66.38 368 PRO A O 1
ATOM 2901 N N . PHE A 1 369 ? 0.007 8.389 20.762 1.00 66.31 369 PHE A N 1
ATOM 2902 C CA . PHE A 1 369 ? -0.780 8.102 19.562 1.00 66.31 369 PHE A CA 1
ATOM 2903 C C . PHE A 1 369 ? -1.279 9.389 18.885 1.00 66.31 369 PHE A C 1
ATOM 2905 O O . PHE A 1 369 ? -1.105 9.565 17.682 1.00 66.31 369 PHE A O 1
ATOM 2912 N N . LEU A 1 370 ? -1.815 10.327 19.667 1.00 64.69 370 LEU A N 1
ATOM 2913 C CA . LEU A 1 370 ? -2.249 11.648 19.208 1.00 64.69 370 LEU A CA 1
ATOM 2914 C C . LEU A 1 370 ? -1.091 12.491 18.666 1.00 64.69 370 LEU A C 1
ATOM 2916 O O . LEU A 1 370 ? -1.208 13.092 17.599 1.00 64.69 370 LEU A O 1
ATOM 2920 N N . ALA A 1 371 ? 0.035 12.519 19.381 1.00 62.47 371 ALA A N 1
ATOM 2921 C CA . ALA A 1 371 ? 1.228 13.245 18.956 1.00 62.47 371 ALA A CA 1
ATOM 2922 C C . ALA A 1 371 ? 1.784 12.697 17.636 1.00 62.47 371 ALA A C 1
ATOM 2924 O O . ALA A 1 371 ? 2.255 13.472 16.807 1.00 62.47 371 ALA A O 1
ATOM 2925 N N . ARG A 1 372 ? 1.701 11.378 17.428 1.00 63.44 372 ARG A N 1
ATOM 2926 C CA . ARG A 1 372 ? 2.085 10.729 16.175 1.00 63.44 372 ARG A CA 1
ATOM 2927 C C . ARG A 1 372 ? 1.181 11.156 15.019 1.00 63.44 372 ARG A C 1
ATOM 2929 O O . ARG A 1 372 ? 1.700 11.694 14.051 1.00 63.44 372 ARG A O 1
ATOM 2936 N N . ILE A 1 373 ? -0.141 11.019 15.166 1.00 62.06 373 ILE A N 1
ATOM 2937 C CA . ILE A 1 373 ? -1.103 11.423 14.124 1.00 62.06 373 ILE A CA 1
ATOM 2938 C C . ILE A 1 373 ? -0.946 12.902 13.776 1.00 62.06 373 ILE A C 1
ATOM 2940 O O . ILE A 1 373 ? -1.021 13.276 12.615 1.00 62.06 373 ILE A O 1
ATOM 2944 N N . ASN A 1 374 ? -0.707 13.762 14.766 1.00 61.19 374 ASN A N 1
ATOM 2945 C CA . ASN A 1 374 ? -0.525 15.186 14.511 1.00 61.19 374 ASN A CA 1
ATOM 2946 C C . ASN A 1 374 ? 0.817 15.503 13.826 1.00 61.19 374 ASN A C 1
ATOM 2948 O O . ASN A 1 374 ? 0.913 16.503 13.125 1.00 61.19 374 ASN A O 1
ATOM 2952 N N . ARG A 1 375 ? 1.866 14.694 14.025 1.00 58.91 375 ARG A N 1
ATOM 2953 C CA . ARG A 1 375 ? 3.132 14.843 13.288 1.00 58.91 375 ARG A CA 1
ATOM 2954 C C . ARG A 1 375 ? 2.977 14.372 11.848 1.00 58.91 375 ARG A C 1
ATOM 2956 O O . ARG A 1 375 ? 3.240 15.152 10.947 1.00 58.91 375 ARG A O 1
ATOM 2963 N N . GLU A 1 376 ? 2.481 13.151 11.661 1.00 54.28 376 GLU A N 1
ATOM 2964 C CA . GLU A 1 376 ? 2.276 12.547 10.338 1.00 54.28 376 GLU A CA 1
ATOM 2965 C C . GLU A 1 376 ? 1.241 13.344 9.524 1.00 54.28 376 GLU A C 1
ATOM 2967 O O . GLU A 1 376 ? 1.473 13.653 8.365 1.00 54.28 376 GLU A O 1
ATOM 2972 N N . GLY A 1 377 ? 0.149 13.786 10.156 1.00 50.09 377 GLY A N 1
ATOM 2973 C CA . GLY A 1 377 ? -0.887 14.609 9.532 1.00 50.09 377 GLY A CA 1
ATOM 2974 C C . GLY A 1 377 ? -0.436 16.021 9.137 1.00 50.09 377 GLY A C 1
ATOM 2975 O O . GLY A 1 377 ? -0.939 16.551 8.152 1.00 50.09 377 GLY A O 1
ATOM 2976 N N . ASN A 1 378 ? 0.509 16.632 9.870 1.00 44.84 378 ASN A N 1
ATOM 2977 C CA . ASN A 1 378 ? 1.089 17.932 9.493 1.00 44.84 378 ASN A CA 1
ATOM 2978 C C . ASN A 1 378 ? 2.098 17.824 8.335 1.00 44.84 378 ASN A C 1
ATOM 2980 O O . ASN A 1 378 ? 2.333 18.836 7.680 1.00 44.84 378 ASN A O 1
ATOM 2984 N N . ASP A 1 379 ? 2.693 16.650 8.100 1.00 43.97 379 ASP A N 1
ATOM 2985 C CA . ASP A 1 379 ? 3.577 16.405 6.948 1.00 43.97 379 ASP A CA 1
ATOM 2986 C C . ASP A 1 379 ? 2.774 16.157 5.652 1.00 43.97 379 ASP A C 1
ATOM 2988 O O . ASP A 1 379 ? 3.251 16.471 4.566 1.00 43.97 379 ASP A O 1
ATOM 2992 N N . SER A 1 380 ? 1.539 15.654 5.758 1.00 41.97 380 SER A N 1
ATOM 2993 C CA . SER A 1 380 ? 0.676 15.282 4.622 1.00 41.97 380 SER A CA 1
ATOM 2994 C C . SER A 1 380 ? -0.323 16.358 4.148 1.00 41.97 380 SER A C 1
ATOM 2996 O O . SER A 1 380 ? -1.156 16.067 3.293 1.00 41.97 380 SER A O 1
ATOM 2998 N N . ASP A 1 381 ? -0.304 17.570 4.714 1.00 41.53 381 ASP A N 1
ATOM 2999 C CA . ASP A 1 381 ? -1.224 18.663 4.345 1.00 41.53 381 ASP A CA 1
ATOM 3000 C C . ASP A 1 381 ? -0.665 19.468 3.147 1.00 41.53 381 ASP A C 1
ATOM 3002 O O . ASP A 1 381 ? 0.304 20.216 3.332 1.00 41.53 381 ASP A O 1
ATOM 3006 N N . PRO A 1 382 ? -1.228 19.352 1.925 1.00 43.00 382 PRO A N 1
ATOM 3007 C CA . PRO A 1 382 ? -0.609 19.852 0.688 1.00 43.00 382 PRO A CA 1
ATOM 3008 C C . PRO A 1 382 ? -0.334 21.362 0.707 1.00 43.00 382 PRO A C 1
ATOM 3010 O O . PRO A 1 382 ? 0.721 21.814 0.253 1.00 43.00 382 PRO A O 1
ATOM 3013 N N . THR A 1 383 ? -1.205 22.153 1.337 1.00 34.94 383 THR A N 1
ATOM 3014 C CA . THR A 1 383 ? -1.037 23.611 1.473 1.00 34.94 383 THR A CA 1
ATOM 3015 C C . THR A 1 383 ? 0.170 23.982 2.340 1.00 34.94 383 THR A C 1
ATOM 3017 O O . THR A 1 383 ? 0.791 25.032 2.151 1.00 34.94 383 THR A O 1
ATOM 3020 N N . ARG A 1 384 ? 0.547 23.119 3.290 1.00 35.78 384 ARG A N 1
ATOM 3021 C CA . ARG A 1 384 ? 1.706 23.318 4.164 1.00 35.78 384 ARG A CA 1
ATOM 3022 C C . ARG A 1 384 ? 2.972 22.680 3.621 1.00 35.78 384 ARG A C 1
ATOM 3024 O O . ARG A 1 384 ? 4.032 23.260 3.838 1.00 35.78 384 ARG A O 1
ATOM 3031 N N . THR A 1 385 ? 2.881 21.577 2.883 1.00 38.31 385 THR A N 1
ATOM 3032 C CA . THR A 1 385 ? 4.005 21.009 2.125 1.00 38.31 385 THR A CA 1
ATOM 3033 C C . THR A 1 385 ? 4.512 22.021 1.097 1.00 38.31 385 THR A C 1
ATOM 3035 O O . THR A 1 385 ? 5.711 22.261 1.031 1.00 38.31 385 THR A O 1
ATOM 3038 N N . MET A 1 386 ? 3.615 22.754 0.425 1.00 31.44 386 MET A N 1
ATOM 3039 C CA . MET A 1 386 ? 3.967 23.887 -0.446 1.00 31.44 386 MET A CA 1
ATOM 3040 C C . MET A 1 386 ? 4.665 25.032 0.316 1.00 31.44 386 MET A C 1
ATOM 3042 O O . MET A 1 386 ? 5.736 25.482 -0.081 1.00 31.44 386 MET A O 1
ATOM 3046 N N . LEU A 1 387 ? 4.124 25.480 1.458 1.00 32.56 387 LEU A N 1
ATOM 3047 C CA . LEU A 1 387 ? 4.745 26.534 2.288 1.00 32.56 387 LEU A CA 1
ATOM 3048 C C . LEU A 1 387 ? 6.073 26.104 2.929 1.00 32.56 387 LEU A C 1
ATOM 3050 O O . LEU A 1 387 ? 6.934 26.945 3.197 1.00 32.56 387 LEU A O 1
ATOM 3054 N N . ARG A 1 388 ? 6.231 24.808 3.210 1.00 29.42 388 ARG A N 1
ATOM 3055 C CA . ARG A 1 388 ? 7.476 24.211 3.684 1.00 29.42 388 ARG A CA 1
ATOM 3056 C C . ARG A 1 388 ? 8.468 24.156 2.538 1.00 29.42 388 ARG A C 1
ATOM 3058 O O . ARG A 1 388 ? 9.566 24.637 2.746 1.00 29.42 388 ARG A O 1
ATOM 3065 N N . ASN A 1 389 ? 8.090 23.733 1.339 1.00 37.81 389 ASN A N 1
ATOM 3066 C CA . ASN A 1 389 ? 8.969 23.762 0.168 1.00 37.81 389 ASN A CA 1
ATOM 3067 C C . ASN A 1 389 ? 9.450 25.193 -0.141 1.00 37.81 389 ASN A C 1
ATOM 3069 O O . ASN A 1 389 ? 10.636 25.388 -0.366 1.00 37.81 389 ASN A O 1
ATOM 3073 N N . VAL A 1 390 ? 8.593 26.209 0.030 1.00 39.66 390 VAL A N 1
ATOM 3074 C CA . VAL A 1 390 ? 8.969 27.635 -0.102 1.00 39.66 390 VAL A CA 1
ATOM 3075 C C . VAL A 1 390 ? 9.884 28.139 1.034 1.00 39.66 390 VAL A C 1
ATOM 3077 O O . VAL A 1 390 ? 10.651 29.075 0.837 1.00 39.66 390 VAL A O 1
ATOM 3080 N N . LYS A 1 391 ? 9.837 27.550 2.239 1.00 30.16 391 LYS A N 1
ATOM 3081 C CA . LYS A 1 391 ? 10.716 27.925 3.375 1.00 30.16 391 LYS A CA 1
ATOM 3082 C C . LYS A 1 391 ? 11.949 27.029 3.553 1.00 30.16 391 LYS A C 1
ATOM 3084 O O . LYS A 1 391 ? 12.859 27.398 4.290 1.00 30.16 391 LYS A O 1
ATOM 3089 N N . THR A 1 392 ? 11.966 25.857 2.928 1.00 32.09 392 THR A N 1
ATOM 3090 C CA . THR A 1 392 ? 12.977 24.794 3.097 1.00 32.09 392 THR A CA 1
ATOM 3091 C C . THR A 1 392 ? 13.959 24.770 1.925 1.00 32.09 392 THR A C 1
ATOM 3093 O O . THR A 1 392 ? 14.826 23.907 1.877 1.00 32.09 392 THR A O 1
ATOM 3096 N N . GLU A 1 393 ? 13.914 25.766 1.034 1.00 37.66 393 GLU A N 1
ATOM 3097 C CA . GLU A 1 393 ? 15.034 26.048 0.127 1.00 37.66 393 GLU A CA 1
ATOM 3098 C C . GLU A 1 393 ? 16.317 26.449 0.882 1.00 37.66 393 GLU A C 1
ATOM 3100 O O . GLU A 1 393 ? 17.396 26.376 0.304 1.00 37.66 393 GLU A O 1
ATOM 3105 N N . GLU A 1 394 ? 16.255 26.787 2.182 1.00 37.50 394 GLU A N 1
ATOM 3106 C CA . GLU A 1 394 ? 17.457 27.185 2.931 1.00 37.50 394 GLU A CA 1
ATOM 3107 C C . GLU A 1 394 ? 18.019 26.175 3.940 1.00 37.50 394 GLU A C 1
ATOM 3109 O O . GLU A 1 394 ? 19.224 26.221 4.184 1.00 37.50 394 GLU A O 1
ATOM 3114 N N . LYS A 1 395 ? 17.256 25.251 4.545 1.00 32.53 395 LYS A N 1
ATOM 3115 C CA . LYS A 1 395 ? 17.821 24.318 5.549 1.00 32.53 395 LYS A CA 1
ATOM 3116 C C . LYS A 1 395 ? 17.025 23.011 5.650 1.00 32.53 395 LYS A C 1
ATOM 3118 O O . LYS A 1 395 ? 15.895 23.038 6.114 1.00 32.53 395 LYS A O 1
ATOM 3123 N N . GLN A 1 396 ? 17.693 21.881 5.382 1.00 33.72 396 GLN A N 1
ATOM 3124 C CA . GLN A 1 396 ? 17.315 20.498 5.754 1.00 33.72 396 GLN A CA 1
ATOM 3125 C C . GLN A 1 396 ? 16.383 19.711 4.805 1.00 33.72 396 GLN A C 1
ATOM 3127 O O . GLN A 1 396 ? 15.323 19.253 5.217 1.00 33.72 396 GLN A O 1
ATOM 3132 N N . ASN A 1 397 ? 16.846 19.407 3.590 1.00 34.19 397 ASN A N 1
ATOM 3133 C CA . ASN A 1 397 ? 16.345 18.270 2.804 1.00 34.19 397 ASN A CA 1
ATOM 3134 C C . ASN A 1 397 ? 17.399 17.154 2.822 1.00 34.19 397 ASN A C 1
ATOM 3136 O O . ASN A 1 397 ? 18.321 17.217 2.022 1.00 34.19 397 ASN A O 1
ATOM 3140 N N . LEU A 1 398 ? 17.335 16.188 3.755 1.00 40.31 398 LEU A N 1
ATOM 3141 C CA . LEU A 1 398 ? 18.257 15.027 3.711 1.00 40.31 398 LEU A CA 1
ATOM 3142 C C . LEU A 1 398 ? 17.878 13.776 4.535 1.00 40.31 398 LEU A C 1
ATOM 3144 O O . LEU A 1 398 ? 18.651 12.826 4.549 1.00 40.31 398 LEU A O 1
ATOM 3148 N N . VAL A 1 399 ? 16.736 13.712 5.241 1.00 35.06 399 VAL A N 1
ATOM 3149 C CA . VAL A 1 399 ? 16.533 12.626 6.241 1.00 35.06 399 VAL A CA 1
ATOM 3150 C C . VAL A 1 399 ? 15.346 11.682 5.984 1.00 35.06 399 VAL A C 1
ATOM 3152 O O . VAL A 1 399 ? 15.290 10.628 6.610 1.00 35.06 399 VAL A O 1
ATOM 3155 N N . GLN A 1 400 ? 14.419 11.954 5.059 1.00 37.72 400 GLN A N 1
ATOM 3156 C CA . GLN A 1 400 ? 13.159 11.179 5.022 1.00 37.72 400 GLN A CA 1
ATOM 3157 C C . GLN A 1 400 ? 13.042 10.097 3.930 1.00 37.72 400 GLN A C 1
ATOM 3159 O O . GLN A 1 400 ? 12.169 9.241 4.032 1.00 37.72 400 GLN A O 1
ATOM 3164 N N . TYR A 1 401 ? 13.962 10.032 2.964 1.00 39.53 401 TYR A N 1
ATOM 3165 C CA . TYR A 1 401 ? 13.896 9.088 1.836 1.00 39.53 401 TYR A CA 1
ATOM 3166 C C . TYR A 1 401 ? 14.875 7.908 1.979 1.00 39.53 401 TYR A C 1
ATOM 3168 O O . TYR A 1 401 ? 15.807 7.748 1.194 1.00 39.53 401 TYR A O 1
ATOM 3176 N N . LEU A 1 402 ? 14.681 7.054 2.988 1.00 40.22 402 LEU A N 1
ATOM 3177 C CA . LEU A 1 402 ? 15.406 5.776 3.065 1.00 40.22 402 LEU A CA 1
ATOM 3178 C C . LEU A 1 402 ? 14.763 4.748 2.115 1.00 40.22 402 LEU A C 1
ATOM 3180 O O . LEU A 1 402 ? 13.541 4.631 2.108 1.00 40.22 402 LEU A O 1
ATOM 3184 N N . PRO A 1 403 ? 15.525 3.948 1.352 1.00 41.56 403 PRO A N 1
ATOM 3185 C CA . PRO A 1 403 ? 14.953 2.988 0.412 1.00 41.56 403 PRO A CA 1
ATOM 3186 C C . PRO A 1 403 ? 14.399 1.726 1.088 1.00 41.56 403 PRO A C 1
ATOM 3188 O O . PRO A 1 403 ? 14.859 1.287 2.146 1.00 41.56 403 PRO A O 1
ATOM 3191 N N . ALA A 1 404 ? 13.399 1.119 0.440 1.00 42.09 404 ALA A N 1
ATOM 3192 C CA . ALA A 1 404 ? 12.598 0.004 0.960 1.00 42.09 404 ALA A CA 1
ATOM 3193 C C . ALA A 1 404 ? 13.396 -1.280 1.296 1.00 42.09 404 ALA A C 1
ATOM 3195 O O . ALA A 1 404 ? 12.925 -2.122 2.063 1.00 42.09 404 ALA A O 1
ATOM 3196 N N . THR A 1 405 ? 14.608 -1.449 0.761 1.00 38.03 405 THR A N 1
ATOM 3197 C CA . THR A 1 405 ? 15.419 -2.672 0.897 1.00 38.03 405 THR A CA 1
ATOM 3198 C C . THR A 1 405 ? 16.047 -2.867 2.283 1.00 38.03 405 THR A C 1
ATOM 3200 O O . THR A 1 405 ? 16.389 -3.997 2.630 1.00 38.03 405 THR A O 1
ATOM 3203 N N . SER A 1 406 ? 16.147 -1.826 3.121 1.00 37.53 406 SER A N 1
ATOM 3204 C CA . SER A 1 406 ? 16.838 -1.904 4.424 1.00 37.53 406 SER A CA 1
ATOM 3205 C C . SER A 1 406 ? 15.937 -2.201 5.637 1.00 37.53 406 SER A C 1
ATOM 3207 O O . SER A 1 406 ? 16.441 -2.459 6.731 1.00 37.53 406 SER A O 1
ATOM 3209 N N . GLN A 1 407 ? 14.605 -2.211 5.494 1.00 40.94 407 GLN A N 1
ATOM 3210 C CA . GLN A 1 407 ? 13.706 -2.170 6.663 1.00 40.94 407 GLN A CA 1
ATOM 3211 C C . GLN A 1 407 ? 13.151 -3.519 7.148 1.00 40.94 407 GLN A C 1
ATOM 3213 O O . GLN A 1 407 ? 12.504 -3.557 8.198 1.00 40.94 407 GLN A O 1
ATOM 3218 N N . ALA A 1 408 ? 13.459 -4.643 6.490 1.00 32.81 408 ALA A N 1
ATOM 3219 C CA . ALA A 1 408 ? 13.029 -5.970 6.958 1.00 32.81 408 ALA A CA 1
ATOM 3220 C C . ALA A 1 408 ? 13.562 -6.327 8.369 1.00 32.81 408 ALA A C 1
ATOM 3222 O O . ALA A 1 408 ? 12.984 -7.168 9.057 1.00 32.81 408 ALA A O 1
ATOM 3223 N N . GLY A 1 409 ? 14.627 -5.658 8.834 1.00 30.62 409 GLY A N 1
ATOM 3224 C CA . GLY A 1 409 ? 15.150 -5.778 10.201 1.00 30.62 409 GLY A CA 1
ATOM 3225 C C . GLY A 1 409 ? 14.497 -4.848 11.236 1.00 30.62 409 GLY A C 1
ATOM 3226 O O . GLY A 1 409 ? 14.449 -5.190 12.415 1.00 30.62 409 GLY A O 1
ATOM 3227 N N . GLN A 1 410 ? 13.937 -3.704 10.826 1.00 32.88 410 GLN A N 1
ATOM 3228 C CA . GLN A 1 410 ? 13.408 -2.691 11.756 1.00 32.88 410 GLN A CA 1
ATOM 3229 C C . GLN A 1 410 ? 11.995 -2.991 12.276 1.00 32.88 410 GLN A C 1
ATOM 3231 O O . GLN A 1 410 ? 11.553 -2.386 13.257 1.00 32.88 410 GLN A O 1
ATOM 3236 N N . GLU A 1 411 ? 11.268 -3.923 11.657 1.00 34.28 411 GLU A N 1
ATOM 3237 C CA . GLU A 1 411 ? 9.913 -4.278 12.093 1.00 34.28 411 GLU A CA 1
ATOM 3238 C C . GLU A 1 411 ? 9.923 -4.948 13.485 1.00 34.28 411 GLU A C 1
ATOM 3240 O O . GLU A 1 411 ? 9.023 -4.715 14.295 1.00 34.28 411 GLU A O 1
ATOM 3245 N N . LYS A 1 412 ? 10.994 -5.687 13.826 1.00 27.67 412 LYS A N 1
ATOM 3246 C CA . LYS A 1 412 ? 11.167 -6.306 15.155 1.00 27.67 412 LYS A CA 1
ATOM 3247 C C . LYS A 1 412 ? 11.434 -5.282 16.266 1.00 27.67 412 LYS A C 1
ATOM 3249 O O . LYS A 1 412 ? 10.851 -5.408 17.345 1.00 27.67 412 LYS A O 1
ATOM 3254 N N . ASP A 1 413 ? 12.207 -4.231 15.996 1.00 28.66 413 ASP A N 1
ATOM 3255 C CA . ASP A 1 413 ? 12.501 -3.188 16.990 1.00 28.66 413 ASP A CA 1
ATOM 3256 C C . ASP A 1 413 ? 11.329 -2.217 17.198 1.00 28.66 413 ASP A C 1
ATOM 3258 O O . ASP A 1 413 ? 11.087 -1.760 18.321 1.00 28.66 413 ASP A O 1
ATOM 3262 N N . ARG A 1 414 ? 10.506 -1.965 16.167 1.00 29.95 414 ARG A N 1
ATOM 3263 C CA . ARG A 1 414 ? 9.290 -1.138 16.306 1.00 29.95 414 ARG A CA 1
ATOM 3264 C C . ARG A 1 414 ? 8.227 -1.786 17.193 1.00 29.95 414 ARG A C 1
ATOM 3266 O O . ARG A 1 414 ? 7.526 -1.069 17.906 1.00 29.95 414 ARG A O 1
ATOM 3273 N N . VAL A 1 415 ? 8.113 -3.118 17.208 1.00 29.97 415 VAL A N 1
ATOM 3274 C CA . VAL A 1 415 ? 7.193 -3.830 18.118 1.00 29.97 415 VAL A CA 1
ATOM 3275 C C . VAL A 1 415 ? 7.703 -3.802 19.565 1.00 29.97 415 VAL A C 1
ATOM 3277 O O . VAL A 1 415 ? 6.898 -3.669 20.487 1.00 29.97 415 VAL A O 1
ATOM 3280 N N . PHE A 1 416 ? 9.022 -3.828 19.783 1.00 26.53 416 PHE A N 1
ATOM 3281 C CA . PHE A 1 416 ? 9.623 -3.795 21.125 1.00 26.53 416 PHE A CA 1
ATOM 3282 C C . PHE A 1 416 ? 9.616 -2.396 21.772 1.00 26.53 416 PHE A C 1
ATOM 3284 O O . PHE A 1 416 ? 9.476 -2.266 22.989 1.00 26.53 416 PHE A O 1
ATOM 3291 N N . VAL A 1 417 ? 9.693 -1.317 20.981 1.00 34.25 417 VAL A N 1
ATOM 3292 C CA . VAL A 1 417 ? 9.554 0.071 21.478 1.00 34.25 417 VAL A CA 1
ATOM 3293 C C . VAL A 1 417 ? 8.095 0.418 21.830 1.00 34.25 417 VAL A C 1
ATOM 3295 O O . VAL A 1 417 ? 7.848 1.253 22.703 1.00 34.25 417 VAL A O 1
ATOM 3298 N N . ARG A 1 418 ? 7.128 -0.293 21.234 1.00 40.53 418 ARG A N 1
ATOM 3299 C CA . ARG A 1 418 ? 5.668 -0.097 21.349 1.00 40.53 418 ARG A CA 1
ATOM 3300 C C . ARG A 1 418 ? 5.102 -0.252 22.768 1.00 40.53 418 ARG A C 1
ATOM 3302 O O . ARG A 1 418 ? 4.017 0.247 23.041 1.00 40.53 418 ARG A O 1
ATOM 3309 N N . TRP A 1 419 ? 5.844 -0.895 23.672 1.00 33.91 419 TRP A N 1
ATOM 3310 C CA . TRP A 1 419 ? 5.432 -1.156 25.058 1.00 33.91 419 TRP A CA 1
ATOM 3311 C C . TRP A 1 419 ? 6.255 -0.398 26.104 1.00 33.91 419 TRP A C 1
ATOM 3313 O O . TRP A 1 419 ? 5.938 -0.472 27.293 1.00 33.91 419 TRP A O 1
ATOM 3323 N N . LYS A 1 420 ? 7.275 0.374 25.688 1.00 40.09 420 LYS A N 1
ATOM 3324 C CA . LYS A 1 420 ? 8.249 0.971 26.613 1.00 40.09 420 LYS A CA 1
ATOM 3325 C C . LYS A 1 420 ? 7.680 1.914 27.694 1.00 40.09 420 LYS A C 1
ATOM 3327 O O . LYS A 1 420 ? 8.262 1.929 28.772 1.00 40.09 420 LYS A O 1
ATOM 3332 N N . PRO A 1 421 ? 6.582 2.669 27.509 1.00 50.59 421 PRO A N 1
ATOM 3333 C CA . PRO A 1 421 ? 6.038 3.470 28.607 1.00 50.59 421 PRO A CA 1
ATOM 3334 C C . PRO A 1 421 ? 5.137 2.658 29.554 1.00 50.59 421 PRO A C 1
ATOM 3336 O O . PRO A 1 421 ? 5.165 2.904 30.753 1.00 50.59 421 PRO A O 1
ATOM 3339 N N . LEU A 1 422 ? 4.398 1.656 29.058 1.00 44.56 422 LEU A N 1
ATOM 3340 C CA . LEU A 1 422 ? 3.398 0.901 29.836 1.00 44.56 422 LEU A CA 1
ATOM 3341 C C . LEU A 1 422 ? 4.008 -0.078 30.853 1.00 44.56 422 LEU A C 1
ATOM 3343 O O . LEU A 1 422 ? 3.492 -0.228 31.957 1.00 44.56 422 LEU A O 1
ATOM 3347 N N . TRP A 1 423 ? 5.117 -0.740 30.515 1.00 44.19 423 TRP A N 1
ATOM 3348 C CA . TRP A 1 423 ? 5.831 -1.575 31.491 1.00 44.19 423 TRP A CA 1
ATOM 3349 C C . TRP A 1 423 ? 6.581 -0.728 32.528 1.00 44.19 423 TRP A C 1
ATOM 3351 O O . TRP A 1 423 ? 6.601 -1.108 33.689 1.00 44.19 423 TRP A O 1
ATOM 3361 N N . ILE A 1 424 ? 7.117 0.448 32.165 1.00 54.53 424 ILE A N 1
ATOM 3362 C CA . ILE A 1 424 ? 7.755 1.367 33.124 1.00 54.53 424 ILE A CA 1
ATOM 3363 C C . ILE A 1 424 ? 6.713 1.906 34.102 1.00 54.53 424 ILE A C 1
ATOM 3365 O O . ILE A 1 424 ? 6.968 1.916 35.302 1.00 54.53 424 ILE A O 1
ATOM 3369 N N . THR A 1 425 ? 5.523 2.299 33.633 1.00 52.97 425 THR A N 1
ATOM 3370 C CA . THR A 1 425 ? 4.435 2.697 34.538 1.00 52.97 425 THR A CA 1
ATOM 3371 C C . THR A 1 425 ? 3.994 1.535 35.427 1.00 52.97 425 THR A C 1
ATOM 3373 O O . THR A 1 425 ? 3.823 1.730 36.628 1.00 52.97 425 THR A O 1
ATOM 3376 N N . GLY A 1 426 ? 3.897 0.318 34.882 1.00 58.19 426 GLY A N 1
ATOM 3377 C CA . GLY A 1 426 ? 3.628 -0.898 35.653 1.00 58.19 426 GLY A CA 1
ATOM 3378 C C . GLY A 1 426 ? 4.692 -1.192 36.717 1.00 58.19 426 GLY A C 1
ATOM 3379 O O . GLY A 1 426 ? 4.344 -1.491 37.855 1.00 58.19 426 GLY A O 1
ATOM 3380 N N . ILE A 1 427 ? 5.977 -1.039 36.383 1.00 65.25 427 ILE A N 1
ATOM 3381 C CA . ILE A 1 427 ? 7.113 -1.244 37.291 1.00 65.25 427 ILE A CA 1
ATOM 3382 C C . ILE A 1 427 ? 7.135 -0.168 38.373 1.00 65.25 427 ILE A C 1
ATOM 3384 O O . ILE A 1 427 ? 7.295 -0.502 39.537 1.00 65.25 427 ILE A O 1
ATOM 3388 N N . VAL A 1 428 ? 6.924 1.107 38.039 1.00 60.69 428 VAL A N 1
ATOM 3389 C CA . VAL A 1 428 ? 6.891 2.195 39.031 1.00 60.69 428 VAL A CA 1
ATOM 3390 C C . VAL A 1 428 ? 5.727 2.004 40.005 1.00 60.69 428 VAL A C 1
ATOM 3392 O O . VAL A 1 428 ? 5.922 2.109 41.213 1.00 60.69 428 VAL A O 1
ATOM 3395 N N . VAL A 1 429 ? 4.537 1.648 39.511 1.00 60.50 429 VAL A N 1
ATOM 3396 C CA . VAL A 1 429 ? 3.382 1.333 40.367 1.00 60.50 429 VAL A CA 1
ATOM 3397 C C . VAL A 1 429 ? 3.658 0.096 41.227 1.00 60.50 429 VAL A C 1
ATOM 3399 O O . VAL A 1 429 ? 3.377 0.119 42.423 1.00 60.50 429 VAL A O 1
ATOM 3402 N N . ALA A 1 430 ? 4.261 -0.953 40.661 1.00 62.66 430 ALA A N 1
ATOM 3403 C CA . ALA A 1 430 ? 4.635 -2.157 41.396 1.00 62.66 430 ALA A CA 1
ATOM 3404 C C . ALA A 1 430 ? 5.700 -1.878 42.464 1.00 62.66 430 ALA A C 1
ATOM 3406 O O . ALA A 1 430 ? 5.574 -2.377 43.574 1.00 62.66 430 ALA A O 1
ATOM 3407 N N . VAL A 1 431 ? 6.702 -1.045 42.172 1.00 68.31 431 VAL A N 1
ATOM 3408 C CA . VAL A 1 431 ? 7.753 -0.645 43.117 1.00 68.31 431 VAL A CA 1
ATOM 3409 C C . VAL A 1 431 ? 7.168 0.207 44.235 1.00 68.31 431 VAL A C 1
ATOM 3411 O O . VAL A 1 431 ? 7.472 -0.062 45.387 1.00 68.31 431 VAL A O 1
ATOM 3414 N N . ILE A 1 432 ? 6.285 1.168 43.942 1.00 60.88 432 ILE A N 1
ATOM 3415 C CA . ILE A 1 432 ? 5.599 1.975 44.967 1.00 60.88 432 ILE A CA 1
ATOM 3416 C C . ILE A 1 432 ? 4.725 1.085 45.865 1.00 60.88 432 ILE A C 1
ATOM 3418 O O . ILE A 1 432 ? 4.762 1.224 47.088 1.00 60.88 432 ILE A O 1
ATOM 3422 N N . LEU A 1 433 ? 3.979 0.141 45.281 1.00 56.59 433 LEU A N 1
ATOM 3423 C CA . LEU A 1 433 ? 3.183 -0.836 46.031 1.00 56.59 433 LEU A CA 1
ATOM 3424 C C . LEU A 1 433 ? 4.069 -1.764 46.873 1.00 56.59 433 LEU A C 1
ATOM 3426 O O . LEU A 1 433 ? 3.742 -2.032 48.025 1.00 56.59 433 LEU A O 1
ATOM 3430 N N . LEU A 1 434 ? 5.203 -2.214 46.335 1.00 63.25 434 LEU A N 1
ATOM 3431 C CA . LEU A 1 434 ? 6.151 -3.089 47.021 1.00 63.25 434 LEU A CA 1
ATOM 3432 C C . LEU A 1 434 ? 6.852 -2.360 48.175 1.00 63.25 434 LEU A C 1
ATOM 3434 O O . LEU A 1 434 ? 6.914 -2.899 49.274 1.00 63.25 434 LEU A O 1
ATOM 3438 N N . LEU A 1 435 ? 7.291 -1.114 47.975 1.00 63.41 435 LEU A N 1
ATOM 3439 C CA . LEU A 1 435 ? 7.862 -0.264 49.026 1.00 63.41 435 LEU A CA 1
ATOM 3440 C C . LEU A 1 435 ? 6.848 -0.024 50.149 1.00 63.41 435 LEU A C 1
ATOM 3442 O O . LEU A 1 435 ? 7.189 -0.109 51.325 1.00 63.41 435 LEU A O 1
ATOM 3446 N N . TYR A 1 436 ? 5.582 0.205 49.797 1.00 56.28 436 TYR A N 1
ATOM 3447 C CA . TYR A 1 436 ? 4.503 0.374 50.766 1.00 56.28 436 TYR A CA 1
ATOM 3448 C C . TYR A 1 436 ? 4.194 -0.914 51.550 1.00 56.28 436 TYR A C 1
ATOM 3450 O O . TYR A 1 436 ? 3.945 -0.860 52.756 1.00 56.28 436 TYR A O 1
ATOM 3458 N N . VAL A 1 437 ? 4.243 -2.079 50.894 1.00 56.06 437 VAL A N 1
ATOM 3459 C CA . VAL A 1 437 ? 4.085 -3.397 51.535 1.00 56.06 437 VAL A CA 1
ATOM 3460 C C . VAL A 1 437 ? 5.253 -3.702 52.475 1.00 56.06 437 VAL A C 1
ATOM 3462 O O . VAL A 1 437 ? 5.020 -4.172 53.588 1.00 56.06 437 VAL A O 1
ATOM 3465 N N . VAL A 1 438 ? 6.486 -3.391 52.066 1.00 64.50 438 VAL A N 1
ATOM 3466 C CA . VAL A 1 438 ? 7.703 -3.582 52.872 1.00 64.50 438 VAL A CA 1
ATOM 3467 C C . VAL A 1 438 ? 7.685 -2.688 54.115 1.00 64.50 438 VAL A C 1
ATOM 3469 O O . VAL A 1 438 ? 7.966 -3.171 55.208 1.00 64.50 438 VAL A O 1
ATOM 3472 N N . LEU A 1 439 ? 7.274 -1.422 53.985 1.00 58.50 439 LEU A N 1
ATOM 3473 C CA . LEU A 1 439 ? 7.174 -0.485 55.112 1.00 58.50 439 LEU A CA 1
ATOM 3474 C C . LEU A 1 439 ? 6.092 -0.870 56.137 1.00 58.50 439 LEU A C 1
ATOM 3476 O O . LEU A 1 439 ? 6.232 -0.553 57.314 1.00 58.50 439 LEU A O 1
ATOM 3480 N N . ASN A 1 440 ? 5.029 -1.564 55.715 1.00 56.41 440 ASN A N 1
ATOM 3481 C CA . ASN A 1 440 ? 3.922 -1.977 56.592 1.00 56.41 440 ASN A CA 1
ATOM 3482 C C . ASN A 1 440 ? 3.989 -3.458 57.022 1.00 56.41 440 ASN A C 1
ATOM 3484 O O . ASN A 1 440 ? 3.084 -3.952 57.699 1.00 56.41 440 ASN A O 1
ATOM 3488 N N . GLY A 1 441 ? 5.052 -4.173 56.635 1.00 51.78 441 GLY A N 1
ATOM 3489 C CA . GLY A 1 441 ? 5.450 -5.489 57.146 1.00 51.78 441 GLY A CA 1
ATOM 3490 C C . GLY A 1 441 ? 4.541 -6.679 56.812 1.00 51.78 441 GLY A C 1
ATOM 3491 O O . GLY A 1 441 ? 4.935 -7.817 57.051 1.00 51.78 441 GLY A O 1
ATOM 3492 N N . ASN A 1 442 ? 3.330 -6.473 56.283 1.00 62.62 442 ASN A N 1
ATOM 3493 C CA . ASN A 1 442 ? 2.396 -7.568 56.015 1.00 62.62 442 ASN A CA 1
ATOM 3494 C C . ASN A 1 442 ? 1.482 -7.242 54.813 1.00 62.62 442 ASN A C 1
ATOM 3496 O O . ASN A 1 442 ? 0.698 -6.295 54.903 1.00 62.62 442 ASN A O 1
ATOM 3500 N N . PRO A 1 443 ? 1.528 -7.996 53.694 1.00 56.88 443 PRO A N 1
ATOM 3501 C CA . PRO A 1 443 ? 0.869 -7.624 52.435 1.00 56.88 443 PRO A CA 1
ATOM 3502 C C . PRO A 1 443 ? -0.653 -7.521 52.553 1.00 56.88 443 PRO A C 1
ATOM 3504 O O . PRO A 1 443 ? -1.253 -6.621 51.975 1.00 56.88 443 PRO A O 1
ATOM 3507 N N . LEU A 1 444 ? -1.285 -8.371 53.364 1.00 50.38 444 LEU A N 1
ATOM 3508 C CA . LEU A 1 444 ? -2.728 -8.306 53.614 1.00 50.38 444 LEU A CA 1
ATOM 3509 C C . LEU A 1 444 ? -3.122 -7.073 54.441 1.00 50.38 444 LEU A C 1
ATOM 3511 O O . LEU A 1 444 ? -4.139 -6.451 54.146 1.00 50.38 444 LEU A O 1
ATOM 3515 N N . ARG A 1 445 ? -2.312 -6.666 55.434 1.00 54.38 445 ARG A N 1
ATOM 3516 C CA . ARG A 1 445 ? -2.539 -5.409 56.177 1.00 54.38 445 ARG A CA 1
ATOM 3517 C C . ARG A 1 445 ? -2.205 -4.185 55.342 1.00 54.38 445 ARG A C 1
ATOM 3519 O O . ARG A 1 445 ? -2.924 -3.211 55.463 1.00 54.38 445 ARG A O 1
ATOM 3526 N N . ALA A 1 446 ? -1.179 -4.245 54.499 1.00 54.00 446 ALA A N 1
ATOM 3527 C CA . ALA A 1 446 ? -0.812 -3.166 53.593 1.00 54.00 446 ALA A CA 1
ATOM 3528 C C . ALA A 1 446 ? -1.895 -2.949 52.532 1.00 54.00 446 ALA A C 1
ATOM 3530 O O . ALA A 1 446 ? -2.288 -1.821 52.295 1.00 54.00 446 ALA A O 1
ATOM 3531 N N . VAL A 1 447 ? -2.459 -4.008 51.944 1.00 51.97 447 VAL A N 1
ATOM 3532 C CA . VAL A 1 447 ? -3.617 -3.879 51.043 1.00 51.97 447 VAL A CA 1
ATOM 3533 C C . VAL A 1 447 ? -4.822 -3.327 51.806 1.00 51.97 447 VAL A C 1
ATOM 3535 O O . VAL A 1 447 ? -5.466 -2.395 51.333 1.00 51.97 447 VAL A O 1
ATOM 3538 N N . ASN A 1 448 ? -5.091 -3.819 53.019 1.00 48.88 448 ASN A N 1
ATOM 3539 C CA . ASN A 1 448 ? -6.198 -3.320 53.833 1.00 48.88 448 ASN A CA 1
ATOM 3540 C C . ASN A 1 448 ? -5.992 -1.856 54.287 1.00 48.88 448 ASN A C 1
ATOM 3542 O O . ASN A 1 448 ? -6.964 -1.111 54.317 1.00 48.88 448 ASN A O 1
ATOM 3546 N N . SER A 1 449 ? -4.753 -1.414 54.553 1.00 54.97 449 SER A N 1
ATOM 3547 C CA . SER A 1 449 ? -4.400 -0.028 54.906 1.00 54.97 449 SER A CA 1
ATOM 3548 C C . SER A 1 449 ? -4.356 0.893 53.691 1.00 54.97 449 SER A C 1
ATOM 3550 O O . SER A 1 449 ? -4.770 2.038 53.788 1.00 54.97 449 SER A O 1
ATOM 3552 N N . LEU A 1 450 ? -3.945 0.401 52.520 1.00 50.34 450 LEU A N 1
ATOM 3553 C CA . LEU A 1 450 ? -4.022 1.137 51.255 1.00 50.34 450 LEU A CA 1
ATOM 3554 C C . LEU A 1 450 ? -5.489 1.394 50.863 1.00 50.34 450 LEU A C 1
ATOM 3556 O O . LEU A 1 450 ? -5.818 2.429 50.286 1.00 50.34 450 LEU A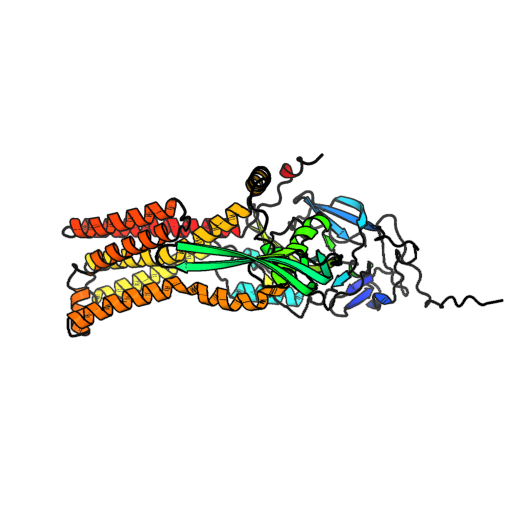 O 1
ATOM 3560 N N . ILE A 1 451 ? -6.376 0.450 51.198 1.00 47.19 451 ILE A N 1
ATOM 3561 C CA . ILE A 1 451 ? -7.828 0.542 51.005 1.00 47.19 451 ILE A CA 1
ATOM 3562 C C . ILE A 1 451 ? -8.485 1.380 52.123 1.00 47.19 451 ILE A C 1
ATOM 3564 O O . ILE A 1 451 ? -9.455 2.094 51.860 1.00 47.19 451 ILE A O 1
ATOM 3568 N N . SER A 1 452 ? -7.988 1.346 53.366 1.00 49.19 452 SER A N 1
ATOM 3569 C CA . SER A 1 452 ? -8.609 2.051 54.497 1.00 49.19 452 SER A CA 1
ATOM 3570 C C . SER A 1 452 ? -8.093 3.477 54.727 1.00 49.19 452 SER A C 1
ATOM 3572 O O . SER A 1 452 ? -8.901 4.343 55.071 1.00 49.19 452 SER A O 1
ATOM 3574 N N . ASP A 1 453 ? -6.807 3.753 54.506 1.00 53.44 453 ASP A N 1
ATOM 3575 C CA . ASP A 1 453 ? -6.160 5.039 54.784 1.00 53.44 453 ASP A CA 1
ATOM 3576 C C . ASP A 1 453 ? -5.920 5.850 53.509 1.00 53.44 453 ASP A C 1
ATOM 3578 O O . ASP A 1 453 ? -5.033 5.622 52.690 1.00 53.44 453 ASP A O 1
ATOM 3582 N N . SER A 1 454 ? -6.752 6.875 53.353 1.00 52.09 454 SER A N 1
ATOM 3583 C CA . SER A 1 454 ? -6.851 7.713 52.160 1.00 52.09 454 SER A CA 1
ATOM 3584 C C . SER A 1 454 ? -5.730 8.746 51.974 1.00 52.09 454 SER A C 1
ATOM 3586 O O . SER A 1 454 ? -5.879 9.645 51.150 1.00 52.09 454 SER A O 1
ATOM 3588 N N . SER A 1 455 ? -4.663 8.699 52.772 1.00 57.53 455 SER A N 1
ATOM 3589 C CA . SER A 1 455 ? -3.601 9.717 52.788 1.00 57.53 455 SER A CA 1
ATOM 3590 C C . SER A 1 455 ? -2.471 9.455 51.791 1.00 57.53 455 SER A C 1
ATOM 3592 O O . SER A 1 455 ? -1.690 10.363 51.541 1.00 57.53 455 SER A O 1
ATOM 3594 N N . VAL A 1 456 ? -2.377 8.255 51.207 1.00 57.62 456 VAL A N 1
ATOM 3595 C CA . VAL A 1 456 ? -1.182 7.834 50.445 1.00 57.62 456 VAL A CA 1
ATOM 3596 C C . VAL A 1 456 ? -1.413 7.808 48.931 1.00 57.62 456 VAL A C 1
ATOM 3598 O O . VAL A 1 456 ? -0.567 8.266 48.165 1.00 57.62 456 VAL A O 1
ATOM 3601 N N . LEU A 1 457 ? -2.575 7.326 48.482 1.00 62.16 457 LEU A N 1
ATOM 3602 C CA . LEU A 1 457 ? -2.848 7.118 47.055 1.00 62.16 457 LEU A CA 1
ATOM 3603 C C . LEU A 1 457 ? -2.965 8.433 46.241 1.00 62.16 457 LEU A C 1
ATOM 3605 O O . LEU A 1 457 ? -2.347 8.515 45.178 1.00 62.16 457 LEU A O 1
ATOM 3609 N N . PRO A 1 458 ? -3.679 9.487 46.701 1.00 62.59 458 PRO A N 1
ATOM 3610 C CA . PRO A 1 458 ? -3.776 10.741 45.943 1.00 62.59 458 PRO A CA 1
ATOM 3611 C C . PRO A 1 458 ? -2.443 11.509 45.807 1.00 62.59 458 PRO A C 1
ATOM 3613 O O . PRO A 1 458 ? -2.132 11.938 44.694 1.00 62.59 458 PRO A O 1
ATOM 3616 N N . PRO A 1 459 ? -1.605 11.651 46.859 1.00 62.44 459 PRO A N 1
ATOM 3617 C CA . PRO A 1 459 ? -0.280 12.263 46.724 1.00 62.44 459 PRO A CA 1
ATOM 3618 C C . PRO A 1 459 ? 0.654 11.489 45.792 1.00 62.44 459 P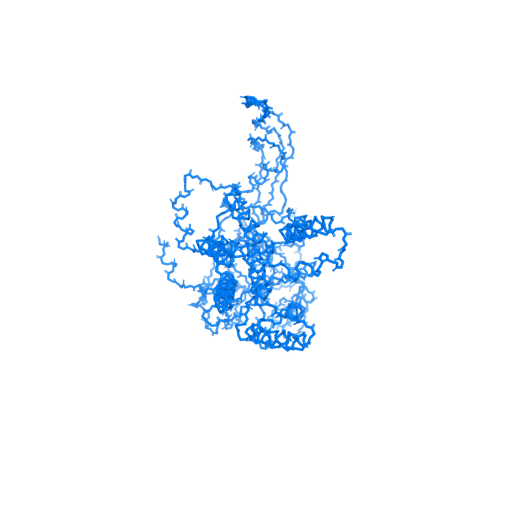RO A C 1
ATOM 3620 O O . PRO A 1 459 ? 1.371 12.107 45.009 1.00 62.44 459 PRO A O 1
ATOM 3623 N N . ALA A 1 460 ? 0.616 10.152 45.819 1.00 64.69 460 ALA A N 1
ATOM 3624 C CA . ALA A 1 460 ? 1.419 9.328 44.917 1.00 64.69 460 ALA A CA 1
ATOM 3625 C C . ALA A 1 460 ? 1.043 9.555 43.439 1.00 64.69 460 ALA A C 1
ATOM 3627 O O . ALA A 1 460 ? 1.926 9.708 42.596 1.00 64.69 460 ALA A O 1
ATOM 3628 N N . LEU A 1 461 ? -0.257 9.659 43.132 1.00 64.88 461 LEU A N 1
ATOM 3629 C CA . LEU A 1 461 ? -0.748 10.001 41.790 1.00 64.88 461 LEU A CA 1
ATOM 3630 C C . LEU A 1 461 ? -0.347 11.425 41.364 1.00 64.88 461 LEU A C 1
ATOM 3632 O O . LEU A 1 461 ? 0.081 11.616 40.226 1.00 64.88 461 LEU A O 1
ATOM 3636 N N . CYS A 1 462 ? -0.420 12.409 42.273 1.00 64.94 462 CYS A N 1
ATOM 3637 C CA . CYS A 1 462 ? 0.079 13.774 42.047 1.00 64.94 462 CYS A CA 1
ATOM 3638 C C . CYS A 1 462 ? 1.559 13.778 41.653 1.00 64.94 462 CYS A C 1
ATOM 3640 O O . CYS A 1 462 ? 1.921 14.320 40.609 1.00 64.94 462 CYS A O 1
ATOM 3642 N N . ILE A 1 463 ? 2.409 13.157 42.476 1.00 67.44 463 ILE A N 1
ATOM 3643 C CA . ILE A 1 463 ? 3.861 13.123 42.269 1.00 67.44 463 ILE A CA 1
ATOM 3644 C C . ILE A 1 463 ? 4.177 12.447 40.936 1.00 67.44 463 ILE A C 1
ATOM 3646 O O . ILE A 1 463 ? 4.942 12.982 40.139 1.00 67.44 463 ILE A O 1
ATOM 3650 N N . PHE A 1 464 ? 3.527 11.323 40.642 1.00 66.62 464 PHE A N 1
ATOM 3651 C CA . PHE A 1 464 ? 3.709 10.623 39.376 1.00 66.62 464 PHE A CA 1
ATOM 3652 C C . PHE A 1 464 ? 3.293 11.479 38.164 1.00 66.62 464 PHE A C 1
ATOM 3654 O O . PHE A 1 464 ? 4.015 11.524 37.167 1.00 66.62 464 PHE A O 1
ATOM 3661 N N . SER A 1 465 ? 2.182 12.222 38.253 1.00 65.06 465 SER A N 1
ATOM 3662 C CA . SER A 1 465 ? 1.744 13.136 37.182 1.00 65.06 465 SER A CA 1
ATOM 3663 C C . SER A 1 465 ? 2.694 14.317 36.967 1.00 65.06 465 SER A C 1
ATOM 3665 O O . SER A 1 465 ? 2.978 14.666 35.822 1.00 65.06 465 SER A O 1
ATOM 3667 N N . ALA A 1 466 ? 3.263 14.863 38.044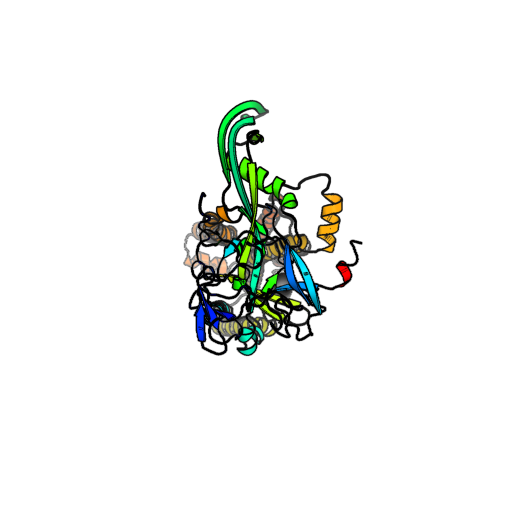 1.00 66.69 466 ALA A N 1
ATOM 3668 C CA . ALA A 1 466 ? 4.272 15.916 37.979 1.00 66.69 466 ALA A CA 1
ATOM 3669 C C . ALA A 1 466 ? 5.591 15.409 37.371 1.00 66.69 466 ALA A C 1
ATOM 3671 O O . ALA A 1 466 ? 6.172 16.078 36.518 1.00 66.69 466 ALA A O 1
ATOM 3672 N N . VAL A 1 467 ? 6.032 14.202 37.745 1.00 67.06 467 VAL A N 1
ATOM 3673 C CA . VAL A 1 467 ? 7.225 13.560 37.169 1.00 67.06 467 VAL A CA 1
ATOM 3674 C C . VAL A 1 467 ? 7.029 13.287 35.678 1.00 67.06 467 VAL A C 1
ATOM 3676 O O . VAL A 1 467 ? 7.927 13.570 34.893 1.00 67.06 467 VAL A O 1
ATOM 3679 N N . MET A 1 468 ? 5.856 12.807 35.254 1.00 63.03 468 MET A N 1
ATOM 3680 C CA . MET A 1 468 ? 5.566 12.613 33.830 1.00 63.03 468 MET A CA 1
ATOM 3681 C C . MET A 1 468 ? 5.573 13.933 33.057 1.00 63.03 468 MET A C 1
ATOM 3683 O O . MET A 1 468 ? 6.223 14.011 32.016 1.00 63.03 468 MET A O 1
ATOM 3687 N N . LEU A 1 469 ? 4.923 14.985 33.574 1.00 64.88 469 LEU A N 1
ATOM 3688 C CA . LEU A 1 469 ? 4.967 16.322 32.971 1.00 64.88 469 LEU A CA 1
ATOM 3689 C C . LEU A 1 469 ? 6.420 16.798 32.795 1.00 64.88 469 LEU A C 1
ATOM 3691 O O . LEU A 1 469 ? 6.783 17.263 31.717 1.00 64.88 469 LEU A O 1
ATOM 3695 N N . LEU A 1 470 ? 7.261 16.623 33.820 1.00 64.06 470 LEU A N 1
ATOM 3696 C CA . LEU A 1 470 ? 8.685 16.962 33.764 1.00 64.06 470 LEU A CA 1
ATOM 3697 C C . LEU A 1 470 ? 9.429 16.134 32.710 1.00 64.06 470 LEU A C 1
ATOM 3699 O O . LEU A 1 470 ? 10.123 16.708 31.880 1.00 64.06 470 LEU A O 1
ATOM 3703 N N . VAL A 1 471 ? 9.247 14.811 32.670 1.00 62.22 471 VAL A N 1
ATOM 3704 C CA . VAL A 1 471 ? 9.874 13.941 31.656 1.00 62.22 471 VAL A CA 1
ATOM 3705 C C . VAL A 1 471 ? 9.488 14.367 30.235 1.00 62.22 471 VAL A C 1
ATOM 3707 O O . VAL A 1 471 ? 10.343 14.363 29.349 1.00 62.22 471 VAL A O 1
ATOM 3710 N N . PHE A 1 472 ? 8.236 14.770 30.007 1.00 57.22 472 PHE A N 1
ATOM 3711 C CA . PHE A 1 472 ? 7.780 15.259 28.702 1.00 57.22 472 PHE A CA 1
ATOM 3712 C C . PHE A 1 472 ? 8.347 16.638 28.342 1.00 57.22 472 PHE A C 1
ATOM 3714 O O . PHE A 1 472 ? 8.699 16.853 27.182 1.00 57.22 472 PHE A O 1
ATOM 3721 N N . LEU A 1 473 ? 8.476 17.546 29.316 1.00 57.06 473 LEU A N 1
ATOM 3722 C CA . LEU A 1 473 ? 9.122 18.849 29.121 1.00 57.06 473 LEU A CA 1
ATOM 3723 C C . LEU A 1 473 ? 10.619 18.694 28.808 1.00 57.06 473 LEU A C 1
ATOM 3725 O O . LEU A 1 473 ? 11.116 19.342 27.891 1.00 57.06 473 LEU A O 1
ATOM 3729 N N . PHE A 1 474 ? 11.321 17.799 29.511 1.00 54.38 474 PHE A N 1
ATOM 3730 C CA . PHE A 1 474 ? 12.758 17.563 29.326 1.00 54.38 474 PHE A CA 1
ATOM 3731 C C . PHE A 1 474 ? 13.098 16.777 28.055 1.00 54.38 474 PHE A C 1
ATOM 3733 O O . PHE A 1 474 ? 14.142 17.019 27.458 1.00 54.38 474 PHE A O 1
ATOM 3740 N N . LYS A 1 475 ? 12.234 15.861 27.595 1.00 47.53 475 LYS A N 1
ATOM 3741 C CA . LYS A 1 475 ? 12.473 15.102 26.351 1.00 47.53 475 LYS A CA 1
ATOM 3742 C C . LYS A 1 475 ? 12.243 15.904 25.065 1.00 47.53 475 LYS A C 1
ATOM 3744 O O . LYS A 1 475 ? 12.383 15.336 23.985 1.00 47.53 475 LYS A O 1
ATOM 3749 N N . GLY A 1 476 ? 11.856 17.181 25.148 1.00 44.03 476 GLY A N 1
ATOM 3750 C CA . GLY A 1 476 ? 11.649 18.035 23.971 1.00 44.03 476 GLY A CA 1
ATOM 3751 C C . GLY A 1 476 ? 10.556 17.535 23.017 1.00 44.03 476 GLY A C 1
ATOM 3752 O O . GLY A 1 476 ? 10.440 18.002 21.886 1.00 44.03 476 GLY A O 1
ATOM 3753 N N . THR A 1 477 ? 9.734 16.570 23.440 1.00 45.38 477 THR A N 1
ATOM 3754 C CA . THR A 1 477 ? 8.646 16.045 22.620 1.00 45.38 477 THR A CA 1
ATOM 3755 C C . THR A 1 477 ? 7.535 17.082 22.565 1.00 45.38 477 THR A C 1
ATOM 3757 O O . THR A 1 477 ? 6.934 17.404 23.588 1.00 45.38 477 THR A O 1
ATOM 3760 N N . THR A 1 478 ? 7.257 17.599 21.370 1.00 41.69 478 THR A N 1
ATOM 3761 C CA . THR A 1 478 ? 6.168 18.539 21.081 1.00 41.69 478 THR A CA 1
ATOM 3762 C C . THR A 1 478 ? 4.801 17.923 21.395 1.00 41.69 478 THR A C 1
ATOM 3764 O O . THR A 1 478 ? 4.131 17.356 20.537 1.00 41.69 478 THR A O 1
ATOM 3767 N N . LEU A 1 479 ? 4.395 18.005 22.661 1.00 48.47 479 LEU A N 1
ATOM 3768 C CA . LEU A 1 479 ? 3.060 17.639 23.117 1.00 48.47 479 LEU A CA 1
ATOM 3769 C C . LEU A 1 479 ? 2.046 18.610 22.496 1.00 48.47 479 LEU A C 1
ATOM 3771 O O . LEU A 1 479 ? 2.285 19.831 22.474 1.00 48.47 479 LEU A O 1
ATOM 3775 N N . SER A 1 480 ? 0.917 18.096 22.004 1.00 52.81 480 SER A N 1
ATOM 3776 C CA . SER A 1 480 ? -0.125 18.962 21.455 1.00 52.81 480 SER A CA 1
ATOM 3777 C C . SER A 1 480 ? -0.646 19.892 22.565 1.00 52.81 480 SER A C 1
ATOM 3779 O O . SER A 1 480 ? -0.607 19.563 23.750 1.00 52.81 480 SER A O 1
ATOM 3781 N N . VAL A 1 481 ? -1.052 21.114 22.219 1.00 51.44 481 VAL A N 1
ATOM 3782 C CA . VAL A 1 481 ? -1.534 22.118 23.190 1.00 51.44 481 VAL A CA 1
ATOM 3783 C C . VAL A 1 481 ? -2.631 21.569 24.137 1.00 51.44 481 VAL A C 1
ATOM 3785 O O . VAL A 1 481 ? -2.519 21.810 25.341 1.00 51.44 481 VAL A O 1
ATOM 3788 N N . PRO A 1 482 ? -3.611 20.760 23.674 1.00 53.53 482 PRO A N 1
ATOM 3789 C CA . PRO A 1 482 ? -4.602 20.115 24.545 1.00 53.53 482 PRO A CA 1
ATOM 3790 C C . PRO A 1 482 ? -3.993 19.232 25.640 1.00 53.53 482 PRO A C 1
ATOM 3792 O O . PRO A 1 482 ? -4.525 19.150 26.749 1.00 53.53 482 PRO A O 1
ATOM 3795 N N . ASP A 1 483 ? -2.854 18.604 25.349 1.00 52.84 483 ASP A N 1
ATOM 3796 C CA . ASP A 1 483 ? -2.268 17.596 26.219 1.00 52.84 483 ASP A CA 1
ATOM 3797 C C . ASP A 1 483 ? -1.619 18.190 27.472 1.00 52.84 483 ASP A C 1
ATOM 3799 O O . ASP A 1 483 ? -1.654 17.602 28.557 1.00 52.84 483 ASP A O 1
ATOM 3803 N N . ARG A 1 484 ? -1.069 19.402 27.339 1.00 59.00 484 ARG A N 1
ATOM 3804 C CA . ARG A 1 484 ? -0.466 20.153 28.448 1.00 59.00 484 ARG A CA 1
ATOM 3805 C C . ARG A 1 484 ? -1.528 20.630 29.434 1.00 59.00 484 ARG A C 1
ATOM 3807 O O . ARG A 1 484 ? -1.350 20.488 30.641 1.00 59.00 484 ARG A O 1
ATOM 3814 N N . TYR A 1 485 ? -2.654 21.134 28.929 1.00 59.78 485 TYR A N 1
ATOM 3815 C CA . TYR A 1 485 ? -3.755 21.601 29.772 1.00 59.78 485 TYR A CA 1
ATOM 3816 C C . TYR A 1 485 ? -4.432 20.465 30.545 1.00 59.78 485 TYR A C 1
ATOM 3818 O O . TYR A 1 485 ? -4.839 20.676 31.685 1.00 59.78 485 TYR A O 1
ATOM 3826 N N . CYS A 1 486 ? -4.493 19.253 29.986 1.00 57.12 486 CYS A N 1
ATOM 3827 C CA . CYS A 1 486 ? -5.077 18.099 30.673 1.00 57.12 486 CYS A CA 1
ATOM 3828 C C . CYS A 1 486 ? -4.194 17.575 31.818 1.00 57.12 486 CYS A C 1
ATOM 3830 O O . CYS A 1 486 ? -4.712 17.304 32.899 1.00 57.12 486 CYS A O 1
ATOM 3832 N N . LEU A 1 487 ? -2.868 17.499 31.634 1.00 61.19 487 LEU A N 1
ATOM 3833 C CA . LEU A 1 487 ? -1.935 17.147 32.717 1.00 61.19 487 LEU A CA 1
ATOM 3834 C C . LEU A 1 487 ? -1.974 18.177 33.856 1.00 61.19 487 LEU A C 1
ATOM 3836 O O . LEU A 1 487 ? -2.011 17.802 35.027 1.00 61.19 487 LEU A O 1
ATOM 3840 N N . ILE A 1 488 ? -2.041 19.468 33.517 1.00 66.44 488 ILE A N 1
ATOM 3841 C CA . ILE A 1 488 ? -2.217 20.546 34.499 1.00 66.44 488 ILE A CA 1
ATOM 3842 C C . ILE A 1 488 ? -3.561 20.392 35.224 1.00 66.44 488 ILE A C 1
ATOM 3844 O O . ILE A 1 488 ? -3.596 20.438 36.452 1.00 66.44 488 ILE A O 1
ATOM 3848 N N . ALA A 1 489 ? -4.654 20.137 34.499 1.00 64.00 489 ALA A N 1
ATOM 3849 C CA . ALA A 1 489 ? -5.968 19.906 35.095 1.00 64.00 489 ALA A CA 1
ATOM 3850 C C . ALA A 1 489 ? -5.966 18.697 36.044 1.00 64.00 489 ALA A C 1
ATOM 3852 O O . ALA A 1 489 ? -6.576 18.759 37.107 1.00 64.00 489 ALA A O 1
ATOM 3853 N N . GLN A 1 490 ? -5.237 17.627 35.718 1.00 64.19 490 GLN A N 1
ATOM 3854 C CA . GLN A 1 490 ? -5.134 16.429 36.551 1.00 64.19 490 GLN A CA 1
ATOM 3855 C C . GLN A 1 490 ? -4.311 16.664 37.827 1.00 64.19 490 GLN A C 1
ATOM 3857 O O . GLN A 1 490 ? -4.710 16.208 38.898 1.00 64.19 490 GLN A O 1
ATOM 3862 N N . ILE A 1 491 ? -3.223 17.439 37.744 1.00 66.88 491 ILE A N 1
ATOM 3863 C CA . ILE A 1 491 ? -2.454 17.892 38.915 1.00 66.88 491 ILE A CA 1
ATOM 3864 C C . ILE A 1 491 ? -3.338 18.755 39.824 1.00 66.88 491 ILE A C 1
ATOM 3866 O O . ILE A 1 491 ? -3.401 18.521 41.031 1.00 66.88 491 ILE A O 1
ATOM 3870 N N . VAL A 1 492 ? -4.072 19.710 39.243 1.00 68.38 492 VAL A N 1
ATOM 3871 C CA . VAL A 1 492 ? -5.002 20.585 39.973 1.00 68.38 492 VAL A CA 1
ATOM 3872 C C . VAL A 1 492 ? -6.109 19.765 40.636 1.00 68.38 492 VAL A C 1
ATOM 3874 O O . VAL A 1 492 ? -6.401 19.966 41.809 1.00 68.38 492 VAL A O 1
ATOM 3877 N N . ILE A 1 493 ? -6.686 18.791 39.936 1.00 64.88 493 ILE A N 1
ATOM 3878 C CA . ILE A 1 493 ? -7.737 17.911 40.457 1.00 64.88 493 ILE A CA 1
ATOM 3879 C C . ILE A 1 493 ? -7.226 17.044 41.613 1.00 64.88 493 ILE A C 1
ATOM 3881 O O . ILE A 1 493 ? -7.874 16.988 42.661 1.00 64.88 493 ILE A O 1
ATOM 3885 N N . CYS A 1 494 ? -6.063 16.407 41.476 1.00 63.75 494 CYS A N 1
ATOM 3886 C CA . CYS A 1 494 ? -5.493 15.608 42.556 1.00 63.75 494 CYS A CA 1
ATOM 3887 C C . CYS A 1 494 ? -5.132 16.489 43.772 1.00 63.75 494 CYS A C 1
ATOM 3889 O O . CYS A 1 494 ? -5.422 16.118 44.913 1.00 63.75 494 CYS A O 1
ATOM 3891 N N . PHE A 1 495 ? -4.621 17.703 43.551 1.00 67.50 495 PHE A N 1
ATOM 3892 C CA . PHE A 1 495 ? -4.382 18.688 44.609 1.00 67.50 495 PHE A CA 1
ATOM 3893 C C . PHE A 1 495 ? -5.681 19.125 45.311 1.00 67.50 495 PHE A C 1
ATOM 3895 O O . PHE A 1 495 ? -5.755 19.138 46.542 1.00 67.50 495 PHE A O 1
ATOM 3902 N N . LEU A 1 496 ? -6.751 19.377 44.552 1.00 63.59 496 LEU A N 1
ATOM 3903 C CA . LEU A 1 496 ? -8.076 19.693 45.090 1.00 63.59 496 LEU A CA 1
ATOM 3904 C C . LEU A 1 496 ? -8.666 18.527 45.896 1.00 63.59 496 LEU A C 1
ATOM 3906 O O . LEU A 1 496 ? -9.287 18.765 46.931 1.00 63.59 496 LEU A O 1
ATOM 3910 N N . THR A 1 497 ? -8.440 17.268 45.500 1.00 62.59 497 THR A N 1
ATOM 3911 C CA . THR A 1 497 ? -8.871 16.109 46.307 1.00 62.59 497 THR A CA 1
ATOM 3912 C C . THR A 1 497 ? -8.114 15.965 47.628 1.00 62.59 497 THR A C 1
ATOM 3914 O O . THR A 1 497 ? -8.697 15.483 48.602 1.00 62.59 497 THR A O 1
ATOM 3917 N N . ILE A 1 498 ? -6.857 16.420 47.693 1.00 64.12 498 ILE A N 1
ATOM 3918 C CA . ILE A 1 498 ? -6.067 16.465 48.933 1.00 64.12 498 ILE A CA 1
ATOM 3919 C C . ILE A 1 498 ? -6.599 17.572 49.857 1.00 64.12 498 ILE A C 1
ATOM 3921 O O . ILE A 1 498 ? -6.824 17.319 51.041 1.00 64.12 498 ILE A O 1
ATOM 3925 N N . LEU A 1 499 ? -6.872 18.766 49.319 1.00 64.94 499 LEU A N 1
ATOM 3926 C CA . LEU A 1 499 ? -7.357 19.918 50.091 1.00 64.94 499 LEU A CA 1
ATOM 3927 C C . LEU A 1 499 ? -8.807 19.767 50.578 1.00 64.94 499 LEU A C 1
ATOM 3929 O O . LEU A 1 499 ? -9.107 20.014 51.745 1.00 64.94 499 LEU A O 1
ATOM 3933 N N . PHE A 1 500 ? -9.718 19.342 49.698 1.00 62.44 500 PHE A N 1
ATOM 3934 C CA . PHE A 1 500 ? -11.164 19.319 49.958 1.00 62.44 500 PHE A CA 1
ATOM 3935 C C . PHE A 1 500 ? -11.714 17.926 50.291 1.00 62.44 500 PHE A C 1
ATOM 3937 O O . PHE A 1 500 ? -12.925 17.752 50.437 1.00 62.44 500 PHE A O 1
ATOM 3944 N N . GLY A 1 501 ? -10.846 16.928 50.492 1.00 56.84 501 GLY A N 1
ATOM 3945 C CA . GLY A 1 501 ? -11.216 15.525 50.709 1.00 56.84 501 GLY A CA 1
ATOM 3946 C C . GLY A 1 501 ? -12.104 15.239 51.931 1.00 56.84 501 GLY A C 1
ATOM 3947 O O . GLY A 1 501 ? -12.521 14.093 52.125 1.00 56.84 501 GLY A O 1
ATOM 3948 N N . ARG A 1 502 ? -12.408 16.242 52.767 1.00 55.94 502 ARG A N 1
ATOM 3949 C CA . ARG A 1 502 ? -13.390 16.169 53.865 1.00 55.94 502 ARG A CA 1
ATOM 3950 C C . ARG A 1 502 ? -14.843 16.170 53.373 1.00 55.94 502 ARG A C 1
ATOM 3952 O O . ARG A 1 502 ? -15.686 15.566 54.032 1.00 55.94 502 ARG A O 1
ATOM 3959 N N . PHE A 1 503 ? -15.135 16.759 52.213 1.00 58.34 503 PHE A N 1
ATOM 3960 C CA . PHE A 1 503 ? -16.494 16.843 51.677 1.00 58.34 503 PHE A CA 1
ATOM 3961 C C . PHE A 1 503 ? -16.747 15.771 50.609 1.00 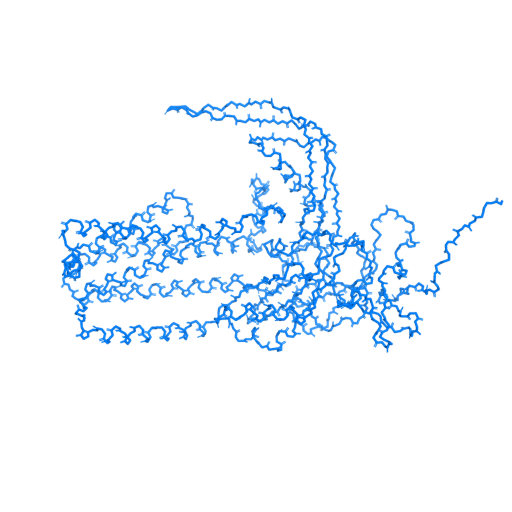58.34 503 PHE A C 1
ATOM 3963 O O . PHE A 1 503 ? -16.212 15.821 49.502 1.00 58.34 503 PHE A O 1
ATOM 3970 N N . LYS A 1 504 ? -17.596 14.790 50.943 1.00 62.84 504 LYS A N 1
ATOM 3971 C CA . LYS A 1 504 ? -17.870 13.610 50.100 1.00 62.84 504 LYS A CA 1
ATOM 3972 C C . LYS A 1 504 ? -18.440 13.967 48.718 1.00 62.84 504 LYS A C 1
ATOM 3974 O O . LYS A 1 504 ? -18.106 13.296 47.750 1.00 62.84 504 LYS A O 1
ATOM 3979 N N . THR A 1 505 ? -19.251 15.019 48.610 1.00 64.88 505 THR A N 1
ATOM 3980 C CA . THR A 1 505 ? -19.923 15.418 47.359 1.00 64.88 505 THR A CA 1
ATOM 3981 C C . THR A 1 505 ? -18.961 16.009 46.324 1.00 64.88 505 THR A C 1
ATOM 3983 O O . THR A 1 505 ? -19.061 15.692 45.142 1.00 64.88 505 THR A O 1
ATOM 3986 N N . PHE A 1 506 ? -17.982 16.811 46.760 1.00 67.69 506 PHE A N 1
ATOM 3987 C CA . PHE A 1 506 ? -17.007 17.437 45.858 1.00 67.69 506 PHE A CA 1
ATOM 3988 C C . PHE A 1 506 ? -16.072 16.412 45.204 1.00 67.69 506 PHE A C 1
ATOM 3990 O O . PHE A 1 506 ? -15.731 16.556 44.035 1.00 67.69 506 PHE A O 1
ATOM 3997 N N . LEU A 1 507 ? -15.716 15.336 45.915 1.00 63.62 507 LEU A N 1
ATOM 3998 C CA . LEU A 1 507 ? -14.910 14.235 45.373 1.00 63.62 507 LEU A CA 1
ATOM 3999 C C . LEU A 1 507 ? -15.589 13.545 44.177 1.00 63.62 507 LEU A C 1
ATOM 4001 O O . LEU A 1 507 ? -14.944 13.313 43.156 1.00 63.62 507 LEU A O 1
ATOM 4005 N N . TYR A 1 508 ? -16.897 13.283 44.265 1.00 66.50 508 TYR A N 1
ATOM 4006 C CA . TYR A 1 508 ? -17.649 12.681 43.159 1.00 66.50 508 TYR A CA 1
ATOM 4007 C C . TYR A 1 508 ? -17.766 13.612 41.948 1.00 66.50 508 TYR A C 1
ATOM 4009 O O . TYR A 1 508 ? -17.623 13.152 40.817 1.00 66.50 508 TYR A O 1
ATOM 4017 N N . LEU A 1 509 ? -17.969 14.915 42.175 1.00 69.06 509 LEU A N 1
ATOM 4018 C CA . LEU A 1 509 ? -18.012 15.907 41.097 1.00 69.06 509 LEU A CA 1
ATOM 4019 C C . LEU A 1 509 ? -16.670 15.982 40.355 1.00 69.06 509 LEU A C 1
ATOM 4021 O O . LEU A 1 509 ? -16.639 16.003 39.128 1.00 69.06 509 LEU A O 1
ATOM 4025 N N . ILE A 1 510 ? -15.561 15.959 41.094 1.00 69.06 510 ILE A N 1
ATOM 4026 C CA . ILE A 1 510 ? -14.209 15.959 40.530 1.00 69.06 510 ILE A CA 1
ATOM 4027 C C . ILE A 1 510 ? -13.957 14.698 39.684 1.00 69.06 510 ILE A C 1
ATOM 4029 O O . ILE A 1 510 ? -13.481 14.803 38.552 1.00 69.06 510 ILE A O 1
ATOM 4033 N N . GLY A 1 511 ? -14.317 13.514 40.192 1.00 68.25 511 GLY A N 1
ATOM 4034 C CA . GLY A 1 511 ? -14.211 12.260 39.434 1.00 68.25 511 GLY A CA 1
ATOM 4035 C C . GLY A 1 511 ? -15.047 12.270 38.148 1.00 68.25 511 GLY A C 1
ATOM 4036 O O . GLY A 1 511 ? -14.575 11.832 37.096 1.00 68.25 511 GLY A O 1
ATOM 4037 N N . LEU A 1 512 ? -16.256 12.842 38.201 1.00 71.19 512 LEU A N 1
ATOM 4038 C CA . LEU A 1 512 ? -17.118 13.019 37.031 1.00 71.19 512 LEU A CA 1
ATOM 4039 C C . LEU A 1 512 ? -16.449 13.916 35.980 1.00 71.19 512 LEU A C 1
ATOM 4041 O O . LEU A 1 512 ? -16.352 13.520 34.820 1.00 71.19 512 LEU A O 1
ATOM 4045 N N . VAL A 1 513 ? -15.927 15.080 36.376 1.00 74.06 513 VAL A N 1
ATOM 4046 C CA . VAL A 1 513 ? -15.245 16.010 35.458 1.00 74.06 513 VAL A CA 1
ATOM 4047 C C . VAL A 1 513 ? -14.031 15.348 34.795 1.00 74.06 513 VAL A C 1
ATOM 4049 O O . VAL A 1 513 ? -13.906 15.409 33.572 1.00 74.06 513 VAL A O 1
ATOM 4052 N N . CYS A 1 514 ? -13.192 14.633 35.556 1.00 68.56 514 CYS A N 1
ATOM 4053 C CA . CYS A 1 514 ? -12.082 13.842 35.005 1.00 68.56 514 CYS A CA 1
ATOM 4054 C C . CYS A 1 514 ? -12.548 12.836 33.945 1.00 68.56 514 CYS A C 1
ATOM 4056 O O . CYS A 1 514 ? -11.936 12.716 32.880 1.00 68.56 514 CYS A O 1
ATOM 4058 N N . SER A 1 515 ? -13.633 12.109 34.224 1.00 71.44 515 SER A N 1
ATOM 4059 C CA . SER A 1 515 ? -14.157 11.099 33.301 1.00 71.44 515 SER A CA 1
ATOM 4060 C C . SER A 1 515 ? -14.678 11.714 31.997 1.00 71.44 515 SER A C 1
ATOM 4062 O O . SER A 1 515 ? -14.405 11.184 30.920 1.00 71.44 515 SER A O 1
ATOM 4064 N N . VAL A 1 516 ? -15.336 12.878 32.075 1.00 76.38 516 VAL A N 1
ATOM 4065 C CA . VAL A 1 516 ? -15.835 13.616 30.906 1.00 76.38 516 VAL A CA 1
ATOM 4066 C C . VAL A 1 516 ? -14.678 14.131 30.052 1.00 76.38 516 VAL A C 1
ATOM 4068 O O . VAL A 1 516 ? -14.689 13.935 28.839 1.00 76.38 516 VAL A O 1
ATOM 4071 N N . ILE A 1 517 ? -13.649 14.726 30.664 1.00 71.38 517 ILE A N 1
ATOM 4072 C CA . ILE A 1 517 ? -12.452 15.190 29.942 1.00 71.38 517 ILE A CA 1
ATOM 4073 C C . ILE A 1 517 ? -11.768 14.018 29.226 1.00 71.38 517 ILE A C 1
ATOM 4075 O O . ILE A 1 517 ? -11.463 14.110 28.037 1.00 71.38 517 ILE A O 1
ATOM 4079 N N . THR A 1 518 ? -11.592 12.889 29.919 1.00 72.56 518 THR A N 1
ATOM 4080 C CA . THR A 1 518 ? -10.996 11.675 29.333 1.00 72.56 518 THR A CA 1
ATOM 4081 C C . THR A 1 518 ? -11.796 11.184 28.123 1.00 72.56 518 THR A C 1
ATOM 4083 O O . THR A 1 518 ? -11.218 10.861 27.085 1.00 72.56 518 THR A O 1
ATOM 4086 N N . LEU A 1 519 ? -13.129 11.172 28.221 1.00 76.38 519 LEU A N 1
ATOM 4087 C CA . LEU A 1 519 ? -14.008 10.781 27.119 1.00 76.38 519 LEU A CA 1
ATOM 4088 C C . LEU A 1 519 ? -13.866 11.719 25.913 1.00 76.38 519 LEU A C 1
ATOM 4090 O O . LEU A 1 519 ? -13.752 11.244 24.785 1.00 76.38 519 LEU A O 1
ATOM 4094 N N . LEU A 1 520 ? -13.840 13.036 26.135 1.00 75.19 520 LEU A N 1
ATOM 4095 C CA . LEU A 1 520 ? -13.676 14.024 25.063 1.00 75.19 520 LEU A CA 1
ATOM 4096 C C . LEU A 1 520 ? -12.351 13.841 24.314 1.00 75.19 520 LEU A C 1
ATOM 4098 O O . LEU A 1 520 ? -12.319 13.937 23.089 1.00 75.19 520 LEU A O 1
ATOM 4102 N N . VAL A 1 521 ? -11.274 13.519 25.029 1.00 72.00 521 VAL A N 1
ATOM 4103 C CA . VAL A 1 521 ? -9.953 13.279 24.431 1.00 72.00 521 VAL A CA 1
ATOM 4104 C C . VAL A 1 521 ? -9.943 11.997 23.608 1.00 72.00 521 VAL A C 1
ATOM 4106 O O . VAL A 1 521 ? -9.443 12.003 22.486 1.00 72.00 521 VAL A O 1
ATOM 4109 N N . LEU A 1 522 ? -10.547 10.918 24.111 1.00 74.25 522 LEU A N 1
ATOM 4110 C CA . LEU A 1 522 ? -10.690 9.673 23.350 1.00 74.25 522 LEU A CA 1
ATOM 4111 C C . LEU A 1 522 ? -11.533 9.877 22.084 1.00 74.25 522 LEU A C 1
ATOM 4113 O O . LEU A 1 522 ? -11.178 9.371 21.021 1.00 74.25 522 LEU A O 1
ATOM 4117 N N . LEU A 1 523 ? -12.611 10.662 22.169 1.00 76.38 523 LEU A N 1
ATOM 4118 C CA . LEU A 1 523 ? -13.416 11.036 21.005 1.00 76.38 523 LEU A CA 1
ATOM 4119 C C . LEU A 1 523 ? -12.615 11.879 20.006 1.00 76.38 523 LEU A C 1
ATOM 4121 O O . LEU A 1 523 ? -12.760 11.688 18.799 1.00 76.38 523 LEU A O 1
ATOM 4125 N N . ASN A 1 524 ? -11.756 12.781 20.485 1.00 73.00 524 ASN A N 1
ATOM 4126 C CA . ASN A 1 524 ? -10.878 13.563 19.620 1.00 73.00 524 ASN A CA 1
ATOM 4127 C C . ASN A 1 524 ? -9.820 12.683 18.936 1.00 73.00 524 ASN A C 1
ATOM 4129 O O . ASN A 1 524 ? -9.632 12.786 17.728 1.00 73.00 524 ASN A O 1
ATOM 4133 N N . ALA A 1 525 ? -9.196 11.757 19.670 1.00 73.81 525 ALA A N 1
ATOM 4134 C CA . ALA A 1 525 ? -8.244 10.792 19.118 1.00 73.81 525 ALA A CA 1
ATOM 4135 C C . ALA A 1 525 ? -8.873 9.906 18.045 1.00 73.81 525 ALA A C 1
ATOM 4137 O O . ALA A 1 525 ? -8.290 9.695 16.985 1.00 73.81 525 ALA A O 1
ATOM 4138 N N . PHE A 1 526 ? -10.098 9.451 18.289 1.00 77.44 526 PHE A N 1
ATOM 4139 C CA . PHE A 1 526 ? -10.890 8.724 17.309 1.00 77.44 526 PHE A CA 1
ATOM 4140 C C . PHE A 1 526 ? -11.155 9.557 16.042 1.00 77.44 526 PHE A C 1
ATOM 4142 O O . PHE A 1 526 ? -10.991 9.056 14.928 1.00 77.44 526 PHE A O 1
ATOM 4149 N N . ARG A 1 527 ? -11.543 10.832 16.191 1.00 76.88 527 ARG A N 1
ATOM 4150 C CA . ARG A 1 527 ? -11.786 11.732 15.050 1.00 76.88 527 ARG A CA 1
ATOM 4151 C C . ARG A 1 527 ? -10.516 11.962 14.237 1.00 76.88 527 ARG A C 1
ATOM 4153 O O . ARG A 1 527 ? -10.581 11.890 13.016 1.00 76.88 527 ARG A O 1
ATOM 4160 N N . LEU A 1 528 ? -9.391 12.196 14.909 1.00 74.06 528 LEU A N 1
ATOM 4161 C CA . LEU A 1 528 ? -8.087 12.406 14.280 1.00 74.06 528 LEU A CA 1
ATOM 4162 C C . LEU A 1 528 ? -7.599 11.155 13.547 1.00 74.06 528 LEU A C 1
ATOM 4164 O O . LEU A 1 528 ? -7.187 11.261 12.400 1.00 74.06 528 LEU A O 1
ATOM 4168 N N . HIS A 1 529 ? -7.724 9.971 14.155 1.00 80.62 529 HIS A N 1
ATOM 4169 C CA . HIS A 1 529 ? -7.396 8.703 13.492 1.00 80.62 529 HIS A CA 1
ATOM 4170 C C . HIS A 1 529 ? -8.206 8.518 12.209 1.00 80.62 529 HIS A C 1
ATOM 4172 O O . HIS A 1 529 ? -7.648 8.269 11.147 1.00 80.62 529 HIS A O 1
ATOM 4178 N N . ASN A 1 530 ? -9.528 8.693 12.279 1.00 82.19 530 ASN A N 1
ATOM 4179 C CA . ASN A 1 530 ? -10.367 8.591 11.089 1.00 82.19 530 ASN A CA 1
ATOM 4180 C C . ASN A 1 530 ? -10.009 9.653 10.049 1.00 82.19 530 ASN A C 1
ATOM 4182 O O . ASN A 1 530 ? -10.026 9.346 8.864 1.00 82.19 530 ASN A O 1
ATOM 4186 N N . ALA A 1 531 ? -9.687 10.879 10.466 1.00 75.75 531 ALA A N 1
ATOM 4187 C CA . ALA A 1 531 ? -9.269 11.939 9.559 1.00 75.75 531 ALA A CA 1
ATOM 4188 C C . ALA A 1 531 ? -7.938 11.636 8.858 1.00 75.75 531 ALA A C 1
ATOM 4190 O O . ALA A 1 531 ? -7.817 11.999 7.698 1.00 75.75 531 ALA A O 1
ATOM 4191 N N . TYR A 1 532 ? -7.002 10.964 9.534 1.00 74.50 532 TYR A N 1
ATOM 4192 C CA . TYR A 1 532 ? -5.718 10.532 8.978 1.00 74.50 532 TYR A CA 1
ATOM 4193 C C . TYR A 1 532 ? -5.884 9.384 7.973 1.00 74.50 532 TYR A C 1
ATOM 4195 O O . TYR A 1 532 ? -5.398 9.449 6.852 1.00 74.50 532 TYR A O 1
ATOM 4203 N N . VAL A 1 533 ? -6.660 8.364 8.347 1.00 76.00 533 VAL A N 1
ATOM 4204 C CA . VAL A 1 533 ? -6.885 7.166 7.522 1.00 76.00 533 VAL A CA 1
ATOM 4205 C C . VAL A 1 533 ? -7.744 7.442 6.280 1.00 76.00 533 VAL A C 1
ATOM 4207 O O . VAL A 1 533 ? -7.688 6.717 5.286 1.00 76.00 533 VAL A O 1
ATOM 4210 N N . THR A 1 534 ? -8.602 8.461 6.339 1.00 78.19 534 THR A N 1
ATOM 4211 C CA . THR A 1 534 ? -9.506 8.811 5.239 1.00 78.19 534 THR A CA 1
ATOM 4212 C C . THR A 1 534 ? -8.981 10.025 4.486 1.00 78.19 534 THR A C 1
ATOM 4214 O O . THR A 1 534 ? -8.776 11.092 5.061 1.00 78.19 534 THR A O 1
ATOM 4217 N N . ARG A 1 535 ? -8.821 9.896 3.172 1.00 71.12 535 ARG A N 1
ATOM 4218 C CA . ARG A 1 535 ? -8.345 10.988 2.321 1.00 71.12 535 ARG A CA 1
ATOM 4219 C C . ARG A 1 535 ? -9.514 11.761 1.737 1.00 71.12 535 ARG A C 1
ATOM 4221 O O . ARG A 1 535 ? -10.509 11.132 1.371 1.00 71.12 535 ARG A O 1
ATOM 4228 N N . PRO A 1 536 ? -9.435 13.092 1.611 1.00 65.25 536 PRO A N 1
ATOM 4229 C CA . PRO A 1 536 ? -10.341 13.777 0.702 1.00 65.25 536 PRO A CA 1
ATOM 4230 C C . PRO A 1 536 ? -10.191 13.159 -0.697 1.00 65.25 536 PRO A C 1
ATOM 4232 O O . PRO A 1 536 ? -9.114 12.688 -1.071 1.00 65.25 536 PRO A O 1
ATOM 4235 N N . VAL A 1 537 ? -11.279 13.110 -1.463 1.00 59.06 537 VAL A N 1
ATOM 4236 C CA . VAL A 1 537 ? -11.152 12.883 -2.911 1.00 59.06 537 VAL A CA 1
ATOM 4237 C C . VAL A 1 537 ? -10.231 13.995 -3.436 1.00 59.06 537 VAL A C 1
ATOM 4239 O O . VAL A 1 537 ? -10.396 15.122 -2.966 1.00 59.06 537 VAL A O 1
ATOM 4242 N N . PRO A 1 538 ? -9.258 13.729 -4.327 1.00 53.25 538 PRO A N 1
ATOM 4243 C CA . PRO A 1 538 ? -8.449 14.802 -4.895 1.00 53.25 538 PRO A CA 1
ATOM 4244 C C . PRO A 1 538 ? -9.381 15.879 -5.459 1.00 53.25 538 PRO A C 1
ATOM 4246 O O . PRO A 1 538 ? -10.170 15.602 -6.365 1.00 53.25 538 PRO A O 1
ATOM 4249 N N . PHE A 1 539 ? -9.350 17.068 -4.857 1.00 43.50 539 PHE A N 1
ATOM 4250 C CA . PHE A 1 539 ? -10.097 18.220 -5.338 1.00 43.50 539 PHE A CA 1
ATOM 4251 C C . PHE A 1 539 ? -9.337 18.772 -6.542 1.00 43.50 539 PHE A C 1
ATOM 4253 O O . PHE A 1 539 ? -8.141 19.041 -6.459 1.00 43.50 539 PHE A O 1
ATOM 4260 N N . PHE A 1 540 ? -10.036 18.906 -7.666 1.00 41.72 540 PHE A N 1
ATOM 4261 C CA . PHE A 1 540 ? -9.505 19.436 -8.923 1.00 41.72 540 PHE A CA 1
ATOM 4262 C C . PHE A 1 540 ? -8.882 20.842 -8.796 1.00 41.72 540 PHE A C 1
ATOM 4264 O O . PHE A 1 540 ? -8.087 21.223 -9.648 1.00 41.72 540 PHE A O 1
ATOM 4271 N N . ASP A 1 541 ? -9.170 21.583 -7.725 1.00 35.16 541 ASP A N 1
ATOM 4272 C CA . ASP A 1 541 ? -8.866 23.014 -7.634 1.00 35.16 541 ASP A CA 1
ATOM 4273 C C . ASP A 1 541 ? -7.404 23.364 -7.278 1.00 35.16 541 ASP A C 1
ATOM 4275 O O . ASP A 1 541 ? -7.012 24.516 -7.429 1.00 35.16 541 ASP A O 1
ATOM 4279 N N . GLU A 1 542 ? -6.554 22.415 -6.857 1.00 37.72 542 GLU A N 1
ATOM 4280 C CA . GLU A 1 542 ? -5.117 22.702 -6.622 1.00 37.72 542 GLU A CA 1
ATOM 4281 C C . GLU A 1 542 ? -4.227 22.462 -7.859 1.00 37.72 542 GLU A C 1
ATOM 4283 O O . GLU A 1 542 ? -3.057 22.847 -7.858 1.00 37.72 542 GLU A O 1
ATOM 4288 N N . LYS A 1 543 ? -4.759 21.879 -8.947 1.00 33.66 543 LYS A N 1
ATOM 4289 C CA . LYS A 1 543 ? -4.002 21.657 -10.197 1.00 33.66 543 LYS A CA 1
ATOM 4290 C C . LYS A 1 543 ? -4.037 22.839 -11.180 1.00 33.66 543 LYS A C 1
ATOM 4292 O O . LYS A 1 543 ? -3.397 22.756 -12.223 1.00 33.66 543 LYS A O 1
ATOM 4297 N N . GLU A 1 544 ? -4.673 23.964 -10.844 1.00 29.11 544 GLU A N 1
ATOM 4298 C CA . GLU A 1 544 ? -4.599 25.211 -11.640 1.00 29.11 544 GLU A CA 1
ATOM 4299 C C . GLU A 1 544 ? -3.329 26.056 -11.362 1.00 29.11 544 GLU A C 1
ATOM 4301 O O . GLU A 1 544 ? -3.291 27.252 -11.640 1.00 29.11 544 GLU A O 1
ATOM 4306 N N . GLY A 1 545 ? -2.265 25.450 -10.819 1.00 29.62 545 GLY A N 1
ATOM 4307 C CA . GLY A 1 545 ? -1.063 26.157 -10.353 1.00 29.62 545 GLY A CA 1
ATOM 4308 C C . GLY A 1 545 ? 0.230 25.986 -11.161 1.00 29.62 545 GLY A C 1
ATOM 4309 O O . GLY A 1 545 ? 1.249 26.526 -10.739 1.00 29.62 545 GLY A O 1
ATOM 4310 N N . CYS A 1 546 ? 0.244 25.260 -12.282 1.00 26.34 546 CYS A N 1
ATOM 4311 C CA . CYS A 1 546 ? 1.423 25.175 -13.161 1.00 26.34 546 CYS A CA 1
ATOM 4312 C C . CYS A 1 546 ? 1.006 25.211 -14.637 1.00 26.34 546 CYS A C 1
ATOM 4314 O O . CYS A 1 546 ? 0.923 24.175 -15.299 1.00 26.34 546 CYS A O 1
ATOM 4316 N N . LEU A 1 547 ? 0.725 26.424 -15.119 1.00 26.02 547 LEU A N 1
ATOM 4317 C CA . LEU A 1 547 ? 0.874 26.804 -16.527 1.00 26.02 547 LEU A CA 1
ATOM 4318 C C . LEU A 1 547 ? 2.299 27.296 -16.779 1.00 26.02 547 LEU A C 1
ATOM 4320 O O . LEU A 1 547 ? 2.826 28.002 -15.888 1.00 26.02 547 LEU A O 1
#

Foldseek 3Di:
DDDDPPPPQDPDDAFDQDPQFTFDADSPPRAGWAQDLAVRFTAGPPPRDTHHQVSHDFPQVPDDDPDLFWGKWKWWADPQFRFIKIARDPDQDCADLAARDNHRTDIDIDTARAFFWEFFQNADLVLLLVQQQVVVVVPVQFDPQCVDVVLSVSWAKEWFKKKWKKKKDWAKKWWWAWDWDDDPPDTDIDIDTDIDGDIFIDGGFIDGLDPPDDRVVRLVLRDRVPRIDGDGSSSRRNYMYTGGPHDPVVCPVVSQLLSVVVVVGRTDIHTHPRMDMDIGIYIFIWTWGWDDDDQWIFIKIAGSDPPDGDIDGQGAGHPVSVVVVVVVVVVVVVVVCVVCVVVDVPQLLNLLLVLLVVLVVLLVLLQVLVLVLVVVVCCPDVVVVVVCVVVCVPDDDHPDDDGSPPCPVVVVVVVVVSCVVVVVVVVVVVVVLVVQCVVVVHNVVSVVCVSVPSQPSLVVSLVVLVVVLVVCVVVPRPGDPLSNVLSVLSNVLSVCCNVVVVDSVVSVVSSVVSNVSSVVSVVVSSVSSNVSSIHRSNDPVVVVPDD

Sequence (547 aa):
MIQNQAAESNGLKPPFTSKNGINFRCPKCAGALKFDIREGKLRCEQCSQLLPVGELPDPVSSRENARPADMETVEYHCPSCGASLYTTSSGVTTFCSFCGSDVVLEERMNRMRRPDRIVPFTMTREKCEQLYRERLKDSPLVPGDMRKEETIAHFRPVYIPFWCFSGKGDGTCTGEQNEVETDSNYITTNTYAVEHSTHVSVWDVYYDACTQFDDETAQWLAFSSRKSVPFHPAYLSGFYAEAPDMKSDDFSALVRDYALQSLGSPGTFTLPDNFRENAELVLMPVWLLATRQGEKMVYTAVKGTKEDPKVRCELPISPKRFILLFCILAVILTALILGLHRYILLRPRITTALSCLLAMLCWNAAGPFLARINREGNDSDPTRTMLRNVKTEEKQNLVQYLPATSQAGQEKDRVFVRWKPLWITGIVVAVILLLYVVLNGNPLRAVNSLISDSSVLPPALCIFSAVMLLVFLFKGTTLSVPDRYCLIAQIVICFLTILFGRFKTFLYLIGLVCSVITLLVLLNAFRLHNAYVTRPVPFFDEKEGCL

pLDDT: mean 70.45, std 17.96, range [26.02, 94.44]

Radius of gyration: 31.04 Å; chains: 1; bounding box: 64×48×109 Å

Secondary structure (DSSP, 8-state):
----------SPPPPEEETTEEE-B-TTT-PBEEEETTTTEEEETTT--EE-GGGSPPTTTTS--SS-PPEEEEEEE-TTT--EEEESBTT--SS-TTT---S--EEEEEEEPPPSEEPPP-S-HHHHHHHHHHHHHT-TTS-GGGG-HHHHTT-EEEEEEEEEEEEEEEEEEEEEEEEEEEETTEEEEEEEEEEEEEEEEEEEEEEES-SSS-HHHHHHH----TT-EE--GGGGTT-EEEPP-S-THHHHHHHHHHHHHTT--SEEEPPPTT-EEEEEEEEEEEEEEEEEETTEEEEEEEESSTT---EEE--PPPHHHHHHHHHHHHHHHHHHHHHHHTTS---HHHHHHHHHHHHHHHHHHHHHHHHHHHHHHHHS-HHHHHHHHHHTTSS---SS---GGGGGGHHHHHHHHTTHHHHHHHHHHHHHHHHHHHHTS-HHHHHHHHHH-TTSHHHHHHHHHHHHHHHHHHTT----HHHHHHHHHHHHHHHHHHHHTT-HHHHHHHHHHHHHHHHHHHHHHHHHHHHHHSEEP--GGGSTT--